Protein AF-0000000068238339 (afdb_homodimer)

Organism: Aspergillus fumigatus (strain ATCC MYA-4609 / CBS 101355 / FGSC A1100 / Af293) (NCBI:txid330879)

Nearest PDB structures (foldseek):
  7uby-assembly2_A  TM=4.026E-01  e=2.145E-04  Clostridioides difficile
  2bvm-assembly1_A  TM=4.901E-01  e=7.741E-03  Clostridioides difficile
  7s0y-assembly1_A  TM=4.843E-01  e=1.510E-02  Clostridioides difficile
  7ml7-assembly1_A  TM=4.675E-01  e=7.741E-03  Clostridioides difficile
  8qen-assembly1_A  TM=4.805E-01  e=1.185E-02  Clostridioides difficile

Structure (mmCIF, N/CA/C/O backbone):
data_AF-0000000068238339-model_v1
#
loop_
_entity.id
_entity.type
_entity.pdbx_description
1 polymer 'Alpha-1,6-mannosyltransferase subunit (Hoc1), putative'
#
loop_
_atom_site.group_PDB
_atom_site.id
_atom_site.type_symbol
_atom_site.label_atom_id
_atom_site.label_alt_id
_atom_site.label_comp_id
_atom_site.label_asym_id
_atom_site.label_entity_id
_atom_site.label_seq_id
_atom_site.pdbx_PDB_ins_code
_atom_site.Cartn_x
_atom_site.Cartn_y
_atom_site.Cartn_z
_atom_site.occupancy
_atom_site.B_iso_or_equiv
_atom_site.auth_seq_id
_atom_site.auth_comp_id
_atom_site.auth_asym_id
_atom_site.auth_atom_id
_atom_site.pdbx_PDB_model_num
ATOM 1 N N . MET A 1 1 ? -39.906 17.672 -56.875 1 30.55 1 MET A N 1
ATOM 2 C CA . MET A 1 1 ? -39.812 17.438 -55.438 1 30.55 1 MET A CA 1
ATOM 3 C C . MET A 1 1 ? -38.75 16.391 -55.125 1 30.55 1 MET A C 1
ATOM 5 O O . MET A 1 1 ? -38.781 15.289 -55.688 1 30.55 1 MET A O 1
ATOM 9 N N . ARG A 1 2 ? -37.438 16.812 -54.781 1 40.06 2 ARG A N 1
ATOM 10 C CA . ARG A 1 2 ? -36.062 16.359 -54.906 1 40.06 2 ARG A CA 1
ATOM 11 C C . ARG A 1 2 ? -35.781 15.172 -54 1 40.06 2 ARG A C 1
ATOM 13 O O . ARG A 1 2 ? -36.156 15.172 -52.812 1 40.06 2 ARG A O 1
ATOM 20 N N . PRO A 1 3 ? -35.469 14.023 -54.656 1 50.94 3 PRO A N 1
ATOM 21 C CA . PRO A 1 3 ? -35.094 12.719 -54.094 1 50.94 3 PRO A CA 1
ATOM 22 C C . PRO A 1 3 ? -34 12.797 -53.031 1 50.94 3 PRO A C 1
ATOM 24 O O . PRO A 1 3 ? -33.719 11.797 -52.375 1 50.94 3 PRO A O 1
ATOM 27 N N . PHE A 1 4 ? -33.438 14.039 -52.875 1 53.56 4 PHE A N 1
ATOM 28 C CA . PHE A 1 4 ? -32.312 14.141 -51.969 1 53.56 4 PHE A CA 1
ATOM 29 C C . PHE A 1 4 ? -32.781 14.18 -50.531 1 53.56 4 PHE A C 1
ATOM 31 O O . PHE A 1 4 ? -32.031 13.828 -49.625 1 53.56 4 PHE A O 1
ATOM 38 N N . VAL A 1 5 ? -34.031 14.648 -50.312 1 50.34 5 VAL A N 1
ATOM 39 C CA . VAL A 1 5 ? -34.5 14.789 -48.906 1 50.34 5 VAL A CA 1
ATOM 40 C C . VAL A 1 5 ? -34.875 13.422 -48.375 1 50.34 5 VAL A C 1
ATOM 42 O O . VAL A 1 5 ? -34.719 13.164 -47.156 1 50.34 5 VAL A O 1
ATOM 45 N N . ALA A 1 6 ? -35.281 12.43 -49.25 1 51.09 6 ALA A N 1
ATOM 46 C CA . ALA A 1 6 ? -35.688 11.109 -48.75 1 51.09 6 ALA A CA 1
ATOM 47 C C . ALA A 1 6 ? -34.469 10.289 -48.375 1 51.09 6 ALA A C 1
ATOM 49 O O . ALA A 1 6 ? -34.5 9.555 -47.375 1 51.09 6 ALA A O 1
ATOM 50 N N . ILE A 1 7 ? -33.344 10.57 -49.062 1 53.22 7 ILE A N 1
ATOM 51 C CA . ILE A 1 7 ? -32.156 9.789 -48.719 1 53.22 7 ILE A CA 1
ATOM 52 C C . ILE A 1 7 ? -31.562 10.273 -47.406 1 53.22 7 ILE A C 1
ATOM 54 O O . ILE A 1 7 ? -31.125 9.461 -46.594 1 53.22 7 ILE A O 1
ATOM 58 N N . GLN A 1 8 ? -31.828 11.578 -47.062 1 49 8 GLN A N 1
ATOM 59 C CA . GLN A 1 8 ? -31.297 12.078 -45.812 1 49 8 GLN A CA 1
ATOM 60 C C . GLN A 1 8 ? -32.094 11.555 -44.625 1 49 8 GLN A C 1
ATOM 62 O O . GLN A 1 8 ? -31.516 11.234 -43.562 1 49 8 GLN A O 1
ATOM 67 N N . ALA A 1 9 ? -33.375 11.289 -44.844 1 51.81 9 ALA A N 1
ATOM 68 C CA . ALA A 1 9 ? -34.188 10.781 -43.75 1 51.81 9 ALA A CA 1
ATOM 69 C C . ALA A 1 9 ? -33.906 9.312 -43.469 1 51.81 9 ALA A C 1
ATOM 71 O O . ALA A 1 9 ? -33.844 8.891 -42.312 1 51.81 9 ALA A O 1
ATOM 72 N N . ILE A 1 10 ? -33.531 8.578 -44.5 1 53 10 ILE A N 1
ATOM 73 C CA . ILE A 1 10 ? -33.219 7.172 -44.312 1 53 10 ILE A CA 1
ATOM 74 C C . ILE A 1 10 ? -31.875 7.047 -43.594 1 53 10 ILE A C 1
ATOM 76 O O . ILE A 1 10 ? -31.719 6.234 -42.688 1 53 10 ILE A O 1
ATOM 80 N N . VAL A 1 11 ? -30.969 8.016 -43.875 1 52.78 11 VAL A N 1
ATOM 81 C CA . VAL A 1 11 ? -29.672 7.934 -43.219 1 52.78 11 VAL A CA 1
ATOM 82 C C . VAL A 1 11 ? -29.797 8.328 -41.75 1 52.78 11 VAL A C 1
ATOM 84 O O . VAL A 1 11 ? -29.234 7.668 -40.875 1 52.78 11 VAL A O 1
ATOM 87 N N . VAL A 1 12 ? -30.688 9.258 -41.5 1 54.38 12 VAL A N 1
ATOM 88 C CA . VAL A 1 12 ? -30.828 9.672 -40.125 1 54.38 12 VAL A CA 1
ATOM 89 C C . VAL A 1 12 ? -31.594 8.594 -39.344 1 54.38 12 VAL A C 1
ATOM 91 O O . VAL A 1 12 ? -31.203 8.242 -38.219 1 54.38 12 VAL A O 1
ATOM 94 N N . PHE A 1 13 ? -32.562 7.906 -40 1 54.44 13 PHE A N 1
ATOM 95 C CA . PHE A 1 13 ? -33.25 6.852 -39.281 1 54.44 13 PHE A CA 1
ATOM 96 C C . PHE A 1 13 ? -32.375 5.605 -39.156 1 54.44 13 PHE A C 1
ATOM 98 O O . PHE A 1 13 ? -32.438 4.895 -38.156 1 54.44 13 PHE A O 1
ATOM 105 N N . SER A 1 14 ? -31.5 5.398 -40.156 1 51.91 14 SER A N 1
ATOM 106 C CA . SER A 1 14 ? -30.562 4.285 -40 1 51.91 14 SER A CA 1
ATOM 107 C C . SER A 1 14 ? -29.5 4.598 -38.938 1 51.91 14 SER A C 1
ATOM 109 O O . SER A 1 14 ? -29.094 3.715 -38.188 1 51.91 14 SER A O 1
ATOM 111 N N . ILE A 1 15 ? -29.062 5.871 -38.875 1 53.06 15 ILE A N 1
ATOM 112 C CA . ILE A 1 15 ? -28.109 6.23 -37.812 1 53.06 15 ILE A CA 1
ATOM 113 C C . ILE A 1 15 ? -28.797 6.227 -36.469 1 53.06 15 ILE A C 1
ATOM 115 O O . ILE A 1 15 ? -28.25 5.723 -35.469 1 53.06 15 ILE A O 1
ATOM 119 N N . LEU A 1 16 ? -30.078 6.672 -36.406 1 52.53 16 LEU A N 1
ATOM 120 C CA . LEU A 1 16 ? -30.781 6.609 -35.125 1 52.53 16 LEU A CA 1
ATOM 121 C C . LEU A 1 16 ? -31.094 5.168 -34.75 1 52.53 16 LEU A C 1
ATOM 123 O O . LEU A 1 16 ? -31.016 4.793 -33.594 1 52.53 16 LEU A O 1
ATOM 127 N N . GLY A 1 17 ? -31.453 4.293 -35.719 1 47.44 17 GLY A N 1
ATOM 128 C CA . GLY A 1 17 ? -31.594 2.875 -35.438 1 47.44 17 GLY A CA 1
ATOM 129 C C . GLY A 1 17 ? -30.281 2.211 -35.031 1 47.44 17 GLY A C 1
ATOM 130 O O . GLY A 1 17 ? -30.25 1.352 -34.156 1 47.44 17 GLY A O 1
ATOM 131 N N . LEU A 1 18 ? -29.125 2.576 -35.688 1 49.53 18 LEU A N 1
ATOM 132 C CA . LEU A 1 18 ? -27.812 2.068 -35.281 1 49.53 18 LEU A CA 1
ATOM 133 C C . LEU A 1 18 ? -27.422 2.645 -33.906 1 49.53 18 LEU A C 1
ATOM 135 O O . LEU A 1 18 ? -26.875 1.933 -33.062 1 49.53 18 LEU A O 1
ATOM 139 N N . LEU A 1 19 ? -27.672 3.955 -33.656 1 46.84 19 LEU A N 1
ATOM 140 C CA . LEU A 1 19 ? -27.422 4.488 -32.312 1 46.84 19 LEU A CA 1
ATOM 141 C C . LEU A 1 19 ? -28.375 3.879 -31.297 1 46.84 19 LEU A C 1
ATOM 143 O O . LEU A 1 19 ? -27.984 3.562 -30.172 1 46.84 19 LEU A O 1
ATOM 147 N N . TYR A 1 20 ? -29.688 3.678 -31.594 1 44 20 TYR A N 1
ATOM 148 C CA . TYR A 1 20 ? -30.578 2.996 -30.672 1 44 20 TYR A CA 1
ATOM 149 C C . TYR A 1 20 ? -30.156 1.549 -30.469 1 44 20 TYR A C 1
ATOM 151 O O . TYR A 1 20 ? -30.188 1.046 -29.344 1 44 20 TYR A O 1
ATOM 159 N N . ARG A 1 21 ? -29.797 0.699 -31.469 1 41.41 21 ARG A N 1
ATOM 160 C CA . ARG A 1 21 ? -29.25 -0.635 -31.266 1 41.41 21 ARG A CA 1
ATOM 161 C C . ARG A 1 21 ? -27.906 -0.564 -30.547 1 41.41 21 ARG A C 1
ATOM 163 O O . ARG A 1 21 ? -27.578 -1.438 -29.734 1 41.41 21 ARG A O 1
ATOM 170 N N . TYR A 1 22 ? -26.969 0.4 -30.906 1 39.28 22 TYR A N 1
ATOM 171 C CA . TYR A 1 22 ? -25.719 0.552 -30.156 1 39.28 22 TYR A CA 1
ATOM 172 C C . TYR A 1 22 ? -26 1.013 -28.734 1 39.28 22 TYR A C 1
ATOM 174 O O . TYR A 1 22 ? -25.391 0.508 -27.781 1 39.28 22 TYR A O 1
ATOM 182 N N . TYR A 1 23 ? -26.812 2.053 -28.469 1 39.31 23 TYR A N 1
ATOM 183 C CA . TYR A 1 23 ? -27.062 2.471 -27.094 1 39.31 23 TYR A CA 1
ATOM 184 C C . TYR A 1 23 ? -28 1.487 -26.406 1 39.31 23 TYR A C 1
ATOM 186 O O . TYR A 1 23 ? -28.062 1.453 -25.172 1 39.31 23 TYR A O 1
ATOM 194 N N . GLY A 1 24 ? -29.031 0.918 -27.094 1 35.28 24 GLY A N 1
ATOM 195 C CA . GLY A 1 24 ? -29.922 0.035 -26.359 1 35.28 24 GLY A CA 1
ATOM 196 C C . GLY A 1 24 ? -29.234 -1.206 -25.828 1 35.28 24 GLY A C 1
ATOM 197 O O . GLY A 1 24 ? -29.641 -1.752 -24.797 1 35.28 24 GLY A O 1
ATOM 198 N N . HIS A 1 25 ? -28.484 -1.865 -26.688 1 31.98 25 HIS A N 1
ATOM 199 C CA . HIS A 1 25 ? -28.062 -3.16 -26.156 1 31.98 25 HIS A CA 1
ATOM 200 C C . HIS A 1 25 ? -26.922 -3.006 -25.156 1 31.98 25 HIS A C 1
ATOM 202 O O . HIS A 1 25 ? -26.281 -3.99 -24.797 1 31.98 25 HIS A O 1
ATOM 208 N N . HIS A 1 26 ? -26.359 -1.85 -24.969 1 31.06 26 HIS A N 1
ATOM 209 C CA . HIS A 1 26 ? -25.5 -1.952 -23.797 1 31.06 26 HIS A CA 1
ATOM 210 C C . HIS A 1 26 ? -26.312 -2.229 -22.531 1 31.06 26 HIS A C 1
ATOM 212 O O . HIS A 1 26 ? -26.734 -1.297 -21.859 1 31.06 26 HIS A O 1
ATOM 218 N N . SER A 1 27 ? -27.281 -3.104 -22.641 1 28.64 27 SER A N 1
ATOM 219 C CA . SER A 1 27 ? -27.688 -3.627 -21.344 1 28.64 27 SER A CA 1
ATOM 220 C C . SER A 1 27 ? -26.469 -3.951 -20.484 1 28.64 27 SER A C 1
ATOM 222 O O . SER A 1 27 ? -25.609 -4.742 -20.875 1 28.64 27 SER A O 1
ATOM 224 N N . HIS A 1 28 ? -25.953 -2.949 -19.797 1 30.91 28 HIS A N 1
ATOM 225 C CA . HIS A 1 28 ? -25.203 -3.33 -18.609 1 30.91 28 HIS A CA 1
ATOM 226 C C . HIS A 1 28 ? -25.875 -4.5 -17.891 1 30.91 28 HIS A C 1
ATOM 228 O O . HIS A 1 28 ? -26.969 -4.363 -17.344 1 30.91 28 HIS A O 1
ATOM 234 N N . LEU A 1 29 ? -25.938 -5.668 -18.438 1 27.44 29 LEU A N 1
ATOM 235 C CA . LEU A 1 29 ? -26.125 -6.785 -17.531 1 27.44 29 LEU A CA 1
ATOM 236 C C . LEU A 1 29 ? -25.422 -6.523 -16.203 1 27.44 29 LEU A C 1
ATOM 238 O O . LEU A 1 29 ? -24.188 -6.453 -16.156 1 27.44 29 LEU A O 1
ATOM 242 N N . SER A 1 30 ? -26 -5.664 -15.453 1 30.38 30 SER A N 1
ATOM 243 C CA . SER A 1 30 ? -25.672 -5.75 -14.039 1 30.38 30 SER A CA 1
ATOM 244 C C . SER A 1 30 ? -25.766 -7.184 -13.531 1 30.38 30 SER A C 1
ATOM 246 O O . SER A 1 30 ? -26.859 -7.707 -13.328 1 30.38 30 SER A O 1
ATOM 248 N N . ALA A 1 31 ? -25.172 -8.195 -14.109 1 31.56 31 ALA A N 1
ATOM 249 C CA . ALA A 1 31 ? -25.062 -9.445 -13.367 1 31.56 31 ALA A CA 1
ATOM 250 C C . ALA A 1 31 ? -24.891 -9.195 -11.875 1 31.56 31 ALA A C 1
ATOM 252 O O . ALA A 1 31 ? -23.797 -8.836 -11.422 1 31.56 31 ALA A O 1
ATOM 253 N N . VAL A 1 32 ? -25.781 -8.555 -11.266 1 31.16 32 VAL A N 1
ATOM 254 C CA . VAL A 1 32 ? -25.891 -8.641 -9.812 1 31.16 32 VAL A CA 1
ATOM 255 C C . VAL A 1 32 ? -25.984 -10.102 -9.383 1 31.16 32 VAL A C 1
ATOM 257 O O . VAL A 1 32 ? -27.047 -10.719 -9.469 1 31.16 32 VAL A O 1
ATOM 260 N N . THR A 1 33 ? -25.328 -11.055 -9.961 1 33.84 33 THR A N 1
ATOM 261 C CA . THR A 1 33 ? -25.344 -12.305 -9.211 1 33.84 33 THR A CA 1
ATOM 262 C C . THR A 1 33 ? -25.266 -12.031 -7.707 1 33.84 33 THR A C 1
ATOM 264 O O . THR A 1 33 ? -24.469 -11.195 -7.27 1 33.84 33 THR A O 1
ATOM 267 N N . GLU A 1 34 ? -26.359 -12.211 -7.047 1 36.38 34 GLU A N 1
ATOM 268 C CA . GLU A 1 34 ? -26.391 -12.18 -5.586 1 36.38 34 GLU A CA 1
ATOM 269 C C . GLU A 1 34 ? -25.094 -12.719 -4.996 1 36.38 34 GLU A C 1
ATOM 271 O O . GLU A 1 34 ? -24.828 -13.922 -5.066 1 36.38 34 GLU A O 1
ATOM 276 N N . ALA A 1 35 ? -24.109 -12.125 -5.246 1 44.19 35 ALA A N 1
ATOM 277 C CA . ALA A 1 35 ? -22.891 -12.562 -4.586 1 44.19 35 ALA A CA 1
ATOM 278 C C . ALA A 1 35 ? -23.141 -12.867 -3.113 1 44.19 35 ALA A C 1
ATOM 280 O O . ALA A 1 35 ? -23.562 -11.992 -2.357 1 44.19 35 ALA A O 1
ATOM 281 N N . HIS A 1 36 ? -23.609 -14.055 -2.852 1 52.5 36 HIS A N 1
ATOM 282 C CA . HIS A 1 36 ? -23.594 -14.422 -1.439 1 52.5 36 HIS A CA 1
ATOM 283 C C . HIS A 1 36 ? -22.297 -13.969 -0.78 1 52.5 36 HIS A C 1
ATOM 285 O O . HIS A 1 36 ? -21.203 -14.117 -1.356 1 52.5 36 HIS A O 1
ATOM 291 N N . PRO A 1 37 ? -22.328 -13.188 0.208 1 66.94 37 PRO A N 1
ATOM 292 C CA . PRO A 1 37 ? -21.141 -12.68 0.886 1 66.94 37 PRO A CA 1
ATOM 293 C C . PRO A 1 37 ? -20.172 -13.789 1.29 1 66.94 37 PRO A C 1
ATOM 295 O O . PRO A 1 37 ? -20.609 -14.844 1.773 1 66.94 37 P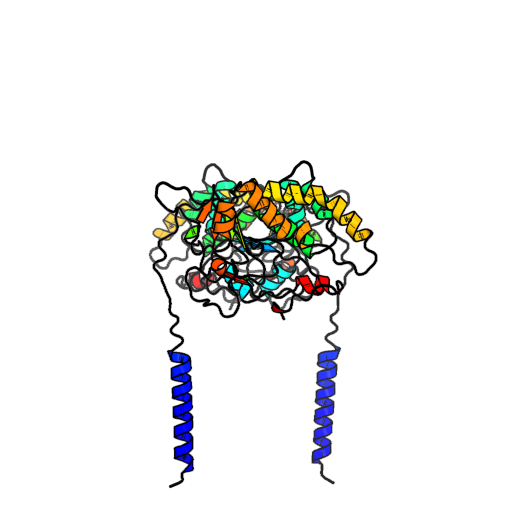RO A O 1
ATOM 298 N N . VAL A 1 38 ? -19.016 -13.82 0.591 1 76.38 38 VAL A N 1
ATOM 299 C CA . VAL A 1 38 ? -17.938 -14.711 1.005 1 76.38 38 VAL A CA 1
ATOM 300 C C . VAL A 1 38 ? -17.5 -14.367 2.428 1 76.38 38 VAL A C 1
ATOM 302 O O . VAL A 1 38 ? -17.156 -13.219 2.721 1 76.38 38 VAL A O 1
ATOM 305 N N . THR A 1 39 ? -17.781 -15.203 3.412 1 74.94 39 THR A N 1
ATOM 306 C CA . THR A 1 39 ? -17.422 -14.945 4.805 1 74.94 39 THR A CA 1
ATOM 307 C C . THR A 1 39 ? -16.219 -15.781 5.215 1 74.94 39 THR A C 1
ATOM 309 O O . THR A 1 39 ? -15.898 -16.781 4.57 1 74.94 39 THR A O 1
ATOM 312 N N . GLY A 1 40 ? -15.5 -15.328 6.191 1 84.75 40 GLY A N 1
ATOM 313 C CA . GLY A 1 40 ? -14.438 -16.094 6.824 1 84.75 40 GLY A CA 1
ATOM 314 C C . GLY A 1 40 ? -13.172 -16.156 5.984 1 84.75 40 GLY A C 1
ATOM 315 O O . GLY A 1 40 ? -12.617 -17.234 5.777 1 84.75 40 GLY A O 1
ATOM 316 N N . LEU A 1 41 ? -12.688 -15.062 5.504 1 93 41 LEU A N 1
ATOM 317 C CA . LEU A 1 41 ? -11.469 -15.031 4.695 1 93 41 LEU A CA 1
ATOM 318 C C . LEU A 1 41 ? -10.234 -15.219 5.566 1 93 41 LEU A C 1
ATOM 320 O O . LEU A 1 41 ? -10.094 -14.562 6.602 1 93 41 LEU A O 1
ATOM 324 N N . ALA A 1 42 ? -9.422 -16.172 5.156 1 96.31 42 ALA A N 1
ATOM 325 C CA . ALA A 1 42 ? -8.125 -16.328 5.816 1 96.31 42 ALA A CA 1
ATOM 326 C C . ALA A 1 42 ? -7.098 -15.375 5.215 1 96.31 42 ALA A C 1
ATOM 328 O O . ALA A 1 42 ? -6.223 -14.867 5.922 1 96.31 42 ALA A O 1
ATOM 329 N N . ILE A 1 43 ? -7.223 -15.109 3.938 1 98.25 43 ILE A N 1
ATOM 330 C CA . ILE A 1 43 ? -6.281 -14.297 3.176 1 98.25 43 ILE A CA 1
ATOM 331 C C . ILE A 1 43 ? -6.574 -12.82 3.41 1 98.25 43 ILE A C 1
ATOM 333 O O . ILE A 1 43 ? -7.719 -12.375 3.291 1 98.25 43 ILE A O 1
ATOM 337 N N . PRO A 1 44 ? -5.543 -12.047 3.779 1 98.25 44 PRO A N 1
ATOM 338 C CA . PRO A 1 44 ? -5.73 -10.609 3.996 1 98.25 44 PRO A CA 1
ATOM 339 C C . PRO A 1 44 ? -6.32 -9.898 2.779 1 98.25 44 PRO A C 1
ATOM 341 O O . PRO A 1 44 ? -5.996 -10.242 1.641 1 98.25 44 PRO A O 1
ATOM 344 N N . GLN A 1 45 ? -7.113 -8.914 3.045 1 98.12 45 GLN A N 1
ATOM 345 C CA . GLN A 1 45 ? -7.789 -8.18 1.981 1 98.12 45 GLN A CA 1
ATOM 346 C C . GLN A 1 45 ? -6.906 -7.062 1.435 1 98.12 45 GLN A C 1
ATOM 348 O O . GLN A 1 45 ? -7.25 -5.883 1.539 1 98.12 45 GLN A O 1
ATOM 353 N N . THR A 1 46 ? -5.797 -7.375 0.882 1 98.81 46 THR A N 1
ATOM 354 C CA . THR A 1 46 ? -4.824 -6.453 0.298 1 98.81 46 THR A CA 1
ATOM 355 C C . THR A 1 46 ? -4.367 -6.949 -1.07 1 98.81 46 THR A C 1
ATOM 357 O O . THR A 1 46 ? -4.082 -8.133 -1.243 1 98.81 46 THR A O 1
ATOM 360 N N . VAL A 1 47 ? -4.344 -6.086 -2.014 1 98.94 47 VAL A N 1
ATOM 361 C CA . VAL A 1 47 ? -3.799 -6.348 -3.344 1 98.94 47 VAL A CA 1
ATOM 362 C C . VAL A 1 47 ? -2.381 -5.789 -3.439 1 98.94 47 VAL A C 1
ATOM 364 O O . VAL A 1 47 ? -2.127 -4.652 -3.035 1 98.94 47 VAL A O 1
ATOM 367 N N . HIS A 1 48 ? -1.501 -6.578 -3.957 1 98.94 48 HIS A N 1
ATOM 368 C CA . HIS A 1 48 ? -0.11 -6.176 -4.133 1 98.94 48 HIS A CA 1
ATOM 369 C C . HIS A 1 48 ? 0.278 -6.164 -5.609 1 98.94 48 HIS A C 1
ATOM 371 O O . HIS A 1 48 ? -0.031 -7.105 -6.344 1 98.94 48 HIS A O 1
ATOM 377 N N . GLN A 1 49 ? 0.976 -5.121 -6.004 1 98.62 49 GLN A N 1
ATOM 378 C CA . GLN A 1 49 ? 1.638 -5.043 -7.301 1 98.62 49 GLN A CA 1
ATOM 379 C C . GLN A 1 49 ? 3.031 -4.43 -7.172 1 98.62 49 GLN A C 1
ATOM 381 O O . GLN A 1 49 ? 3.361 -3.838 -6.145 1 98.62 49 GLN A O 1
ATOM 386 N N . LEU A 1 50 ? 3.814 -4.684 -8.188 1 97.69 50 LEU A N 1
ATOM 387 C CA . LEU A 1 50 ? 5.188 -4.184 -8.156 1 97.69 50 LEU A CA 1
ATOM 388 C C . LEU A 1 50 ? 5.363 -3.023 -9.125 1 97.69 50 LEU A C 1
ATOM 390 O O . LEU A 1 50 ? 5.008 -3.129 -10.297 1 97.69 50 LEU A O 1
ATOM 394 N N . LEU A 1 51 ? 5.809 -1.959 -8.594 1 95 51 LEU A N 1
ATOM 395 C CA . LEU A 1 51 ? 6.242 -0.831 -9.414 1 95 51 LEU A CA 1
ATOM 396 C C . LEU A 1 51 ? 7.758 -0.698 -9.398 1 95 51 LEU A C 1
ATOM 398 O O . LEU A 1 51 ? 8.305 0.164 -8.711 1 95 51 LEU A O 1
ATOM 402 N N . LEU A 1 52 ? 8.367 -1.505 -10.133 1 92.31 52 LEU A N 1
ATOM 403 C CA . LEU A 1 52 ? 9.82 -1.518 -10.258 1 92.31 52 LEU A CA 1
ATOM 404 C C . LEU A 1 52 ? 10.258 -0.931 -11.594 1 92.31 52 LEU A C 1
ATOM 406 O O . LEU A 1 52 ? 9.602 -1.146 -12.617 1 92.31 52 LEU A O 1
ATOM 410 N N . SER A 1 53 ? 11.297 -0.19 -11.508 1 87.12 53 SER A N 1
ATOM 411 C CA . SER A 1 53 ? 11.836 0.329 -12.758 1 87.12 53 SER A CA 1
ATOM 412 C C . SER A 1 53 ? 12.344 -0.8 -13.648 1 87.12 53 SER A C 1
ATOM 414 O O . SER A 1 53 ? 13.008 -1.724 -13.18 1 87.12 53 SER A O 1
ATOM 416 N N . MET A 1 54 ? 11.93 -0.837 -14.828 1 82.06 54 MET A N 1
ATOM 417 C CA . MET A 1 54 ? 12.391 -1.761 -15.859 1 82.06 54 MET A CA 1
ATOM 418 C C . MET A 1 54 ? 13.133 -1.015 -16.969 1 82.06 54 MET A C 1
ATOM 420 O O . MET A 1 54 ? 12.977 0.197 -17.125 1 82.06 54 MET A O 1
ATOM 424 N N . PRO A 1 55 ? 13.977 -1.813 -17.641 1 78 55 PRO A N 1
ATOM 425 C CA . PRO A 1 55 ? 14.602 -1.144 -18.781 1 78 55 PRO A CA 1
ATOM 426 C C . PRO A 1 55 ? 13.578 -0.508 -19.719 1 78 55 PRO A C 1
ATOM 428 O O . PRO A 1 55 ? 12.562 -1.127 -20.047 1 78 55 PRO A O 1
ATOM 431 N N . ASP A 1 56 ? 13.68 0.667 -20.016 1 79.75 56 ASP A N 1
ATOM 432 C CA . ASP A 1 56 ? 12.867 1.44 -20.953 1 79.75 56 ASP A CA 1
ATOM 433 C C . ASP A 1 56 ? 11.531 1.824 -20.328 1 79.75 56 ASP A C 1
ATOM 435 O O . ASP A 1 56 ? 10.656 2.369 -21.016 1 79.75 56 ASP A O 1
ATOM 439 N N . HIS A 1 57 ? 11.344 1.421 -19.125 1 84.25 57 HIS A N 1
ATOM 440 C CA . HIS A 1 57 ? 10.117 1.771 -18.422 1 84.25 57 HIS A CA 1
ATOM 441 C C . HIS A 1 57 ? 10.414 2.312 -17.031 1 84.25 57 HIS A C 1
ATOM 443 O O . HIS A 1 57 ? 10.164 1.635 -16.031 1 84.25 57 HIS A O 1
ATOM 449 N N . PRO A 1 58 ? 10.875 3.506 -17.094 1 90.25 58 PRO A N 1
ATOM 450 C CA . PRO A 1 58 ? 11.156 4.098 -15.789 1 90.25 58 PRO A CA 1
ATOM 451 C C . PRO A 1 58 ? 9.883 4.426 -15.008 1 90.25 58 PRO A C 1
ATOM 453 O O . PRO A 1 58 ? 8.836 4.676 -15.609 1 90.25 58 PRO A O 1
ATOM 456 N N . ILE A 1 59 ? 9.945 4.434 -13.734 1 92.69 59 ILE A N 1
ATOM 457 C CA . ILE A 1 59 ? 8.805 4.68 -12.859 1 92.69 59 ILE A CA 1
ATOM 458 C C . ILE A 1 59 ? 8.289 6.098 -13.07 1 92.69 59 ILE A C 1
ATOM 460 O O . ILE A 1 59 ? 7.086 6.352 -12.953 1 92.69 59 ILE A O 1
ATOM 464 N N . SER A 1 60 ? 9.164 6.992 -13.461 1 92.56 60 SER A N 1
ATOM 465 C CA . SER A 1 60 ? 8.797 8.391 -13.672 1 92.56 60 SER A CA 1
ATOM 466 C C . SER A 1 60 ? 7.801 8.523 -14.82 1 92.56 60 SER A C 1
ATOM 468 O O . SER A 1 60 ? 7.152 9.562 -14.961 1 92.56 60 SER A O 1
ATOM 470 N N . GLN A 1 61 ? 7.664 7.457 -15.602 1 92.06 61 GLN A N 1
ATOM 471 C CA . GLN A 1 61 ? 6.754 7.492 -16.734 1 92.06 61 GLN A CA 1
ATOM 472 C C . GLN A 1 61 ? 5.562 6.562 -16.516 1 92.06 61 GLN A C 1
ATOM 474 O O . GLN A 1 61 ? 4.77 6.336 -17.438 1 92.06 61 GLN A O 1
ATOM 479 N N . PHE A 1 62 ? 5.504 6.125 -15.352 1 94.56 62 PHE A N 1
ATOM 480 C CA . PHE A 1 62 ? 4.41 5.207 -15.062 1 94.56 62 PHE A CA 1
ATOM 481 C C . PHE A 1 62 ? 3.062 5.906 -15.211 1 94.56 62 PHE A C 1
ATOM 483 O O . PHE A 1 62 ? 2.877 7.02 -14.711 1 94.56 62 PHE A O 1
ATOM 490 N N . GLU A 1 63 ? 2.145 5.215 -15.867 1 93.88 63 GLU A N 1
ATOM 491 C CA . GLU A 1 63 ? 0.729 5.555 -15.977 1 93.88 63 GLU A CA 1
ATOM 492 C C . GLU A 1 63 ? -0.149 4.316 -15.828 1 93.88 63 GLU A C 1
ATOM 494 O O . GLU A 1 63 ? 0.002 3.348 -16.578 1 93.88 63 GLU A O 1
ATOM 499 N N . PRO A 1 64 ? -0.989 4.387 -14.875 1 95.81 64 PRO A N 1
ATOM 500 C CA . PRO A 1 64 ? -1.827 3.199 -14.703 1 95.81 64 PRO A CA 1
ATOM 501 C C . PRO A 1 64 ? -2.709 2.92 -15.914 1 95.81 64 PRO A C 1
ATOM 503 O O . PRO A 1 64 ? -3.381 3.824 -16.422 1 95.81 64 PRO A O 1
ATOM 506 N N . SER A 1 65 ? -2.646 1.656 -16.375 1 95.12 65 SER A N 1
ATOM 507 C CA . SER A 1 65 ? -3.545 1.188 -17.422 1 95.12 65 SER A CA 1
ATOM 508 C C . SER A 1 65 ? -4.91 0.813 -16.859 1 95.12 65 SER A C 1
ATOM 510 O O . SER A 1 65 ? -5.105 0.819 -15.641 1 95.12 65 SER A O 1
ATOM 512 N N . ASP A 1 66 ? -5.805 0.453 -17.766 1 95.81 66 ASP A N 1
ATOM 513 C CA . ASP A 1 66 ? -7.113 -0.04 -17.344 1 95.81 66 ASP A CA 1
ATOM 514 C C . ASP A 1 66 ? -6.98 -1.306 -16.5 1 95.81 66 ASP A C 1
ATOM 516 O O . ASP A 1 66 ? -7.809 -1.562 -15.633 1 95.81 66 ASP A O 1
ATOM 520 N N . HIS A 1 67 ? -5.973 -2.055 -16.734 1 96 67 HIS A N 1
ATOM 521 C CA . HIS A 1 67 ? -5.738 -3.264 -15.961 1 96 67 HIS A CA 1
ATOM 522 C C . HIS A 1 67 ? -5.402 -2.93 -14.516 1 96 67 HIS A C 1
ATOM 524 O O . HIS A 1 67 ? -5.984 -3.496 -13.586 1 96 67 HIS A O 1
ATOM 530 N N . VAL A 1 68 ? -4.5 -1.959 -14.375 1 97.19 68 VAL A N 1
ATOM 531 C CA . VAL A 1 68 ? -4.109 -1.492 -13.047 1 97.19 68 VAL A CA 1
ATOM 532 C C . VAL A 1 68 ? -5.316 -0.891 -12.336 1 97.19 68 VAL A C 1
ATOM 534 O O . VAL A 1 68 ? -5.566 -1.187 -11.164 1 97.19 68 VAL A O 1
ATOM 537 N N . ILE A 1 69 ? -6.098 -0.141 -13.016 1 97.88 69 ILE A N 1
ATOM 538 C CA . ILE A 1 69 ? -7.25 0.567 -12.461 1 97.88 69 ILE A CA 1
ATOM 539 C C . ILE A 1 69 ? -8.289 -0.439 -11.984 1 97.88 69 ILE A C 1
ATOM 541 O O . ILE A 1 69 ? -8.953 -0.22 -10.961 1 97.88 69 ILE A O 1
ATOM 545 N N . SER A 1 70 ? -8.438 -1.56 -12.68 1 97.75 70 SER A N 1
ATOM 546 C CA . SER A 1 70 ? -9.414 -2.574 -12.281 1 97.75 70 SER A CA 1
ATOM 547 C C . SER A 1 70 ? -9.141 -3.084 -10.875 1 97.75 70 SER A C 1
ATOM 549 O O . SER A 1 70 ? -10.07 -3.41 -10.133 1 97.75 70 SER A O 1
ATOM 551 N N . TRP A 1 71 ? -7.902 -3.119 -10.492 1 98.44 71 TRP A N 1
ATOM 552 C CA . TRP A 1 71 ? -7.527 -3.562 -9.148 1 98.44 71 TRP A CA 1
ATOM 553 C C . TRP A 1 71 ? -7.707 -2.439 -8.133 1 98.44 71 TRP A C 1
ATOM 555 O O . TRP A 1 71 ? -8.086 -2.686 -6.988 1 98.44 71 TRP A O 1
ATOM 565 N N . GLN A 1 72 ? -7.395 -1.218 -8.539 1 97.88 72 GLN A N 1
ATOM 566 C CA . GLN A 1 72 ? -7.609 -0.068 -7.672 1 97.88 72 GLN A CA 1
ATOM 567 C C . GLN A 1 72 ? -9.078 0.07 -7.297 1 97.88 72 GLN A C 1
ATOM 569 O O . GLN A 1 72 ? -9.406 0.514 -6.191 1 97.88 72 GLN A O 1
ATOM 574 N N . GLN A 1 73 ? -9.93 -0.373 -8.148 1 97.81 73 GLN A N 1
ATOM 575 C CA . GLN A 1 73 ? -11.375 -0.235 -7.977 1 97.81 73 GLN A CA 1
ATOM 576 C C . GLN A 1 73 ? -11.945 -1.399 -7.176 1 97.81 73 GLN A C 1
ATOM 578 O O . GLN A 1 73 ? -13.156 -1.48 -6.965 1 97.81 73 GLN A O 1
ATOM 583 N N . SER A 1 74 ? -11.164 -2.289 -6.656 1 97.56 74 SER A N 1
ATOM 584 C CA . SER A 1 74 ? -11.609 -3.529 -6.027 1 97.56 74 SER A CA 1
ATOM 585 C C . SER A 1 74 ? -12.25 -3.262 -4.672 1 97.56 74 SER A C 1
ATOM 587 O O . SER A 1 74 ? -12.961 -4.117 -4.137 1 97.56 74 SER A O 1
ATOM 589 N N . GLY A 1 75 ? -11.898 -2.133 -4.078 1 96.81 75 GLY A N 1
ATOM 590 C CA . GLY A 1 75 ? -12.336 -1.853 -2.723 1 96.81 75 GLY A CA 1
ATOM 591 C C . GLY A 1 75 ? -11.391 -2.385 -1.664 1 96.81 75 GLY A C 1
ATOM 592 O O . GLY A 1 75 ? -11.555 -2.098 -0.477 1 96.81 75 GLY A O 1
ATOM 593 N N . TRP A 1 76 ? -10.43 -3.188 -2.059 1 98.06 76 TRP A N 1
ATOM 594 C CA . TRP A 1 76 ? -9.398 -3.668 -1.141 1 98.06 76 TRP A CA 1
ATOM 595 C C . TRP A 1 76 ? -8.273 -2.652 -1.007 1 98.06 76 TRP A C 1
ATOM 597 O O . TRP A 1 76 ? -8.148 -1.738 -1.825 1 98.06 76 TRP A O 1
ATOM 607 N N . LYS A 1 77 ? -7.5 -2.789 0.104 1 98.62 77 LYS A N 1
ATOM 608 C CA . LYS A 1 77 ? -6.234 -2.059 0.159 1 98.62 77 LYS A CA 1
ATOM 609 C C . LYS A 1 77 ? -5.328 -2.445 -1.005 1 98.62 77 LYS A C 1
ATOM 611 O O . LYS A 1 77 ? -5.223 -3.623 -1.354 1 98.62 77 LYS A O 1
ATOM 616 N N . VAL A 1 78 ? -4.648 -1.457 -1.629 1 98.75 78 VAL A N 1
ATOM 617 C CA . VAL A 1 78 ? -3.738 -1.712 -2.74 1 98.75 78 VAL A CA 1
ATOM 618 C C . VAL A 1 78 ? -2.346 -1.188 -2.396 1 98.75 78 VAL A C 1
ATOM 620 O O . VAL A 1 78 ? -2.197 -0.052 -1.938 1 98.75 78 VAL A O 1
ATOM 623 N N . GLU A 1 79 ? -1.378 -2.01 -2.588 1 98.81 79 GLU A N 1
ATOM 624 C CA . GLU A 1 79 ? 0.008 -1.631 -2.33 1 98.81 79 GLU A CA 1
ATOM 625 C C . GLU A 1 79 ? 0.868 -1.794 -3.58 1 98.81 79 GLU A C 1
ATOM 627 O O . GLU A 1 79 ? 0.872 -2.857 -4.203 1 98.81 79 GLU A O 1
ATOM 632 N N . TYR A 1 80 ? 1.56 -0.736 -3.908 1 98.69 80 TYR A N 1
ATOM 633 C CA . TYR A 1 80 ? 2.584 -0.768 -4.945 1 98.69 80 TYR A CA 1
ATOM 634 C C . TYR A 1 80 ? 3.98 -0.781 -4.332 1 98.69 80 TYR A C 1
ATOM 636 O O . TYR A 1 80 ? 4.391 0.188 -3.689 1 98.69 80 TYR A O 1
ATOM 644 N N . TRP A 1 81 ? 4.66 -1.803 -4.582 1 98.62 81 TRP A N 1
ATOM 645 C CA . TRP A 1 81 ? 5.941 -2.029 -3.922 1 98.62 81 TRP A CA 1
ATOM 646 C C . TRP A 1 81 ? 7.094 -1.522 -4.785 1 98.62 81 TRP A C 1
ATOM 648 O O . TRP A 1 81 ? 7.105 -1.725 -6 1 98.62 81 TRP A O 1
ATOM 658 N N . SER A 1 82 ? 8.031 -0.864 -4.152 1 97.62 82 SER A N 1
ATOM 659 C CA . SER A 1 82 ? 9.305 -0.501 -4.762 1 97.62 82 SER A CA 1
ATOM 660 C C . SER A 1 82 ? 10.375 -1.543 -4.461 1 97.62 82 SER A C 1
ATOM 662 O O . SER A 1 82 ? 10.188 -2.41 -3.605 1 97.62 82 SER A O 1
ATOM 664 N N . GLU A 1 83 ? 11.461 -1.413 -5.207 1 96.81 83 GLU A N 1
ATOM 665 C CA . GLU A 1 83 ? 12.586 -2.307 -4.949 1 96.81 83 GLU A CA 1
ATOM 666 C C . GLU A 1 83 ? 13.094 -2.152 -3.521 1 96.81 83 GLU A C 1
ATOM 668 O O . GLU A 1 83 ? 13.383 -3.143 -2.848 1 96.81 83 GLU A O 1
ATOM 673 N N . GLU A 1 84 ? 13.188 -0.936 -3.055 1 96.69 84 GLU A N 1
ATOM 674 C CA . GLU A 1 84 ? 13.664 -0.653 -1.705 1 96.69 84 GLU A CA 1
ATOM 675 C C . GLU A 1 84 ? 12.742 -1.257 -0.653 1 96.69 84 GLU A C 1
ATOM 677 O O . GLU A 1 84 ? 13.203 -1.811 0.345 1 96.69 84 GLU A O 1
ATOM 682 N N . ALA A 1 85 ? 11.484 -1.116 -0.875 1 98.31 85 ALA A N 1
ATOM 683 C CA . ALA A 1 85 ? 10.508 -1.68 0.06 1 98.31 85 ALA A CA 1
ATOM 684 C C . ALA A 1 85 ? 10.617 -3.201 0.114 1 98.31 85 ALA A C 1
ATOM 686 O O . ALA A 1 85 ? 10.461 -3.803 1.178 1 98.31 85 ALA A O 1
ATOM 687 N N . CYS A 1 86 ? 10.844 -3.818 -0.984 1 98.62 86 CYS A N 1
ATOM 688 C CA . CYS A 1 86 ? 11.023 -5.266 -1.02 1 98.62 86 CYS A CA 1
ATOM 689 C C . CYS A 1 86 ? 12.273 -5.676 -0.247 1 98.62 86 CYS A C 1
ATOM 691 O O . CYS A 1 86 ? 12.258 -6.668 0.487 1 98.62 86 CYS A O 1
ATOM 693 N N . LEU A 1 87 ? 13.336 -4.926 -0.448 1 98.44 87 LEU A N 1
ATOM 694 C CA . LEU A 1 87 ? 14.562 -5.219 0.286 1 98.44 87 LEU A CA 1
ATOM 695 C C . LEU A 1 87 ? 14.336 -5.094 1.789 1 98.44 87 LEU A C 1
ATOM 697 O O . LEU A 1 87 ? 14.789 -5.941 2.561 1 98.44 87 LEU A O 1
ATOM 701 N N . GLU A 1 88 ? 13.664 -4.062 2.168 1 97.94 88 GLU A N 1
ATOM 702 C CA . GLU A 1 88 ? 13.336 -3.889 3.58 1 97.94 88 GLU A CA 1
ATOM 703 C C . GLU A 1 88 ? 12.508 -5.059 4.102 1 97.94 88 GLU A C 1
ATOM 705 O O . GLU A 1 88 ? 12.742 -5.547 5.211 1 97.94 88 GLU A O 1
ATOM 710 N N . LEU A 1 89 ? 11.57 -5.473 3.316 1 98.62 89 LEU A N 1
ATOM 711 C CA . LEU A 1 89 ? 10.742 -6.609 3.711 1 98.62 89 LEU A CA 1
ATOM 712 C C . LEU A 1 89 ? 11.586 -7.871 3.855 1 98.62 89 LEU A C 1
ATOM 714 O O . LEU A 1 89 ? 11.367 -8.664 4.773 1 98.62 89 LEU A O 1
ATOM 718 N N . ALA A 1 90 ? 12.523 -8.062 2.936 1 98.81 90 ALA A N 1
ATOM 719 C CA . ALA A 1 90 ? 13.406 -9.219 3.006 1 98.81 90 ALA A CA 1
ATOM 720 C C . ALA A 1 90 ? 14.148 -9.266 4.34 1 98.81 90 ALA A C 1
ATOM 722 O O . ALA A 1 90 ? 14.281 -10.328 4.949 1 98.81 90 ALA A O 1
ATOM 723 N N . HIS A 1 91 ? 14.594 -8.125 4.801 1 98.31 91 HIS A N 1
ATOM 724 C CA . HIS A 1 91 ? 15.273 -8.039 6.09 1 98.31 91 HIS A CA 1
ATOM 725 C C . HIS A 1 91 ? 14.312 -8.336 7.238 1 98.31 91 HIS A C 1
ATOM 727 O O . HIS A 1 91 ? 14.688 -8.984 8.219 1 98.31 91 HIS A O 1
ATOM 733 N N . GLU A 1 92 ? 13.148 -7.863 7.078 1 97.75 92 GLU A N 1
ATOM 734 C CA . GLU A 1 92 ? 12.148 -8 8.133 1 97.75 92 GLU A CA 1
ATOM 735 C C . GLU A 1 92 ? 11.758 -9.461 8.344 1 97.75 92 GLU A C 1
ATOM 737 O O . GLU A 1 92 ? 11.664 -9.922 9.484 1 97.75 92 GLU A O 1
ATOM 742 N N . VAL A 1 93 ? 11.586 -10.195 7.301 1 98.31 93 VAL A N 1
ATOM 743 C CA . VAL A 1 93 ? 10.953 -11.508 7.418 1 98.31 93 VAL A CA 1
ATOM 744 C C . VAL A 1 93 ? 12.031 -12.578 7.617 1 98.31 93 VAL A C 1
ATOM 746 O O . VAL A 1 93 ? 11.719 -13.734 7.91 1 98.31 93 VAL A O 1
ATOM 749 N N . ASP A 1 94 ? 13.227 -12.234 7.391 1 98 94 ASP A N 1
ATOM 750 C CA . ASP A 1 94 ? 14.352 -13.164 7.547 1 98 94 ASP A CA 1
ATOM 751 C C . ASP A 1 94 ? 15.523 -12.492 8.266 1 98 94 ASP A C 1
ATOM 753 O O . ASP A 1 94 ? 16.391 -11.914 7.617 1 98 94 ASP A O 1
ATOM 757 N N . ALA A 1 95 ? 15.648 -12.656 9.523 1 96 95 ALA A N 1
ATOM 758 C CA . ALA A 1 95 ? 16.641 -12 10.383 1 96 95 ALA A CA 1
ATOM 759 C C . ALA A 1 95 ? 18.047 -12.469 10.047 1 96 95 ALA A C 1
ATOM 761 O O . ALA A 1 95 ? 19.031 -11.766 10.328 1 96 95 ALA A O 1
ATOM 762 N N . SER A 1 96 ? 18.156 -13.633 9.484 1 96.94 96 SER A N 1
ATOM 763 C CA . SER A 1 96 ? 19.484 -14.148 9.125 1 96.94 96 SER A CA 1
ATOM 764 C C . SER A 1 96 ? 20.094 -13.344 7.984 1 96.94 96 SER A C 1
ATOM 766 O O . SER A 1 96 ? 21.297 -13.43 7.734 1 96.94 96 SER A O 1
ATOM 768 N N . GLY A 1 97 ? 19.219 -12.703 7.215 1 97.81 97 GLY A N 1
ATOM 769 C CA . GLY A 1 97 ? 19.703 -11.875 6.125 1 97.81 97 GLY A CA 1
ATOM 770 C C . GLY A 1 97 ? 19.844 -12.633 4.82 1 97.81 97 GLY A C 1
ATOM 771 O O . GLY A 1 97 ? 20.312 -12.078 3.822 1 97.81 97 GLY A O 1
ATOM 772 N N . THR A 1 98 ? 19.484 -13.891 4.762 1 98.31 98 THR A N 1
ATOM 773 C CA . THR A 1 98 ? 19.641 -14.742 3.588 1 98.31 98 THR A CA 1
ATOM 774 C C . THR A 1 98 ? 18.812 -14.219 2.424 1 98.31 98 THR A C 1
ATOM 776 O O . THR A 1 98 ? 19.297 -14.117 1.298 1 98.31 98 THR A O 1
ATOM 779 N N . PHE A 1 99 ? 17.562 -13.875 2.656 1 98.75 99 PHE A N 1
ATOM 780 C CA . PHE A 1 99 ? 16.672 -13.391 1.599 1 98.75 99 PHE A CA 1
ATOM 781 C C . PHE A 1 99 ? 17.156 -12.055 1.052 1 98.75 99 PHE A C 1
ATOM 783 O O . PHE A 1 99 ? 17.172 -11.844 -0.162 1 98.75 99 PHE A O 1
ATOM 790 N N . ALA A 1 100 ? 17.562 -11.164 1.994 1 98.75 100 ALA A N 1
ATOM 791 C CA . ALA A 1 100 ? 18.047 -9.859 1.566 1 98.75 100 ALA A CA 1
ATOM 792 C C . ALA A 1 100 ? 19.312 -10 0.711 1 98.75 100 ALA A C 1
ATOM 794 O O . ALA A 1 100 ? 19.438 -9.344 -0.324 1 98.75 100 ALA A O 1
ATOM 795 N N . ALA A 1 101 ? 20.234 -10.844 1.108 1 98.56 101 ALA A N 1
ATOM 796 C CA . ALA A 1 101 ? 21.469 -11.07 0.364 1 98.56 101 ALA A CA 1
ATOM 797 C C . ALA A 1 101 ? 21.172 -11.633 -1.024 1 98.56 101 ALA A C 1
ATOM 799 O O . ALA A 1 101 ? 21.781 -11.203 -2.014 1 98.56 101 ALA A O 1
ATOM 800 N N . ALA A 1 102 ? 20.297 -12.594 -1.117 1 98.62 102 ALA A N 1
ATOM 801 C CA . ALA A 1 102 ? 19.906 -13.172 -2.402 1 98.62 102 ALA A CA 1
ATOM 802 C C . ALA A 1 102 ? 19.297 -12.109 -3.318 1 98.62 102 ALA A C 1
ATOM 804 O O . ALA A 1 102 ? 19.656 -12.023 -4.496 1 98.62 102 ALA A O 1
ATOM 805 N N . PHE A 1 103 ? 18.438 -11.32 -2.752 1 98.44 103 PHE A N 1
ATOM 806 C CA . PHE A 1 103 ? 17.75 -10.281 -3.506 1 98.44 103 PHE A CA 1
ATOM 807 C C . PHE A 1 103 ? 18.75 -9.312 -4.121 1 98.44 103 PHE A C 1
ATOM 809 O O . PHE A 1 103 ? 18.641 -8.961 -5.297 1 98.44 103 PHE A O 1
ATOM 816 N N . GLU A 1 104 ? 19.656 -8.914 -3.352 1 97.75 104 GLU A N 1
ATOM 817 C CA . GLU A 1 104 ? 20.641 -7.93 -3.783 1 97.75 104 GLU A CA 1
ATOM 818 C C . GLU A 1 104 ? 21.531 -8.492 -4.891 1 97.75 104 GLU A C 1
ATOM 820 O O . GLU A 1 104 ? 22.062 -7.738 -5.711 1 97.75 104 GLU A O 1
ATOM 825 N N . LYS A 1 105 ? 21.672 -9.789 -4.969 1 96.94 105 LYS A N 1
ATOM 826 C CA . LYS A 1 105 ? 22.562 -10.43 -5.926 1 96.94 105 LYS A CA 1
ATOM 827 C C . LYS A 1 105 ? 21.875 -10.633 -7.27 1 96.94 105 LYS A C 1
ATOM 829 O O . LYS A 1 105 ? 22.531 -10.945 -8.266 1 96.94 105 LYS A O 1
ATOM 834 N N . LEU A 1 106 ? 20.578 -10.516 -7.32 1 96.12 106 LEU A N 1
ATOM 835 C CA . LEU A 1 106 ? 19.859 -10.711 -8.57 1 96.12 106 LEU A CA 1
ATOM 836 C C . LEU A 1 106 ? 20.203 -9.602 -9.57 1 96.12 106 LEU A C 1
ATOM 838 O O . LEU A 1 106 ? 19.922 -8.43 -9.312 1 96.12 106 LEU A O 1
ATOM 842 N N . PRO A 1 107 ? 20.672 -9.922 -10.68 1 91.56 107 PRO A N 1
ATOM 843 C CA . PRO A 1 107 ? 21.266 -8.906 -11.547 1 91.56 107 PRO A CA 1
ATOM 844 C C . PRO A 1 107 ? 20.25 -8.242 -12.469 1 91.56 107 PRO A C 1
ATOM 846 O O . PRO A 1 107 ? 20.531 -7.195 -13.055 1 91.56 107 PRO A O 1
ATOM 849 N N . TYR A 1 108 ? 19.094 -8.898 -12.664 1 88.88 108 TYR A N 1
ATOM 850 C CA . TYR A 1 108 ? 18.141 -8.383 -13.641 1 88.88 108 TYR A CA 1
ATOM 851 C C . TYR A 1 108 ? 16.797 -8.039 -12.977 1 88.88 108 TYR A C 1
ATOM 853 O O . TYR A 1 108 ? 16.406 -8.695 -12.008 1 88.88 108 TYR A O 1
ATOM 861 N N . ALA A 1 109 ? 16.094 -7.113 -13.562 1 89.94 109 ALA A N 1
ATOM 862 C CA . ALA A 1 109 ? 14.836 -6.613 -13.016 1 89.94 109 ALA A CA 1
ATOM 863 C C . ALA A 1 109 ? 13.781 -7.719 -12.961 1 89.94 109 ALA A C 1
ATOM 865 O O . ALA A 1 109 ? 12.984 -7.777 -12.031 1 89.94 109 ALA A O 1
ATOM 866 N N . VAL A 1 110 ? 13.828 -8.57 -13.984 1 91.56 110 VAL A N 1
ATOM 867 C CA . VAL A 1 110 ? 12.828 -9.633 -14.055 1 91.56 110 VAL A CA 1
ATOM 868 C C . VAL A 1 110 ? 13.023 -10.602 -12.891 1 91.56 110 VAL A C 1
ATOM 870 O O . VAL A 1 110 ? 12.055 -11.086 -12.305 1 91.56 110 VAL A O 1
ATOM 873 N N . LEU A 1 111 ? 14.305 -10.922 -12.516 1 95.75 111 LEU A N 1
ATOM 874 C CA . LEU A 1 111 ? 14.602 -11.805 -11.398 1 95.75 111 LEU A CA 1
ATOM 875 C C . LEU A 1 111 ? 14.188 -11.172 -10.07 1 95.75 111 LEU A C 1
ATOM 877 O O . LEU A 1 111 ? 13.617 -11.844 -9.211 1 95.75 111 LEU A O 1
ATOM 881 N N . LYS A 1 112 ? 14.391 -9.883 -9.977 1 96.5 112 LYS A N 1
ATOM 882 C CA . LYS A 1 112 ? 13.992 -9.148 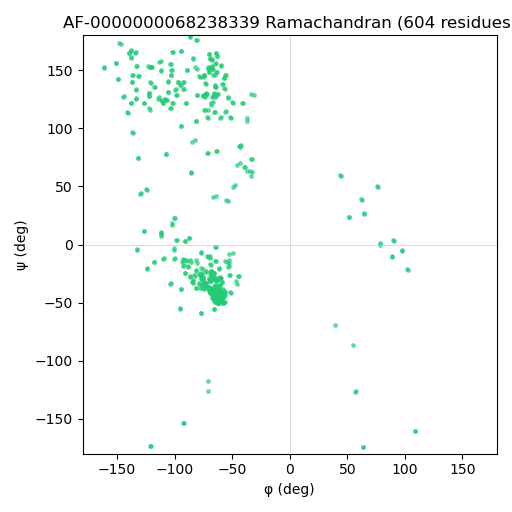-8.781 1 96.5 112 LYS A CA 1
ATOM 883 C C . LYS A 1 112 ? 12.469 -9.109 -8.648 1 96.5 112 LYS A C 1
ATOM 885 O O . LYS A 1 112 ? 11.938 -9.273 -7.547 1 96.5 112 LYS A O 1
ATOM 890 N N . SER A 1 113 ? 11.82 -8.898 -9.688 1 96.5 113 SER A N 1
ATOM 891 C CA . SER A 1 113 ? 10.359 -8.875 -9.688 1 96.5 113 SER A CA 1
ATOM 892 C C . SER A 1 113 ? 9.789 -10.211 -9.227 1 96.5 113 SER A C 1
ATOM 894 O O . SER A 1 113 ? 8.891 -10.25 -8.391 1 96.5 113 SER A O 1
ATOM 896 N N . ASP A 1 114 ? 10.328 -11.297 -9.773 1 97.62 114 ASP A N 1
ATOM 897 C CA . ASP A 1 114 ? 9.891 -12.633 -9.375 1 97.62 114 ASP A CA 1
ATOM 898 C C . ASP A 1 114 ? 10.086 -12.852 -7.875 1 97.62 114 ASP A C 1
ATOM 900 O O . ASP A 1 114 ? 9.148 -13.242 -7.172 1 97.62 114 ASP A O 1
ATOM 904 N N . PHE A 1 115 ? 11.258 -12.555 -7.441 1 98.69 115 PHE A N 1
ATOM 905 C CA . PHE A 1 115 ? 11.586 -12.773 -6.039 1 98.69 115 PHE A CA 1
ATOM 906 C C . PHE A 1 115 ? 10.695 -11.93 -5.137 1 98.69 115 PHE A C 1
ATOM 908 O O . PHE A 1 115 ? 10.203 -12.414 -4.113 1 98.69 115 PHE A O 1
ATOM 915 N N . CYS A 1 116 ? 10.398 -10.703 -5.527 1 98.62 116 CYS A N 1
ATOM 916 C CA . CYS A 1 116 ? 9.594 -9.766 -4.75 1 98.62 116 CYS A CA 1
ATOM 917 C C . CYS A 1 116 ? 8.148 -10.25 -4.637 1 98.62 116 CYS A C 1
ATOM 919 O O . CYS A 1 116 ? 7.535 -10.141 -3.574 1 98.62 116 CYS A O 1
ATOM 921 N N . ARG A 1 117 ? 7.609 -10.727 -5.68 1 98.62 117 ARG A N 1
ATOM 922 C CA . ARG A 1 117 ? 6.215 -11.148 -5.609 1 98.62 117 ARG A CA 1
ATOM 923 C C . ARG A 1 117 ? 6.031 -12.258 -4.582 1 98.62 117 ARG A C 1
ATOM 925 O O . ARG A 1 117 ? 5.047 -12.273 -3.842 1 98.62 117 ARG A O 1
ATOM 932 N N . TYR A 1 118 ? 7.031 -13.188 -4.52 1 98.88 118 TYR A N 1
ATOM 933 C CA . TYR A 1 118 ? 6.988 -14.25 -3.521 1 98.88 118 TYR A CA 1
ATOM 934 C C . TYR A 1 118 ? 7.207 -13.688 -2.121 1 98.88 118 TYR A C 1
ATOM 936 O O . TYR A 1 118 ? 6.531 -14.094 -1.172 1 98.88 118 TYR A O 1
ATOM 944 N N . LEU A 1 119 ? 8.133 -12.773 -2.066 1 98.94 119 LEU A N 1
ATOM 945 C CA . LEU A 1 119 ? 8.5 -12.156 -0.795 1 98.94 119 LEU A CA 1
ATOM 946 C C . LEU A 1 119 ? 7.309 -11.414 -0.194 1 98.94 119 LEU A C 1
ATOM 948 O O . LEU A 1 119 ? 7.035 -11.539 1.002 1 98.94 119 LEU A O 1
ATOM 952 N N . VAL A 1 120 ? 6.629 -10.664 -0.975 1 98.94 120 VAL A N 1
ATOM 953 C CA . VAL A 1 120 ? 5.488 -9.867 -0.532 1 98.94 120 VAL A CA 1
ATOM 954 C C . VAL A 1 120 ? 4.387 -10.781 -0.009 1 98.94 120 VAL A C 1
ATOM 956 O O . VAL A 1 120 ? 3.818 -10.531 1.058 1 98.94 120 VAL A O 1
ATOM 959 N N . LEU A 1 121 ? 4.113 -11.844 -0.717 1 98.94 121 LEU A N 1
ATOM 960 C CA . LEU A 1 121 ? 3.082 -12.766 -0.262 1 98.94 121 LEU A CA 1
ATOM 961 C C . LEU A 1 121 ? 3.514 -13.477 1.019 1 98.94 121 LEU A C 1
ATOM 963 O O . LEU A 1 121 ? 2.697 -13.695 1.916 1 98.94 121 LEU A O 1
ATOM 967 N N . PHE A 1 122 ? 4.758 -13.836 1.093 1 98.94 122 PHE A N 1
ATOM 968 C CA . PHE A 1 122 ? 5.25 -14.461 2.311 1 98.94 122 PHE A CA 1
ATOM 969 C C . PHE A 1 122 ? 5.113 -13.523 3.502 1 98.94 122 PHE A C 1
ATOM 971 O O . PHE A 1 122 ? 4.613 -13.914 4.559 1 98.94 122 PHE A O 1
ATOM 978 N N . GLY A 1 123 ? 5.516 -12.297 3.301 1 98.81 123 GLY A N 1
ATOM 979 C CA . GLY A 1 123 ? 5.598 -11.359 4.41 1 98.81 123 GLY A CA 1
ATOM 980 C C . GLY A 1 123 ? 4.25 -10.773 4.797 1 98.81 123 GLY A C 1
ATOM 981 O O . GLY A 1 123 ? 4.008 -10.492 5.973 1 98.81 123 GLY A O 1
ATOM 982 N N . ARG A 1 124 ? 3.338 -10.562 3.832 1 98.75 124 ARG A N 1
ATOM 983 C CA . ARG A 1 124 ? 2.143 -9.773 4.105 1 98.75 124 ARG A CA 1
ATOM 984 C C . ARG A 1 124 ? 0.877 -10.562 3.795 1 98.75 124 ARG A C 1
ATOM 986 O O . ARG A 1 124 ? -0.201 -10.25 4.305 1 98.75 124 ARG A O 1
ATOM 993 N N . GLY A 1 125 ? 1.015 -11.625 2.959 1 98.81 125 GLY A N 1
ATOM 994 C CA . GLY A 1 125 ? -0.188 -12.242 2.416 1 98.81 125 GLY A CA 1
ATOM 995 C C . GLY A 1 125 ? -0.977 -11.305 1.517 1 98.81 125 GLY A C 1
ATOM 996 O O . GLY A 1 125 ? -0.513 -10.211 1.187 1 98.81 125 GLY A O 1
ATOM 997 N N . GLY A 1 126 ? -2.15 -11.812 1.098 1 98.81 126 GLY A N 1
ATOM 998 C CA . GLY A 1 126 ? -2.977 -11.047 0.177 1 98.81 126 GLY A CA 1
ATOM 999 C C . GLY A 1 126 ? -3.012 -11.633 -1.222 1 98.81 126 GLY A C 1
ATOM 1000 O O . GLY A 1 126 ? -2.812 -12.836 -1.401 1 98.81 126 GLY A O 1
ATOM 1001 N N . VAL A 1 127 ? -3.391 -10.781 -2.158 1 98.94 127 VAL A N 1
ATOM 1002 C CA . VAL A 1 127 ? -3.434 -11.141 -3.57 1 98.94 127 VAL A CA 1
ATOM 1003 C C . VAL A 1 127 ? -2.334 -10.398 -4.328 1 98.94 127 VAL A C 1
ATOM 1005 O O . VAL A 1 127 ? -2.258 -9.164 -4.273 1 98.94 127 VAL A O 1
ATOM 1008 N N . TYR A 1 128 ? -1.484 -11.148 -4.949 1 98.94 128 TYR A N 1
ATOM 1009 C CA . TYR A 1 128 ? -0.546 -10.539 -5.887 1 98.94 128 TYR A CA 1
ATOM 1010 C C . TYR A 1 128 ? -1.054 -10.656 -7.32 1 98.94 128 TYR A C 1
ATOM 1012 O O . TYR A 1 128 ? -1.553 -11.711 -7.723 1 98.94 128 TYR A O 1
ATOM 1020 N N . SER A 1 129 ? -0.862 -9.586 -8.109 1 98.62 129 SER A N 1
ATOM 1021 C CA . SER A 1 129 ? -1.131 -9.641 -9.539 1 98.62 129 SER A CA 1
ATOM 1022 C C . SER A 1 129 ? -0.207 -8.703 -10.312 1 98.62 129 SER A C 1
ATOM 1024 O O . SER A 1 129 ? 0.06 -7.586 -9.867 1 98.62 129 SER A O 1
ATOM 1026 N N . ASP A 1 130 ? 0.241 -9.141 -11.5 1 96.81 130 ASP A N 1
ATOM 1027 C CA . ASP A 1 130 ? 1.063 -8.289 -12.359 1 96.81 130 ASP A CA 1
ATOM 1028 C C . ASP A 1 130 ? 0.297 -7.043 -12.805 1 96.81 130 ASP A C 1
ATOM 1030 O O . ASP A 1 130 ? -0.936 -7.031 -12.789 1 96.81 130 ASP A O 1
ATOM 1034 N N . LEU A 1 131 ? 1.015 -6.047 -13.266 1 95.56 131 LEU A N 1
ATOM 1035 C CA . LEU A 1 131 ? 0.424 -4.777 -13.68 1 95.56 131 LEU A CA 1
ATOM 1036 C C . LEU A 1 131 ? -0.406 -4.945 -14.945 1 95.56 131 LEU A C 1
ATOM 1038 O O . LEU A 1 131 ? -1.312 -4.152 -15.211 1 95.56 131 LEU A O 1
ATOM 1042 N N . ASP A 1 132 ? -0.056 -5.984 -15.75 1 94.44 132 ASP A N 1
ATOM 1043 C CA . ASP A 1 132 ? -0.768 -6.176 -17.016 1 94.44 132 ASP A CA 1
ATOM 1044 C C . ASP A 1 132 ? -1.826 -7.27 -16.891 1 94.44 132 ASP A C 1
ATOM 1046 O O . ASP A 1 132 ? -2.17 -7.926 -17.875 1 94.44 132 ASP A O 1
ATOM 1050 N N . VAL A 1 133 ? -2.254 -7.512 -15.695 1 96.31 133 VAL A N 1
ATOM 1051 C CA . VAL A 1 133 ? -3.35 -8.438 -15.422 1 96.31 133 VAL A CA 1
ATOM 1052 C C . VAL A 1 133 ? -4.609 -7.656 -15.055 1 96.31 133 VAL A C 1
ATOM 1054 O O . VAL A 1 133 ? -4.562 -6.75 -14.219 1 96.31 133 VAL A O 1
ATOM 1057 N N . HIS A 1 134 ? -5.688 -7.988 -15.672 1 96.44 134 HIS A N 1
ATOM 1058 C CA . HIS A 1 134 ? -6.969 -7.336 -15.43 1 96.44 134 HIS A CA 1
ATOM 1059 C C . HIS A 1 134 ? -7.828 -8.141 -14.461 1 96.44 134 HIS A C 1
ATOM 1061 O O . HIS A 1 134 ? -7.996 -9.352 -14.633 1 96.44 134 HIS A O 1
ATOM 1067 N N . LEU A 1 135 ? -8.312 -7.473 -13.445 1 97.62 135 LEU A N 1
ATOM 1068 C CA . LEU A 1 135 ? -9.273 -8.094 -12.539 1 97.62 135 LEU A CA 1
ATOM 1069 C C . LEU A 1 135 ? -10.648 -8.203 -13.188 1 97.62 135 LEU A C 1
ATOM 1071 O O . LEU A 1 135 ? -11.297 -7.184 -13.461 1 97.62 135 LEU A O 1
ATOM 1075 N N . VAL A 1 136 ? -11.094 -9.391 -13.391 1 96.19 136 VAL A N 1
ATOM 1076 C CA . VAL A 1 136 ? -12.344 -9.602 -14.117 1 96.19 136 VAL A CA 1
ATOM 1077 C C . VAL A 1 136 ? -13.5 -9.75 -13.133 1 96.19 136 VAL A C 1
ATOM 1079 O O . VAL A 1 136 ? -14.508 -9.055 -13.25 1 96.19 136 VAL A O 1
ATOM 1082 N N . GLN A 1 137 ? -13.383 -10.711 -12.195 1 96.12 137 GLN A N 1
ATOM 1083 C CA . GLN A 1 137 ? -14.391 -10.891 -11.156 1 96.12 137 GLN A CA 1
ATOM 1084 C C . GLN A 1 137 ? -14.047 -10.094 -9.906 1 96.12 137 GLN A C 1
ATOM 1086 O O . GLN A 1 137 ? -12.883 -10.023 -9.5 1 96.12 137 GLN A O 1
ATOM 1091 N N . PRO A 1 138 ? -15.039 -9.5 -9.305 1 95.56 138 PRO A N 1
ATOM 1092 C CA . PRO A 1 138 ? -14.766 -8.703 -8.109 1 95.56 138 PRO A CA 1
ATOM 1093 C C . PRO A 1 138 ? -14.242 -9.547 -6.949 1 95.56 138 PRO A C 1
ATOM 1095 O O . PRO A 1 138 ? -14.508 -10.75 -6.883 1 95.56 138 PRO A O 1
ATOM 1098 N N . LEU A 1 139 ? -13.523 -8.891 -6.047 1 96.62 139 LEU A N 1
ATOM 1099 C CA . LEU A 1 139 ? -13.062 -9.492 -4.797 1 96.62 139 LEU A CA 1
ATOM 1100 C C . LEU A 1 139 ? -14.094 -9.297 -3.691 1 96.62 139 LEU A C 1
ATOM 1102 O O . LEU A 1 139 ? -14.812 -8.289 -3.676 1 96.62 139 LEU A O 1
ATOM 1106 N N . PRO A 1 140 ? -14.156 -10.211 -2.754 1 97.25 140 PRO A N 1
ATOM 1107 C CA . PRO A 1 140 ? -13.445 -11.492 -2.736 1 97.25 140 PRO A CA 1
ATOM 1108 C C . PRO A 1 140 ? -14.039 -12.508 -3.707 1 97.25 140 PRO A C 1
ATOM 1110 O O . PRO A 1 140 ? -15.25 -12.531 -3.916 1 97.25 140 PRO A O 1
ATOM 1113 N N . TRP A 1 141 ? -13.133 -13.336 -4.273 1 96.56 141 TRP A N 1
ATOM 1114 C CA . TRP A 1 141 ? -13.609 -14.461 -5.078 1 96.56 141 TRP A CA 1
ATOM 1115 C C . TRP A 1 141 ? -14.305 -15.492 -4.203 1 96.56 141 TRP A C 1
ATOM 1117 O O . TRP A 1 141 ? -13.938 -15.695 -3.047 1 96.56 141 TRP A O 1
ATOM 1127 N N . THR A 1 142 ? -15.203 -16.219 -4.762 1 93.31 142 THR A N 1
ATOM 1128 C CA . THR A 1 142 ? -15.945 -17.234 -4.031 1 93.31 142 THR A CA 1
ATOM 1129 C C . THR A 1 142 ? -15.008 -18.297 -3.465 1 93.31 142 THR A C 1
ATOM 1131 O O . THR A 1 142 ? -15.211 -18.781 -2.35 1 93.31 142 THR A O 1
ATOM 1134 N N . VAL A 1 143 ? -13.977 -18.609 -4.152 1 94.88 143 VAL A N 1
ATOM 1135 C CA . VAL A 1 143 ? -13.062 -19.688 -3.783 1 94.88 143 VAL A CA 1
ATOM 1136 C C . VAL A 1 143 ? -12.258 -19.281 -2.547 1 94.88 143 VAL A C 1
ATOM 1138 O O . VAL A 1 143 ? -11.602 -20.109 -1.93 1 94.88 143 VAL A O 1
ATOM 1141 N N . MET A 1 144 ? -12.336 -18.047 -2.16 1 96.06 144 MET A N 1
ATOM 1142 C CA . MET A 1 144 ? -11.562 -17.562 -1.019 1 96.06 144 MET A CA 1
ATOM 1143 C C . MET A 1 144 ? -12.258 -17.922 0.294 1 96.06 144 MET A C 1
ATOM 1145 O O . MET A 1 144 ? -11.641 -17.859 1.36 1 96.06 144 MET A O 1
ATOM 1149 N N . GLY A 1 145 ? -13.516 -18.141 0.196 1 92.31 145 GLY A N 1
ATOM 1150 C CA . GLY A 1 145 ? -14.297 -18.422 1.389 1 92.31 145 GLY A CA 1
ATOM 1151 C C . GLY A 1 145 ? -14.297 -19.891 1.776 1 92.31 145 GLY A C 1
ATOM 1152 O O . GLY A 1 145 ? -13.617 -20.703 1.145 1 92.31 145 GLY A O 1
ATOM 1153 N N . SER A 1 146 ? -15.016 -20.094 2.906 1 84.81 146 SER A N 1
ATOM 1154 C CA . SER A 1 146 ? -15.18 -21.469 3.363 1 84.81 146 SER A CA 1
ATOM 1155 C C . SER A 1 146 ? -16.156 -22.234 2.473 1 84.81 146 SER A C 1
ATOM 1157 O O . SER A 1 146 ? -17.141 -21.672 1.999 1 84.81 146 SER A O 1
ATOM 1159 N N . GLU A 1 147 ? -15.758 -23.391 2.016 1 71.25 147 GLU A N 1
ATOM 1160 C CA . GLU A 1 147 ? -16.641 -24.219 1.197 1 71.25 147 GLU A CA 1
ATOM 1161 C C . GLU A 1 147 ? -17.906 -24.609 1.959 1 71.25 147 GLU A C 1
ATOM 1163 O O . GLU A 1 147 ? -19 -24.578 1.401 1 71.25 147 GLU A O 1
ATOM 1168 N N . ASP A 1 148 ? -17.703 -25.031 3.092 1 67.5 148 ASP A N 1
ATOM 1169 C CA . ASP A 1 148 ? -18.812 -25.375 3.971 1 67.5 148 ASP A CA 1
ATOM 1170 C C . ASP A 1 148 ? -18.453 -25.125 5.434 1 67.5 148 ASP A C 1
ATOM 1172 O O . ASP A 1 148 ? -17.422 -24.531 5.73 1 67.5 148 ASP A O 1
ATOM 1176 N N . ARG A 1 149 ? -19.438 -25.281 6.281 1 63.94 149 ARG A N 1
ATOM 1177 C CA . ARG A 1 149 ? -19.328 -25.016 7.715 1 63.94 149 ARG A CA 1
ATOM 1178 C C . ARG A 1 149 ? -18.188 -25.828 8.32 1 63.94 149 ARG A C 1
ATOM 1180 O O . ARG A 1 149 ? -17.703 -25.5 9.406 1 63.94 149 ARG A O 1
ATOM 1187 N N . HIS A 1 150 ? -17.734 -26.781 7.559 1 65.62 150 HIS A N 1
ATOM 1188 C CA . HIS A 1 150 ? -16.781 -27.703 8.18 1 65.62 150 HIS A CA 1
ATOM 1189 C C . HIS A 1 150 ? -15.383 -27.5 7.613 1 65.62 150 HIS A C 1
ATOM 1191 O O . HIS A 1 150 ? -14.406 -28.016 8.164 1 65.62 150 HIS A O 1
ATOM 1197 N N . HIS A 1 151 ? -15.336 -26.75 6.535 1 78.69 151 HIS A N 1
ATOM 1198 C CA . HIS A 1 151 ? -14.008 -26.609 5.949 1 78.69 151 HIS A CA 1
ATOM 1199 C C . HIS A 1 151 ? -13.516 -25.172 6.039 1 78.69 151 HIS A C 1
ATOM 1201 O O . HIS A 1 151 ? -14.227 -24.25 5.648 1 78.69 151 HIS A O 1
ATOM 1207 N N . ARG A 1 152 ? -12.359 -25.016 6.613 1 89.19 152 ARG A N 1
ATOM 1208 C CA . ARG A 1 152 ? -11.688 -23.734 6.75 1 89.19 152 ARG A CA 1
ATOM 1209 C C . ARG A 1 152 ? -11.336 -23.141 5.387 1 89.19 152 ARG A C 1
ATOM 1211 O O . ARG A 1 152 ? -11.172 -23.891 4.414 1 89.19 152 ARG A O 1
ATOM 1218 N N . PRO A 1 153 ? -11.32 -21.906 5.234 1 95.75 153 PRO A N 1
ATOM 1219 C CA . PRO A 1 153 ? -10.906 -21.281 3.977 1 95.75 153 PRO A CA 1
ATOM 1220 C C . PRO A 1 153 ? -9.477 -21.641 3.582 1 95.75 153 PRO A C 1
ATOM 1222 O O . PRO A 1 153 ? -8.672 -22.031 4.438 1 95.75 153 PRO A O 1
ATOM 1225 N N . PRO A 1 154 ? -9.18 -21.594 2.277 1 97.06 154 PRO A N 1
ATOM 1226 C CA . PRO A 1 154 ? -7.812 -21.891 1.854 1 97.06 154 PRO A CA 1
ATOM 1227 C C . PRO A 1 154 ? -6.812 -20.828 2.312 1 97.06 154 PRO A C 1
ATOM 1229 O O . PRO A 1 154 ? -7.18 -19.656 2.465 1 97.06 154 PRO A O 1
ATOM 1232 N N . ASN A 1 155 ? -5.594 -21.312 2.504 1 98.19 155 ASN A N 1
ATOM 1233 C CA . ASN A 1 155 ? -4.512 -20.391 2.846 1 98.19 155 ASN A CA 1
ATOM 1234 C C . ASN A 1 155 ? -3.793 -19.875 1.6 1 98.19 155 ASN A C 1
ATOM 1236 O O . ASN A 1 155 ? -3.111 -18.859 1.645 1 98.19 155 ASN A O 1
ATOM 1240 N N . VAL A 1 156 ? -3.881 -20.672 0.542 1 98.75 156 VAL A N 1
ATOM 1241 C CA . VAL A 1 156 ? -3.232 -20.312 -0.715 1 98.75 156 VAL A CA 1
ATOM 1242 C C . VAL A 1 156 ? -4.176 -20.594 -1.882 1 98.75 156 VAL A C 1
ATOM 1244 O O . VAL A 1 156 ? -4.887 -21.594 -1.884 1 98.75 156 VAL A O 1
ATOM 1247 N N . ILE A 1 157 ? -4.199 -19.719 -2.84 1 98.69 157 ILE A N 1
ATOM 1248 C CA . ILE A 1 157 ? -4.938 -19.906 -4.086 1 98.69 157 ILE A CA 1
ATOM 1249 C C . ILE A 1 157 ? -4 -19.703 -5.273 1 98.69 157 ILE A C 1
ATOM 1251 O O . ILE A 1 157 ? -3.383 -18.641 -5.414 1 98.69 157 ILE A O 1
ATOM 1255 N N . ILE A 1 158 ? -3.883 -20.719 -6.113 1 98.5 158 ILE A N 1
ATOM 1256 C CA . ILE A 1 158 ? -3.045 -20.688 -7.309 1 98.5 158 ILE A CA 1
ATOM 1257 C C . ILE A 1 158 ? -3.822 -21.25 -8.5 1 98.5 158 ILE A C 1
ATOM 1259 O O . ILE A 1 158 ? -4.895 -21.828 -8.328 1 98.5 158 ILE A O 1
ATOM 1263 N N . GLY A 1 159 ? -3.281 -20.984 -9.688 1 97.56 159 GLY A N 1
ATOM 1264 C CA . GLY A 1 159 ? -3.93 -21.469 -10.891 1 97.56 159 GLY A CA 1
ATOM 1265 C C . GLY A 1 159 ? -2.969 -22.141 -11.859 1 97.56 159 GLY A C 1
ATOM 1266 O O . GLY A 1 159 ? -1.783 -21.797 -11.898 1 97.56 159 GLY A O 1
ATOM 1267 N N . LEU A 1 160 ? -3.518 -23.031 -12.648 1 96.44 160 LEU A N 1
ATOM 1268 C CA . LEU A 1 160 ? -2.734 -23.672 -13.695 1 96.44 160 LEU A CA 1
ATOM 1269 C C . LEU A 1 160 ? -2.459 -22.719 -14.844 1 96.44 160 LEU A C 1
ATOM 1271 O O . LEU A 1 160 ? -3.336 -21.938 -15.234 1 96.44 160 LEU A O 1
ATOM 1275 N N . GLU A 1 161 ? -1.242 -22.781 -15.336 1 94.25 161 GLU A N 1
ATOM 1276 C CA . GLU A 1 161 ? -0.875 -21.969 -16.5 1 94.25 161 GLU A CA 1
ATOM 1277 C C . GLU A 1 161 ? -1.267 -22.656 -17.797 1 94.25 161 GLU A C 1
ATOM 1279 O O . GLU A 1 161 ? -1.497 -21.984 -18.812 1 94.25 161 GLU A O 1
ATOM 1284 N N . GLY A 1 162 ? -1.232 -23.969 -17.75 1 87.25 162 GLY A N 1
ATOM 1285 C CA . GLY A 1 162 ? -1.589 -24.781 -18.891 1 87.25 162 GLY A CA 1
ATOM 1286 C C . GLY A 1 162 ? -2.447 -25.984 -18.516 1 87.25 162 GLY A C 1
ATOM 1287 O O . GLY A 1 162 ? -2.648 -26.266 -17.328 1 87.25 162 GLY A O 1
ATOM 1288 N N . ASP A 1 163 ? -3.004 -26.594 -19.562 1 82 163 ASP A N 1
ATOM 1289 C CA . ASP A 1 163 ? -3.732 -27.844 -19.391 1 82 163 ASP A CA 1
ATOM 1290 C C . ASP A 1 163 ? -3.125 -28.953 -20.234 1 82 163 ASP A C 1
ATOM 1292 O O . ASP A 1 163 ? -1.993 -28.844 -20.703 1 82 163 ASP A O 1
ATOM 1296 N N . ALA A 1 164 ? -3.779 -30.094 -20.266 1 79.06 164 ALA A N 1
ATOM 1297 C CA . ALA A 1 164 ? -3.277 -31.281 -20.953 1 79.06 164 ALA A CA 1
ATOM 1298 C C . ALA A 1 164 ? -2.93 -30.969 -22.406 1 79.06 164 ALA A C 1
ATOM 1300 O O . ALA A 1 164 ? -2.074 -31.641 -23 1 79.06 164 ALA A O 1
ATOM 1301 N N . THR A 1 165 ? -3.479 -29.891 -22.891 1 80.31 165 THR A N 1
ATOM 1302 C CA . THR A 1 165 ? -3.283 -29.594 -24.297 1 80.31 165 THR A CA 1
ATOM 1303 C C . THR A 1 165 ? -2.18 -28.547 -24.484 1 80.31 165 THR A C 1
ATOM 1305 O O . THR A 1 165 ? -1.72 -28.328 -25.609 1 80.31 165 THR A O 1
ATOM 1308 N N . THR A 1 166 ? -1.812 -27.969 -23.438 1 84.38 166 THR A N 1
ATOM 1309 C CA . THR A 1 166 ? -0.818 -26.906 -23.531 1 84.38 166 THR A CA 1
ATOM 1310 C C . THR A 1 166 ? 0.57 -27.484 -23.781 1 84.38 166 THR A C 1
ATOM 1312 O O . THR A 1 166 ? 1.016 -28.391 -23.078 1 84.38 166 THR A O 1
ATOM 1315 N N . LYS A 1 167 ? 1.19 -26.938 -24.828 1 83.56 167 LYS A N 1
ATOM 1316 C CA . LYS A 1 167 ? 2.529 -27.406 -25.188 1 83.56 167 LYS A CA 1
ATOM 1317 C C . LYS A 1 167 ? 3.572 -26.328 -24.938 1 83.56 167 LYS A C 1
ATOM 1319 O O . LYS A 1 167 ? 3.24 -25.141 -24.891 1 83.56 167 LYS A O 1
ATOM 1324 N N . GLY A 1 168 ? 4.805 -26.797 -24.609 1 86.19 168 GLY A N 1
ATOM 1325 C CA . GLY A 1 168 ? 5.918 -25.875 -24.609 1 86.19 168 GLY A CA 1
ATOM 1326 C C . GLY A 1 168 ? 6.254 -25.328 -23.234 1 86.19 168 GLY A C 1
ATOM 1327 O O . GLY A 1 168 ? 7.203 -24.562 -23.078 1 86.19 168 GLY A O 1
ATOM 1328 N N . LEU A 1 169 ? 5.488 -25.656 -22.266 1 89.31 169 LEU A N 1
ATOM 1329 C CA . LEU A 1 169 ? 5.828 -25.219 -20.922 1 89.31 169 LEU A CA 1
ATOM 1330 C C . LEU A 1 169 ? 6.93 -26.094 -20.328 1 89.31 169 LEU A C 1
ATOM 1332 O O . LEU A 1 169 ? 6.934 -27.312 -20.531 1 89.31 169 LEU A O 1
ATOM 1336 N N . PRO A 1 170 ? 7.793 -25.531 -19.562 1 90.75 170 PRO A N 1
ATOM 1337 C CA . PRO A 1 170 ? 8.906 -26.312 -19 1 90.75 170 PRO A CA 1
ATOM 1338 C C . PRO A 1 170 ? 8.438 -27.359 -18 1 90.75 170 PRO A C 1
ATOM 1340 O O . PRO A 1 170 ? 9.125 -28.375 -17.797 1 90.75 170 PRO A O 1
ATOM 1343 N N . ARG A 1 171 ? 7.363 -27.125 -17.344 1 91.94 171 ARG A N 1
ATOM 1344 C CA . ARG A 1 171 ? 6.777 -28.078 -16.422 1 91.94 171 ARG A CA 1
ATOM 1345 C C . ARG A 1 171 ? 5.359 -28.438 -16.828 1 91.94 171 ARG A C 1
ATOM 1347 O O . ARG A 1 171 ? 4.691 -27.688 -17.531 1 91.94 171 ARG A O 1
ATOM 1354 N N . SER A 1 172 ? 5.066 -29.641 -16.391 1 89.69 172 SER A N 1
ATOM 1355 C CA . SER A 1 172 ? 3.705 -30.125 -16.578 1 89.69 172 SER A CA 1
ATOM 1356 C C . SER A 1 172 ? 3.217 -30.906 -15.359 1 89.69 172 SER A C 1
ATOM 1358 O O . SER A 1 172 ? 3.686 -32 -15.094 1 89.69 172 SER A O 1
ATOM 1360 N N . PRO A 1 173 ? 2.25 -30.406 -14.656 1 93.31 173 PRO A N 1
ATOM 1361 C CA . PRO A 1 173 ? 1.604 -29.109 -14.797 1 93.31 173 PRO A CA 1
ATOM 1362 C C . PRO A 1 173 ? 2.533 -27.938 -14.453 1 93.31 173 PRO A C 1
ATOM 1364 O O . PRO A 1 173 ? 3.574 -28.141 -13.82 1 93.31 173 PRO A O 1
ATOM 1367 N N . GLN A 1 174 ? 2.184 -26.766 -14.961 1 95.56 174 GLN A N 1
ATOM 1368 C CA . GLN A 1 174 ? 2.826 -25.516 -14.562 1 95.56 174 GLN A CA 1
ATOM 1369 C C . GLN A 1 174 ? 1.812 -24.531 -13.977 1 95.56 174 GLN A C 1
ATOM 1371 O O . GLN A 1 174 ? 0.713 -24.375 -14.516 1 95.56 174 GLN A O 1
ATOM 1376 N N . PHE A 1 175 ? 2.227 -23.844 -12.906 1 96.88 175 PHE A N 1
ATOM 1377 C CA . PHE A 1 175 ? 1.347 -22.891 -12.25 1 96.88 175 PHE A CA 1
ATOM 1378 C C . PHE A 1 175 ? 1.724 -21.453 -12.625 1 96.88 175 PHE A C 1
ATOM 1380 O O . PHE A 1 175 ? 2.904 -21.141 -12.773 1 96.88 175 PHE A O 1
ATOM 1387 N N . VAL A 1 176 ? 0.694 -20.609 -12.711 1 96.81 176 VAL A N 1
ATOM 1388 C CA . VAL A 1 176 ? 0.935 -19.203 -13 1 96.81 176 VAL A CA 1
ATOM 1389 C C . VAL A 1 176 ? 1.605 -18.531 -11.805 1 96.81 176 VAL A C 1
ATOM 1391 O O . VAL A 1 176 ? 1.363 -18.906 -10.656 1 96.81 176 VAL A O 1
ATOM 1394 N N . GLN A 1 177 ? 2.383 -17.5 -12.141 1 96.38 177 GLN A N 1
ATOM 1395 C CA . GLN A 1 177 ? 2.934 -16.734 -11.039 1 96.38 177 GLN A CA 1
ATOM 1396 C C . GLN A 1 177 ? 2.627 -15.242 -11.195 1 96.38 177 GLN A C 1
ATOM 1398 O O . GLN A 1 177 ? 3.227 -14.406 -10.523 1 96.38 177 GLN A O 1
ATOM 1403 N N . TRP A 1 178 ? 1.708 -14.891 -12.164 1 97.06 178 TRP A N 1
ATOM 1404 C CA . TRP A 1 178 ? 1.328 -13.492 -12.32 1 97.06 178 TRP A CA 1
ATOM 1405 C C . TRP A 1 178 ? 0.137 -13.148 -11.43 1 97.06 178 TRP A C 1
ATOM 1407 O O . TRP A 1 178 ? -0.212 -11.977 -11.273 1 97.06 178 TRP A O 1
ATOM 1417 N N . THR A 1 179 ? -0.554 -14.094 -10.891 1 98.62 179 THR A N 1
ATOM 1418 C CA . THR A 1 179 ? -1.598 -13.898 -9.883 1 98.62 179 THR A CA 1
ATOM 1419 C C . THR A 1 179 ? -1.596 -15.039 -8.875 1 98.62 179 THR A C 1
ATOM 1421 O O . THR A 1 179 ? -1.611 -16.203 -9.25 1 98.62 179 THR A O 1
ATOM 1424 N N . MET A 1 180 ? -1.542 -14.766 -7.629 1 98.75 180 MET A N 1
ATOM 1425 C CA . MET A 1 180 ? -1.544 -15.68 -6.492 1 98.75 180 MET A CA 1
ATOM 1426 C C . MET A 1 180 ? -2.168 -15.031 -5.266 1 98.75 180 MET A C 1
ATOM 1428 O O . MET A 1 180 ? -2.211 -13.805 -5.164 1 98.75 180 MET A O 1
ATOM 1432 N N . ALA A 1 181 ? -2.646 -15.82 -4.391 1 98.88 181 ALA A N 1
ATOM 1433 C CA . ALA A 1 181 ? -3.141 -15.328 -3.105 1 98.88 181 ALA A CA 1
ATOM 1434 C C . ALA A 1 181 ? -2.678 -16.234 -1.962 1 98.88 181 ALA A C 1
ATOM 1436 O O . ALA A 1 181 ? -2.6 -17.453 -2.117 1 98.88 181 ALA A O 1
ATOM 1437 N N . SER A 1 182 ? -2.43 -15.656 -0.85 1 98.81 182 SER A N 1
ATOM 1438 C CA . SER A 1 182 ? -1.904 -16.453 0.258 1 98.81 182 SER A CA 1
ATOM 1439 C C . SER A 1 182 ? -2.098 -15.734 1.59 1 98.81 182 SER A C 1
ATOM 1441 O O . SER A 1 182 ? -2.225 -14.508 1.629 1 98.81 182 SER A O 1
ATOM 1443 N N . THR A 1 183 ? -2.199 -16.516 2.623 1 98.62 183 THR A N 1
ATOM 1444 C CA . THR A 1 183 ? -1.956 -15.977 3.955 1 98.62 183 THR A CA 1
ATOM 1445 C C . THR A 1 183 ? -0.48 -15.633 4.141 1 98.62 183 THR A C 1
ATOM 1447 O O . THR A 1 183 ? 0.369 -16.094 3.371 1 98.62 183 THR A O 1
ATOM 1450 N N . ALA A 1 184 ? -0.168 -14.781 5.109 1 98.62 184 ALA A N 1
ATOM 1451 C CA . ALA A 1 184 ? 1.219 -14.43 5.402 1 98.62 184 ALA A CA 1
ATOM 1452 C C . ALA A 1 184 ? 1.966 -15.602 6.023 1 98.62 184 ALA A C 1
ATOM 1454 O O . ALA A 1 184 ? 1.358 -16.469 6.672 1 98.62 184 ALA A O 1
ATOM 1455 N N . LEU A 1 185 ? 3.238 -15.656 5.746 1 98.56 185 LEU A N 1
ATOM 1456 C CA . LEU A 1 185 ? 4.195 -16.562 6.359 1 98.56 185 LEU A CA 1
ATOM 1457 C C . LEU A 1 185 ? 3.861 -18.016 6.016 1 98.56 185 LEU A C 1
ATOM 1459 O O . LEU A 1 185 ? 4.094 -18.922 6.824 1 98.56 185 LEU A O 1
ATOM 1463 N N . HIS A 1 186 ? 3.236 -18.266 4.949 1 98.75 186 HIS A N 1
ATOM 1464 C CA . HIS A 1 186 ? 2.963 -19.625 4.508 1 98.75 186 HIS A CA 1
ATOM 1465 C C . HIS A 1 186 ? 4.254 -20.375 4.18 1 98.75 186 HIS A C 1
ATOM 1467 O O . HIS A 1 186 ? 5.121 -19.844 3.484 1 98.75 186 HIS A O 1
ATOM 1473 N N . PRO A 1 187 ? 4.391 -21.578 4.574 1 98.56 187 PRO A N 1
ATOM 1474 C CA . PRO A 1 187 ? 5.648 -22.312 4.395 1 98.56 187 PRO A CA 1
ATOM 1475 C C . PRO A 1 187 ? 6.004 -22.516 2.926 1 98.56 187 PRO A C 1
ATOM 1477 O O . PRO A 1 187 ? 7.188 -22.578 2.576 1 98.56 187 PRO A O 1
ATOM 1480 N N . MET A 1 188 ? 5.023 -22.625 2.107 1 98.19 188 MET A N 1
ATOM 1481 C CA . MET A 1 188 ? 5.27 -22.828 0.681 1 98.19 188 MET A CA 1
ATOM 1482 C C . MET A 1 188 ? 6.109 -21.688 0.113 1 98.19 188 MET A C 1
ATOM 1484 O O . MET A 1 188 ? 7.043 -21.922 -0.656 1 98.19 188 MET A O 1
ATOM 1488 N N . PHE A 1 189 ? 5.801 -20.531 0.514 1 98.81 189 PHE A N 1
ATOM 1489 C CA . PHE A 1 189 ? 6.543 -19.375 0.027 1 98.81 189 PHE A CA 1
ATOM 1490 C C . PHE A 1 189 ? 7.91 -19.281 0.698 1 98.81 189 PHE A C 1
ATOM 1492 O O . PHE A 1 189 ? 8.883 -18.859 0.076 1 98.81 189 PHE A O 1
ATOM 1499 N N . ARG A 1 190 ? 8.016 -19.641 1.916 1 98.62 190 ARG A N 1
ATOM 1500 C CA . ARG A 1 190 ? 9.312 -19.703 2.568 1 98.62 190 ARG A CA 1
ATOM 1501 C C . ARG A 1 190 ? 10.242 -20.672 1.843 1 98.62 190 ARG A C 1
ATOM 1503 O O . ARG A 1 190 ? 11.406 -20.344 1.589 1 98.62 190 ARG A O 1
ATOM 1510 N N . ASP A 1 191 ? 9.672 -21.812 1.559 1 98.56 191 ASP A N 1
ATOM 1511 C CA . ASP A 1 191 ? 10.461 -22.828 0.855 1 98.56 191 ASP A CA 1
ATOM 1512 C C . ASP A 1 191 ? 10.938 -22.312 -0.5 1 98.56 191 ASP A C 1
ATOM 1514 O O . ASP A 1 191 ? 12.078 -22.547 -0.897 1 98.56 191 ASP A O 1
ATOM 1518 N N . LEU A 1 192 ? 10.07 -21.641 -1.204 1 98.81 192 LEU A N 1
ATOM 1519 C CA . LEU A 1 192 ? 10.398 -21.094 -2.514 1 98.81 192 LEU A CA 1
ATOM 1520 C C . LEU A 1 192 ? 11.523 -20.062 -2.404 1 98.81 192 LEU A C 1
ATOM 1522 O O . LEU A 1 192 ? 12.516 -20.141 -3.133 1 98.81 192 LEU A O 1
ATOM 1526 N N . LEU A 1 193 ? 11.367 -19.125 -1.495 1 98.88 193 LEU A N 1
ATOM 1527 C CA . LEU A 1 193 ? 12.375 -18.078 -1.292 1 98.88 193 LEU A CA 1
ATOM 1528 C C . LEU A 1 193 ? 13.711 -18.703 -0.896 1 98.88 193 LEU A C 1
ATOM 1530 O O . LEU A 1 193 ? 14.758 -18.266 -1.381 1 98.88 193 LEU A O 1
ATOM 1534 N N . THR A 1 194 ? 13.664 -19.688 -0.069 1 98.75 194 THR A N 1
ATOM 1535 C CA . THR A 1 194 ? 14.875 -20.391 0.363 1 98.75 194 THR A CA 1
ATOM 1536 C C . THR A 1 194 ? 15.547 -21.078 -0.817 1 98.75 194 THR A C 1
ATOM 1538 O O . THR A 1 194 ? 16.766 -20.969 -0.995 1 98.75 194 THR A O 1
ATOM 1541 N N . ARG A 1 195 ? 14.758 -21.781 -1.597 1 98.56 195 ARG A N 1
ATOM 1542 C CA . ARG A 1 195 ? 15.273 -22.469 -2.77 1 98.56 195 ARG A CA 1
ATOM 1543 C C . ARG A 1 195 ? 15.961 -21.516 -3.727 1 98.56 195 ARG A C 1
ATOM 1545 O O . ARG A 1 195 ? 17.062 -21.781 -4.207 1 98.56 195 ARG A O 1
ATOM 1552 N N . ILE A 1 196 ? 15.344 -20.406 -3.973 1 98.75 196 ILE A N 1
ATOM 1553 C CA . ILE A 1 196 ? 15.922 -19.422 -4.867 1 98.75 196 ILE A CA 1
ATOM 1554 C C . ILE A 1 196 ? 17.203 -18.844 -4.254 1 98.75 196 ILE A C 1
ATOM 1556 O O . ILE A 1 196 ? 18.219 -18.719 -4.938 1 98.75 196 ILE A O 1
ATOM 1560 N N . ALA A 1 197 ? 17.156 -18.5 -2.99 1 98.75 197 ALA A N 1
ATOM 1561 C CA . ALA A 1 197 ? 18.312 -17.922 -2.311 1 98.75 197 ALA A CA 1
ATOM 1562 C C . ALA A 1 197 ? 19.516 -18.859 -2.369 1 98.75 197 ALA A C 1
ATOM 1564 O O . ALA A 1 197 ? 20.641 -18.438 -2.648 1 98.75 197 ALA A O 1
ATOM 1565 N N . GLU A 1 198 ? 19.266 -20.125 -2.156 1 97.94 198 GLU A N 1
ATOM 1566 C CA . GLU A 1 198 ? 20.328 -21.125 -2.109 1 97.94 198 GLU A CA 1
ATOM 1567 C C . GLU A 1 198 ? 20.953 -21.344 -3.49 1 97.94 198 GLU A C 1
ATOM 1569 O O . GLU A 1 198 ? 22.141 -21.609 -3.609 1 97.94 198 GLU A O 1
ATOM 1574 N N . ARG A 1 199 ? 20.203 -21.172 -4.484 1 97.06 199 ARG A N 1
ATOM 1575 C CA . ARG A 1 199 ? 20.656 -21.484 -5.84 1 97.06 199 ARG A CA 1
ATOM 1576 C C . ARG A 1 199 ? 21.25 -20.25 -6.508 1 97.06 199 ARG A C 1
ATOM 1578 O O . ARG A 1 199 ? 21.938 -20.359 -7.523 1 97.06 199 ARG A O 1
ATOM 1585 N N . THR A 1 200 ? 20.984 -19.062 -6.047 1 97.5 200 THR A N 1
ATOM 1586 C CA . THR A 1 200 ? 21.297 -17.781 -6.688 1 97.5 200 THR A CA 1
ATOM 1587 C C . THR A 1 200 ? 22.797 -17.656 -6.918 1 97.5 200 THR A C 1
ATOM 1589 O O . THR A 1 200 ? 23.234 -17.266 -8 1 97.5 200 THR A O 1
ATOM 1592 N N . PRO A 1 201 ? 23.734 -18.078 -5.969 1 96.06 201 PRO A N 1
ATOM 1593 C CA . PRO A 1 201 ? 25.172 -17.953 -6.23 1 96.06 201 PRO A CA 1
ATOM 1594 C C . PRO A 1 201 ? 25.625 -18.734 -7.457 1 96.06 201 PRO A C 1
ATOM 1596 O O . PRO A 1 201 ? 26.422 -18.25 -8.25 1 96.06 201 PRO A O 1
ATOM 1599 N N . ASN A 1 202 ? 25.094 -19.891 -7.609 1 94.88 202 ASN A N 1
ATOM 1600 C CA . ASN A 1 202 ? 25.453 -20.703 -8.758 1 94.88 202 ASN A CA 1
ATOM 1601 C C . ASN A 1 202 ? 24.938 -20.109 -10.062 1 94.88 202 ASN A C 1
ATOM 1603 O O . ASN A 1 202 ? 25.641 -20.109 -11.078 1 94.88 202 ASN A O 1
ATOM 1607 N N . PHE A 1 203 ? 23.719 -19.609 -10.031 1 93.62 203 PHE A N 1
ATOM 1608 C CA . PHE A 1 203 ? 23.156 -18.984 -11.219 1 93.62 203 PHE A CA 1
ATOM 1609 C C . PHE A 1 203 ? 23.922 -17.719 -11.594 1 93.62 203 PHE A C 1
ATOM 1611 O O . PHE A 1 203 ? 24.125 -17.438 -12.773 1 93.62 203 PHE A O 1
ATOM 1618 N N . VAL A 1 204 ? 24.328 -16.969 -10.609 1 92.69 204 VAL A N 1
ATOM 1619 C CA . VAL A 1 204 ? 25.094 -15.75 -10.852 1 92.69 204 VAL A CA 1
ATOM 1620 C C . VAL A 1 204 ? 26.422 -16.109 -11.523 1 92.69 204 VAL A C 1
ATOM 1622 O O . VAL A 1 204 ? 26.828 -15.453 -12.484 1 92.69 204 VAL A O 1
ATOM 1625 N N . LYS A 1 205 ? 27.109 -17.141 -11.031 1 91.25 205 LYS A N 1
ATOM 1626 C CA . LYS A 1 205 ? 28.359 -17.609 -11.625 1 91.25 205 LYS A CA 1
ATOM 1627 C C . LYS A 1 205 ? 28.156 -18.031 -13.078 1 91.25 205 LYS A C 1
ATOM 1629 O O . LYS A 1 205 ? 28.969 -17.688 -13.938 1 91.25 205 LYS A O 1
ATOM 1634 N N . GLN A 1 206 ? 27.094 -18.719 -13.297 1 88.31 206 GLN A N 1
ATOM 1635 C CA . GLN A 1 206 ? 26.781 -19.172 -14.648 1 88.31 206 GLN A CA 1
ATOM 1636 C C . GLN A 1 206 ? 26.516 -18 -15.57 1 88.31 206 GLN A C 1
ATOM 1638 O O . GLN A 1 206 ? 26.953 -17.984 -16.719 1 88.31 206 GLN A O 1
ATOM 1643 N N . ALA A 1 207 ? 25.797 -17.047 -15.07 1 84.62 207 ALA A N 1
ATOM 1644 C CA . ALA A 1 207 ? 25.484 -15.859 -15.859 1 84.62 207 ALA A CA 1
ATOM 1645 C C . ALA A 1 207 ? 26.734 -15.07 -16.203 1 84.62 207 ALA A C 1
ATOM 1647 O O . ALA A 1 207 ? 26.844 -14.523 -17.312 1 84.62 207 ALA A O 1
ATOM 1648 N N . GLN A 1 208 ? 27.641 -14.961 -15.32 1 83.44 208 GLN A N 1
ATOM 1649 C CA . GLN A 1 208 ? 28.891 -14.234 -15.531 1 83.44 208 GLN A CA 1
ATOM 1650 C C . GLN A 1 208 ? 29.797 -14.969 -16.516 1 83.44 208 GLN A C 1
ATOM 1652 O O . GLN A 1 208 ? 30.547 -14.344 -17.266 1 83.44 208 GLN A O 1
ATOM 1657 N N . ALA A 1 209 ? 29.734 -16.234 -16.406 1 81 209 ALA A N 1
ATOM 1658 C CA . ALA A 1 209 ? 30.547 -17.047 -17.297 1 81 209 ALA A CA 1
ATOM 1659 C C . ALA A 1 209 ? 30.016 -16.969 -18.734 1 81 209 ALA A C 1
ATOM 1661 O O . ALA A 1 209 ? 30.781 -17.156 -19.688 1 81 209 ALA A O 1
ATOM 1662 N N . LEU A 1 210 ? 28.734 -16.969 -18.703 1 70.31 210 LEU A N 1
ATOM 1663 C CA . LEU A 1 210 ? 28.094 -16.922 -20.016 1 70.31 210 LEU A CA 1
ATOM 1664 C C . LEU A 1 210 ? 28.422 -15.617 -20.719 1 70.31 210 LEU A C 1
ATOM 1666 O O . LEU A 1 210 ? 28.438 -14.555 -20.109 1 70.31 210 LEU A O 1
ATOM 1670 N N . GLU A 1 211 ? 29.625 -15.523 -21.344 1 54.53 211 GLU A N 1
ATOM 1671 C CA . GLU A 1 211 ? 29.984 -14.414 -22.219 1 54.53 211 GLU A CA 1
ATOM 1672 C C . GLU A 1 211 ? 28.75 -13.852 -22.938 1 54.53 211 GLU A C 1
ATOM 1674 O O . GLU A 1 211 ? 27.906 -14.609 -23.406 1 54.53 211 GLU A O 1
ATOM 1679 N N . GLY A 1 212 ? 28.422 -12.617 -22.969 1 50.41 212 GLY A N 1
ATOM 1680 C CA . GLY A 1 212 ? 27.484 -11.695 -23.594 1 50.41 212 GLY A CA 1
ATOM 1681 C C . GLY A 1 212 ? 26.094 -12.266 -23.75 1 50.41 212 GLY A C 1
ATOM 1682 O O . GLY A 1 212 ? 25.125 -11.656 -23.312 1 50.41 212 GLY A O 1
ATOM 1683 N N . ASP A 1 213 ? 25.953 -13.352 -24.734 1 47.88 213 ASP A N 1
ATOM 1684 C CA . ASP A 1 213 ? 24.688 -13.617 -25.391 1 47.88 213 ASP A CA 1
ATOM 1685 C C . ASP A 1 213 ? 23.891 -14.688 -24.656 1 47.88 213 ASP A C 1
ATOM 1687 O O . ASP A 1 213 ? 22.797 -15.062 -25.094 1 47.88 213 ASP A O 1
ATOM 1691 N N . ALA A 1 214 ? 24.5 -15.445 -23.766 1 52.34 214 ALA A N 1
ATOM 1692 C CA . ALA A 1 214 ? 23.75 -16.594 -23.297 1 52.34 214 ALA A CA 1
ATOM 1693 C C . ALA A 1 214 ? 22.609 -16.172 -22.359 1 52.34 214 ALA A C 1
ATOM 1695 O O . ALA A 1 214 ? 22.781 -15.242 -21.562 1 52.34 214 ALA A O 1
ATOM 1696 N N . GLU A 1 215 ? 21.359 -16.703 -22.641 1 63.12 215 GLU A N 1
ATOM 1697 C CA . GLU A 1 215 ? 20.094 -16.359 -22.016 1 63.12 215 GLU A CA 1
ATOM 1698 C C . GLU A 1 215 ? 20.031 -16.875 -20.578 1 63.12 215 GLU A C 1
ATOM 1700 O O . GLU A 1 215 ? 20.312 -18.047 -20.328 1 63.12 215 GLU A O 1
ATOM 1705 N N . VAL A 1 216 ? 20.094 -16 -19.609 1 73.25 216 VAL A N 1
ATOM 1706 C CA . VAL A 1 216 ? 19.859 -16.344 -18.203 1 73.25 216 VAL A CA 1
ATOM 1707 C C . VAL A 1 216 ? 18.562 -17.125 -18.078 1 73.25 216 VAL A C 1
ATOM 1709 O O . VAL A 1 216 ? 17.547 -16.766 -18.656 1 73.25 216 VAL A O 1
ATOM 1712 N N . ASN A 1 217 ? 18.672 -18.281 -17.531 1 86.88 217 ASN A N 1
ATOM 1713 C CA . ASN A 1 217 ? 17.531 -19.156 -17.328 1 86.88 217 ASN A CA 1
ATOM 1714 C C . ASN A 1 217 ? 16.609 -18.625 -16.219 1 86.88 217 ASN A C 1
ATOM 1716 O O . ASN A 1 217 ? 16.594 -19.156 -15.109 1 86.88 217 ASN A O 1
ATOM 1720 N N . VAL A 1 218 ? 15.797 -17.656 -16.547 1 89.06 218 VAL A N 1
ATOM 1721 C CA . VAL A 1 218 ? 14.898 -17 -15.609 1 89.06 218 VAL A CA 1
ATOM 1722 C C . VAL A 1 218 ? 13.875 -18 -15.078 1 89.06 218 VAL A C 1
ATOM 1724 O O . VAL A 1 218 ? 13.555 -18 -13.891 1 89.06 218 VAL A O 1
ATOM 1727 N N . MET A 1 219 ? 13.422 -18.922 -15.914 1 91.19 219 MET A N 1
ATOM 1728 C CA . MET A 1 219 ? 12.367 -19.875 -15.578 1 91.19 219 MET A CA 1
ATOM 1729 C C . MET A 1 219 ? 12.789 -20.766 -14.422 1 91.19 219 MET A C 1
ATOM 1731 O O . MET A 1 219 ? 12.016 -21.016 -13.5 1 91.19 219 MET A O 1
ATOM 1735 N N . ASP A 1 220 ? 14.008 -21.156 -14.508 1 94.38 220 ASP A N 1
ATOM 1736 C CA . ASP A 1 220 ? 14.516 -22.094 -13.508 1 94.38 220 ASP A CA 1
ATOM 1737 C C . ASP A 1 220 ? 15.047 -21.359 -12.281 1 94.38 220 ASP A C 1
ATOM 1739 O O . ASP A 1 220 ? 15.055 -21.891 -11.172 1 94.38 220 ASP A O 1
ATOM 1743 N N . TRP A 1 221 ? 15.484 -20.156 -12.492 1 96.25 221 TRP A N 1
ATOM 1744 C CA . TRP A 1 221 ? 16.109 -19.391 -11.422 1 96.25 221 TRP A CA 1
ATOM 1745 C C . TRP A 1 221 ? 15.055 -18.828 -10.469 1 96.25 221 TRP A C 1
ATOM 1747 O O . TRP A 1 221 ? 14.984 -19.234 -9.305 1 96.25 221 TRP A O 1
ATOM 1757 N N . THR A 1 222 ? 14.141 -18.031 -10.953 1 97.81 222 THR A N 1
ATOM 1758 C CA . THR A 1 222 ? 13.156 -17.391 -10.086 1 97.81 222 THR A CA 1
ATOM 1759 C C . THR A 1 222 ? 11.75 -17.531 -10.664 1 97.81 222 THR A C 1
ATOM 1761 O O . THR A 1 222 ? 10.758 -17.25 -9.992 1 97.81 222 THR A O 1
ATOM 1764 N N . GLY A 1 223 ? 11.617 -18.094 -11.82 1 96.62 223 GLY A N 1
ATOM 1765 C CA . GLY A 1 223 ? 10.367 -18.031 -12.57 1 96.62 223 GLY A CA 1
ATOM 1766 C C . GLY A 1 223 ? 9.453 -19.219 -12.289 1 96.62 223 GLY A C 1
ATOM 1767 O O . GLY A 1 223 ? 9.445 -19.75 -11.18 1 96.62 223 GLY A O 1
ATOM 1768 N N . PRO A 1 224 ? 8.609 -19.531 -13.266 1 96.19 224 PRO A N 1
ATOM 1769 C CA . PRO A 1 224 ? 7.523 -20.484 -13.047 1 96.19 224 PRO A CA 1
ATOM 1770 C C . PRO A 1 224 ? 8.031 -21.906 -12.789 1 96.19 224 PRO A C 1
ATOM 1772 O O . PRO A 1 224 ? 7.344 -22.703 -12.148 1 96.19 224 PRO A O 1
ATOM 1775 N N . SER A 1 225 ? 9.227 -22.266 -13.305 1 96 225 SER A N 1
ATOM 1776 C CA . SER A 1 225 ? 9.719 -23.625 -13.102 1 96 225 SER A CA 1
ATOM 1777 C C . SER A 1 225 ? 10.016 -23.891 -11.633 1 96 225 SER A C 1
ATOM 1779 O O . SER A 1 225 ? 9.492 -24.844 -11.055 1 96 225 SER A O 1
ATOM 1781 N N . VAL A 1 226 ? 10.859 -23.047 -11.039 1 97.75 226 VAL A N 1
ATOM 1782 C CA . VAL A 1 226 ? 11.188 -23.25 -9.633 1 97.75 226 VAL A CA 1
ATOM 1783 C C . VAL A 1 226 ? 9.938 -23.062 -8.773 1 97.75 226 VAL A C 1
ATOM 1785 O O . VAL A 1 226 ? 9.766 -23.75 -7.762 1 97.75 226 VAL A O 1
ATOM 1788 N N . TRP A 1 227 ? 9.07 -22.156 -9.148 1 98.25 227 TRP A N 1
ATOM 1789 C CA . TRP A 1 227 ? 7.777 -21.953 -8.508 1 98.25 227 TRP A CA 1
ATOM 1790 C C . TRP A 1 227 ? 6.953 -23.234 -8.531 1 98.25 227 TRP A C 1
ATOM 1792 O O . TRP A 1 227 ? 6.516 -23.719 -7.484 1 98.25 227 TRP A O 1
ATOM 1802 N N . THR A 1 228 ? 6.824 -23.859 -9.617 1 97 228 THR A N 1
ATOM 1803 C CA . THR A 1 228 ? 6.035 -25.062 -9.805 1 97 228 THR A CA 1
ATOM 1804 C C . THR A 1 228 ? 6.648 -26.234 -9.039 1 97 228 THR A C 1
ATOM 1806 O O . THR A 1 228 ? 5.941 -26.984 -8.352 1 97 228 THR A O 1
ATOM 1809 N N . ASP A 1 229 ? 7.965 -26.391 -9.141 1 96.38 229 ASP A N 1
ATOM 1810 C CA . ASP A 1 229 ? 8.648 -27.469 -8.422 1 96.38 229 ASP A CA 1
ATOM 1811 C C . ASP A 1 229 ? 8.383 -27.375 -6.922 1 96.38 229 ASP A C 1
ATOM 1813 O O . ASP A 1 229 ? 8.109 -28.375 -6.27 1 96.38 229 ASP A O 1
ATOM 1817 N N . THR A 1 230 ? 8.453 -26.141 -6.434 1 97.94 230 THR A N 1
ATOM 1818 C CA . THR A 1 230 ? 8.273 -25.938 -5.004 1 97.94 230 THR A CA 1
ATOM 1819 C C . THR A 1 230 ? 6.844 -26.266 -4.582 1 97.94 230 THR A C 1
ATOM 1821 O O . THR A 1 230 ? 6.625 -26.891 -3.541 1 97.94 230 THR A O 1
ATOM 1824 N N . ILE A 1 231 ? 5.887 -25.859 -5.402 1 97.31 231 ILE A N 1
ATOM 1825 C CA . ILE A 1 231 ? 4.48 -26.125 -5.109 1 97.31 231 ILE A CA 1
ATOM 1826 C C . ILE A 1 231 ? 4.242 -27.641 -5.082 1 97.31 231 ILE A C 1
ATOM 1828 O O . ILE A 1 231 ? 3.629 -28.156 -4.148 1 97.31 231 ILE A O 1
ATOM 1832 N N . LEU A 1 232 ? 4.676 -28.328 -6.09 1 95.62 232 LEU A N 1
ATOM 1833 C CA . LEU A 1 232 ? 4.457 -29.766 -6.184 1 95.62 232 LEU A CA 1
ATOM 1834 C C . LEU A 1 232 ? 5.117 -30.484 -5.012 1 95.62 232 LEU A C 1
ATOM 1836 O O . LEU A 1 232 ? 4.551 -31.438 -4.469 1 95.62 232 LEU A O 1
ATOM 1840 N N . ASP A 1 233 ? 6.324 -30.062 -4.617 1 96.56 233 ASP A N 1
ATOM 1841 C CA . ASP A 1 233 ? 6.988 -30.625 -3.449 1 96.56 233 ASP A CA 1
ATOM 1842 C C . ASP A 1 233 ? 6.152 -30.422 -2.188 1 96.56 233 ASP A C 1
ATOM 1844 O O . ASP A 1 233 ? 6.012 -31.328 -1.372 1 96.56 233 ASP A O 1
ATOM 1848 N N . TYR A 1 234 ? 5.656 -29.234 -2.035 1 97.69 234 TYR A N 1
ATOM 1849 C CA . TYR A 1 234 ? 4.855 -28.906 -0.859 1 97.69 234 TYR A CA 1
ATOM 1850 C C . TYR A 1 234 ? 3.588 -29.75 -0.816 1 97.69 234 TYR A C 1
ATOM 1852 O O . TYR A 1 234 ? 3.191 -30.234 0.247 1 97.69 234 TYR A O 1
ATOM 1860 N N . LEU A 1 235 ? 2.971 -29.906 -1.972 1 96 235 LEU A N 1
ATOM 1861 C CA . LEU A 1 235 ? 1.706 -30.625 -2.041 1 96 235 LEU A CA 1
ATOM 1862 C C . LEU A 1 235 ? 1.92 -32.125 -1.78 1 96 235 LEU A C 1
ATOM 1864 O O . LEU A 1 235 ? 1.024 -32.781 -1.274 1 96 235 LEU A O 1
ATOM 1868 N N . GLY A 1 236 ? 3.049 -32.625 -2.111 1 93.81 236 GLY A N 1
ATOM 1869 C CA . GLY A 1 236 ? 3.332 -34.031 -1.897 1 93.81 236 GLY A CA 1
ATOM 1870 C C . GLY A 1 236 ? 2.412 -34.938 -2.678 1 93.81 236 GLY A C 1
ATOM 1871 O O . GLY A 1 236 ? 1.988 -35.969 -2.17 1 93.81 236 GLY A O 1
ATOM 1872 N N . CYS A 1 237 ? 2.113 -34.562 -3.854 1 85.88 237 CYS A N 1
ATOM 1873 C CA . CYS A 1 237 ? 1.152 -35.281 -4.672 1 85.88 237 CYS A CA 1
ATOM 1874 C C . CYS A 1 237 ? 1.762 -36.562 -5.215 1 85.88 237 CYS A C 1
ATOM 1876 O O . CYS A 1 237 ? 2.951 -36.625 -5.535 1 85.88 237 CYS A O 1
ATOM 1878 N N . SER A 1 238 ? 0.851 -37.562 -5.281 1 88.25 238 SER A N 1
ATOM 1879 C CA . SER A 1 238 ? 1.209 -38.781 -6.027 1 88.25 238 SER A CA 1
ATOM 1880 C C . SER A 1 238 ? 1.276 -38.5 -7.527 1 88.25 238 SER A C 1
ATOM 1882 O O . SER A 1 238 ? 0.817 -37.438 -7.992 1 88.25 238 SER A O 1
ATOM 1884 N N . GLU A 1 239 ? 1.884 -39.406 -8.188 1 87.88 239 GLU A N 1
ATOM 1885 C CA . GLU A 1 239 ? 1.944 -39.281 -9.641 1 87.88 239 GLU A CA 1
ATOM 1886 C C . GLU A 1 239 ? 0.546 -39.188 -10.25 1 87.88 239 GLU A C 1
ATOM 1888 O O . GLU A 1 239 ? 0.319 -38.438 -11.188 1 87.88 239 GLU A O 1
ATOM 1893 N N . GLU A 1 240 ? -0.304 -39.969 -9.688 1 87.5 240 GLU A N 1
ATOM 1894 C CA . GLU A 1 240 ? -1.684 -39.969 -10.164 1 87.5 240 GLU A CA 1
ATOM 1895 C C . GLU A 1 240 ? -2.338 -38.594 -9.938 1 87.5 240 GLU A C 1
ATOM 1897 O O . GLU A 1 240 ? -3.043 -38.094 -10.812 1 87.5 240 GLU A O 1
ATOM 1902 N N . GLN A 1 241 ? -2.084 -38.031 -8.836 1 86.25 241 GLN A N 1
ATOM 1903 C CA . GLN A 1 241 ? -2.637 -36.719 -8.516 1 86.25 241 GLN A CA 1
ATOM 1904 C C . GLN A 1 241 ? -2.088 -35.656 -9.453 1 86.25 241 GLN A C 1
ATOM 1906 O O . GLN A 1 241 ? -2.824 -34.75 -9.883 1 86.25 241 GLN A O 1
ATOM 1911 N N . ILE A 1 242 ? -0.861 -35.75 -9.742 1 89 242 ILE A N 1
ATOM 1912 C CA . ILE A 1 242 ? -0.223 -34.812 -10.648 1 89 242 ILE A CA 1
ATOM 1913 C C . ILE A 1 242 ? -0.857 -34.906 -12.031 1 89 242 ILE A C 1
ATOM 1915 O O . ILE A 1 242 ? -1.124 -33.906 -12.68 1 89 242 ILE A O 1
ATOM 1919 N N . GLN A 1 243 ? -1.094 -36.125 -12.477 1 87.12 243 GLN A N 1
ATOM 1920 C CA . GLN A 1 243 ? -1.726 -36.344 -13.773 1 87.12 243 GLN A CA 1
ATOM 1921 C C . GLN A 1 243 ? -3.131 -35.75 -13.812 1 87.12 243 GLN A C 1
ATOM 1923 O O . GLN A 1 243 ? -3.545 -35.156 -14.82 1 87.12 243 GLN A O 1
ATOM 1928 N N . ASN A 1 244 ? -3.801 -35.844 -12.727 1 88.38 244 ASN A N 1
ATOM 1929 C CA . ASN A 1 244 ? -5.156 -35.312 -12.641 1 88.38 244 ASN A CA 1
ATOM 1930 C C . ASN A 1 244 ? -5.16 -33.781 -12.664 1 88.38 244 ASN A C 1
ATOM 1932 O O . ASN A 1 244 ? -6.105 -33.156 -13.156 1 88.38 244 ASN A O 1
ATOM 1936 N N . LEU A 1 245 ? -4.137 -33.219 -12.133 1 90.94 245 LEU A N 1
ATOM 1937 C CA . LEU A 1 245 ? -4.043 -31.766 -12.086 1 90.94 245 LEU A CA 1
ATOM 1938 C C . LEU A 1 245 ? -3.885 -31.188 -13.484 1 90.94 245 LEU A C 1
ATOM 1940 O O . LEU A 1 245 ? -4.344 -30.078 -13.758 1 90.94 245 LEU A O 1
ATOM 1944 N N . ARG A 1 246 ? -3.35 -31.875 -14.398 1 87.62 246 ARG A N 1
ATOM 1945 C CA . ARG A 1 246 ? -3.008 -31.391 -15.734 1 87.62 246 ARG A CA 1
ATOM 1946 C C . ARG A 1 246 ? -4.258 -30.984 -16.5 1 87.62 246 ARG A C 1
ATOM 1948 O O . ARG A 1 246 ? -4.203 -30.109 -17.359 1 87.62 246 ARG A O 1
ATOM 1955 N N . ASP A 1 247 ? -5.348 -31.641 -16.219 1 86 247 ASP A N 1
ATOM 1956 C CA . ASP A 1 247 ? -6.582 -31.312 -16.938 1 86 247 ASP A CA 1
ATOM 1957 C C . ASP A 1 247 ? -7.699 -30.953 -15.969 1 86 247 ASP A C 1
ATOM 1959 O O . ASP A 1 247 ? -8.828 -31.438 -16.109 1 86 247 ASP A O 1
ATOM 1963 N N . LEU A 1 248 ? -7.371 -30.156 -15.078 1 91.75 248 LEU A N 1
ATOM 1964 C CA . LEU A 1 248 ? -8.312 -29.75 -14.039 1 91.75 248 LEU A CA 1
ATOM 1965 C C . LEU A 1 248 ? -9.445 -28.922 -14.633 1 91.75 248 LEU A C 1
ATOM 1967 O O . LEU A 1 248 ? -9.203 -27.953 -15.359 1 91.75 248 LEU A O 1
ATOM 1971 N N . LYS A 1 249 ? -10.711 -29.312 -14.352 1 89.06 249 LYS A N 1
ATOM 1972 C CA . LYS A 1 249 ? -11.883 -28.609 -14.867 1 89.06 249 LYS A CA 1
ATOM 1973 C C . LYS A 1 249 ? -12.531 -27.766 -13.773 1 89.06 249 LYS A C 1
ATOM 1975 O O . LYS A 1 249 ? -13.133 -26.734 -14.07 1 89.06 249 LYS A O 1
ATOM 1980 N N . ASP A 1 250 ? -12.445 -28.297 -12.547 1 93.25 250 ASP A N 1
ATOM 1981 C CA . ASP A 1 250 ? -12.984 -27.609 -11.375 1 93.25 250 ASP A CA 1
ATOM 1982 C C . ASP A 1 250 ? -11.906 -27.359 -10.328 1 93.25 250 ASP A C 1
ATOM 1984 O O . ASP A 1 250 ? -10.922 -28.109 -10.266 1 93.25 250 ASP A O 1
ATOM 1988 N N . PRO A 1 251 ? -12.109 -26.312 -9.531 1 94.94 251 PRO A N 1
ATOM 1989 C CA . PRO A 1 251 ? -11.133 -26.094 -8.461 1 94.94 251 PRO A CA 1
ATOM 1990 C C . PRO A 1 251 ? -10.984 -27.297 -7.539 1 94.94 251 PRO A C 1
ATOM 1992 O O . PRO A 1 251 ? -11.969 -27.984 -7.246 1 94.94 251 PRO A O 1
ATOM 1995 N N . VAL A 1 252 ? -9.797 -27.516 -7.113 1 94.12 252 VAL A N 1
ATOM 1996 C CA . VAL A 1 252 ? -9.562 -28.609 -6.184 1 94.12 252 VAL A CA 1
ATOM 1997 C C . VAL A 1 252 ? -8.719 -28.125 -5.008 1 94.12 252 VAL A C 1
ATOM 1999 O O . VAL A 1 252 ? -7.801 -27.312 -5.188 1 94.12 252 VAL A O 1
ATOM 2002 N N . ARG A 1 253 ? -9 -28.672 -3.842 1 93.75 253 ARG A N 1
ATOM 2003 C CA . ARG A 1 253 ? -8.242 -28.375 -2.629 1 93.75 253 ARG A CA 1
ATOM 2004 C C . ARG A 1 253 ? -7.266 -29.5 -2.307 1 93.75 253 ARG A C 1
ATOM 2006 O O . ARG A 1 253 ? -7.66 -30.656 -2.221 1 93.75 253 ARG A O 1
ATOM 2013 N N . ILE A 1 254 ? -6.062 -29.219 -2.238 1 94.12 254 ILE A N 1
ATOM 2014 C CA . ILE A 1 254 ? -5.039 -30.125 -1.729 1 94.12 254 ILE A CA 1
ATOM 2015 C C . ILE A 1 254 ? -4.316 -29.484 -0.548 1 94.12 254 ILE A C 1
ATOM 2017 O O . ILE A 1 254 ? -3.666 -28.438 -0.702 1 94.12 254 ILE A O 1
ATOM 2021 N N . ARG A 1 255 ? -4.453 -30.094 0.664 1 93.94 255 ARG A N 1
ATOM 2022 C CA . ARG A 1 255 ? -4.004 -29.453 1.895 1 93.94 255 ARG A CA 1
ATOM 2023 C C . ARG A 1 255 ? -4.68 -28.109 2.082 1 93.94 255 ARG A C 1
ATOM 2025 O O . ARG A 1 255 ? -5.91 -28.016 2.102 1 93.94 255 ARG A O 1
ATOM 2032 N N . ASP A 1 256 ? -4.004 -27.094 2.264 1 96.38 256 ASP A N 1
ATOM 2033 C CA . ASP A 1 256 ? -4.586 -25.766 2.48 1 96.38 256 ASP A CA 1
ATOM 2034 C C . ASP A 1 256 ? -4.496 -24.922 1.217 1 96.38 256 ASP A C 1
ATOM 2036 O O . ASP A 1 256 ? -4.641 -23.703 1.276 1 96.38 256 ASP A O 1
ATOM 2040 N N . VAL A 1 257 ? -4.258 -25.609 0.101 1 97.25 257 VAL A N 1
ATOM 2041 C CA . VAL A 1 257 ? -4.062 -24.922 -1.165 1 97.25 257 VAL A CA 1
ATOM 2042 C C . VAL A 1 257 ? -5.246 -25.188 -2.092 1 97.25 257 VAL A C 1
ATOM 2044 O O . VAL A 1 257 ? -5.586 -26.344 -2.359 1 97.25 257 VAL A O 1
ATOM 2047 N N . MET A 1 258 ? -5.867 -24.094 -2.541 1 97 258 MET A N 1
ATOM 2048 C CA . MET A 1 258 ? -6.883 -24.172 -3.592 1 97 258 MET A CA 1
ATOM 2049 C C . MET A 1 258 ? -6.246 -24.031 -4.969 1 97 258 MET A C 1
ATOM 2051 O O . MET A 1 258 ? -5.574 -23.031 -5.25 1 97 258 MET A O 1
ATOM 2055 N N . ILE A 1 259 ? -6.41 -24.984 -5.836 1 97.38 259 ILE A N 1
ATOM 2056 C CA . ILE A 1 259 ? -5.852 -24.984 -7.184 1 97.38 259 ILE A CA 1
ATOM 2057 C C . ILE A 1 259 ? -6.969 -24.781 -8.203 1 97.38 259 ILE A C 1
ATOM 2059 O O . ILE A 1 259 ? -7.938 -25.547 -8.242 1 97.38 259 ILE A O 1
ATOM 2063 N N . LEU A 1 260 ? -6.793 -23.766 -9.031 1 97.31 260 LEU A N 1
ATOM 2064 C CA . LEU A 1 260 ? -7.812 -23.391 -10 1 97.31 260 LEU A CA 1
ATOM 2065 C C . LEU A 1 260 ? -7.445 -23.891 -11.391 1 97.31 260 LEU A C 1
ATOM 2067 O O . LEU A 1 260 ? -6.262 -24 -11.727 1 97.31 260 LEU A O 1
ATOM 2071 N N . PRO A 1 261 ? -8.461 -24.172 -12.195 1 94.88 261 PRO A N 1
ATOM 2072 C CA . PRO A 1 261 ? -8.203 -24.547 -13.586 1 94.88 261 PRO A CA 1
ATOM 2073 C C . PRO A 1 261 ? -7.559 -23.422 -14.391 1 94.88 261 PRO A C 1
ATOM 2075 O O . PRO A 1 261 ? -7.609 -22.25 -13.984 1 94.88 261 PRO A O 1
ATOM 2078 N N . LYS A 1 262 ? -7.027 -23.781 -15.531 1 93.56 262 LYS A N 1
ATOM 2079 C CA . LYS A 1 262 ? -6.293 -22.859 -16.391 1 93.56 262 LYS A CA 1
ATOM 2080 C C . LYS A 1 262 ? -7.105 -21.594 -16.672 1 93.56 262 LYS A C 1
ATOM 2082 O O . LYS A 1 262 ? -6.57 -20.484 -16.625 1 93.56 262 LYS A O 1
ATOM 2087 N N . ARG A 1 263 ? -8.336 -21.672 -16.906 1 92.19 263 ARG A N 1
ATOM 2088 C CA . ARG A 1 263 ? -9.156 -20.562 -17.391 1 92.19 263 ARG A CA 1
ATOM 2089 C C . ARG A 1 263 ? -9.305 -19.484 -16.312 1 92.19 263 ARG A C 1
ATOM 2091 O O . ARG A 1 263 ? -9.594 -18.328 -16.625 1 92.19 263 ARG A O 1
ATOM 2098 N N . SER A 1 264 ? -9.133 -19.844 -15.047 1 95.56 264 SER A N 1
ATOM 2099 C CA . SER A 1 264 ? -9.383 -18.906 -13.961 1 95.56 264 SER A CA 1
ATOM 2100 C C . SER A 1 264 ? -8.359 -17.766 -13.969 1 95.56 264 SER A C 1
ATOM 2102 O O . SER A 1 264 ? -8.719 -16.609 -13.805 1 95.56 264 SER A O 1
ATOM 2104 N N . PHE A 1 265 ? -7.094 -18.141 -14.18 1 95.81 265 PHE A N 1
ATOM 2105 C CA . PHE A 1 265 ? -6.05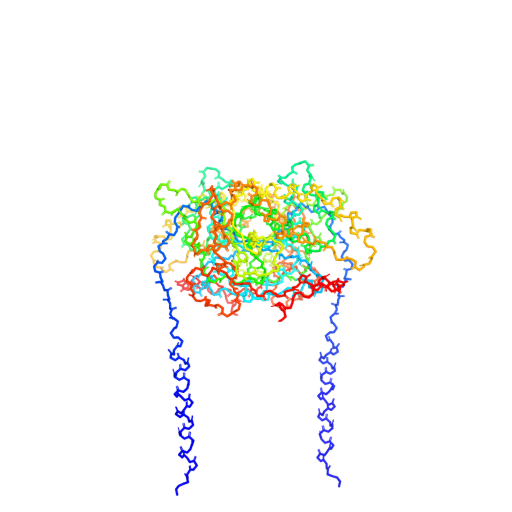5 -17.125 -14.117 1 95.81 265 PHE A CA 1
ATOM 2106 C C . PHE A 1 265 ? -5.348 -16.984 -15.461 1 95.81 265 PHE A C 1
ATOM 2108 O O . PHE A 1 265 ? -4.609 -16.031 -15.688 1 95.81 265 PHE A O 1
ATOM 2115 N N . ALA A 1 266 ? -5.52 -17.953 -16.359 1 90.5 266 ALA A N 1
ATOM 2116 C CA . ALA A 1 266 ? -4.719 -17.969 -17.578 1 90.5 266 ALA A CA 1
ATOM 2117 C C . ALA A 1 266 ? -5.602 -18.125 -18.812 1 90.5 266 ALA A C 1
ATOM 2119 O O . ALA A 1 266 ? -5.277 -18.875 -19.734 1 90.5 266 ALA A O 1
ATOM 2120 N N . VAL A 1 267 ? -6.578 -17.406 -18.734 1 80.25 267 VAL A N 1
ATOM 2121 C CA . VAL A 1 267 ? -7.469 -17.438 -19.891 1 80.25 267 VAL A CA 1
ATOM 2122 C C . VAL A 1 267 ? -6.762 -16.859 -21.109 1 80.25 267 VAL A C 1
ATOM 2124 O O . VAL A 1 267 ? -6.02 -15.883 -21 1 80.25 267 VAL A O 1
ATOM 2127 N N . THR A 1 268 ? -6.82 -17.578 -22.141 1 71.06 268 THR A N 1
ATOM 2128 C CA . THR A 1 268 ? -6.121 -17.156 -23.344 1 71.06 268 THR A CA 1
ATOM 2129 C C . THR A 1 268 ? -7.094 -16.547 -24.344 1 71.06 268 THR A C 1
ATOM 2131 O O . THR A 1 268 ? -8.312 -16.625 -24.156 1 71.06 268 THR A O 1
ATOM 2134 N N . GLN A 1 269 ? -6.434 -15.906 -25.266 1 64.56 269 GLN A N 1
ATOM 2135 C CA . GLN A 1 269 ? -7.227 -15.305 -26.328 1 64.56 269 GLN A CA 1
ATOM 2136 C C . GLN A 1 269 ? -8.078 -16.359 -27.031 1 64.56 269 GLN A C 1
ATOM 2138 O O . GLN A 1 269 ? -7.613 -17.484 -27.281 1 64.56 269 GLN A O 1
ATOM 2143 N N . GLY A 1 270 ? -9.297 -16.078 -27.266 1 67.06 270 GLY A N 1
ATOM 2144 C CA . GLY A 1 270 ? -10.211 -16.969 -27.953 1 67.06 270 GLY A CA 1
ATOM 2145 C C . GLY A 1 270 ? -11.164 -17.703 -27.016 1 67.06 270 GLY A C 1
ATOM 2146 O O . GLY A 1 270 ? -12.195 -18.219 -27.453 1 67.06 270 GLY A O 1
ATOM 2147 N N . GLU A 1 271 ? -10.688 -17.719 -25.797 1 74.25 271 GLU A N 1
ATOM 2148 C CA . GLU A 1 271 ? -11.562 -18.344 -24.812 1 74.25 271 GLU A CA 1
ATOM 2149 C C . GLU A 1 271 ? -12.633 -17.375 -24.328 1 74.25 271 GLU A C 1
ATOM 2151 O O . GLU A 1 271 ? -12.5 -16.156 -24.516 1 74.25 271 GLU A O 1
ATOM 2156 N N . ASP A 1 272 ? -13.766 -17.969 -23.906 1 73.06 272 ASP A N 1
ATOM 2157 C CA . ASP A 1 272 ? -14.867 -17.172 -23.391 1 73.06 272 ASP A CA 1
ATOM 2158 C C . ASP A 1 272 ? -14.477 -16.469 -22.094 1 73.06 272 ASP A C 1
ATOM 2160 O O . ASP A 1 272 ? -14.32 -17.125 -21.047 1 73.06 272 ASP A O 1
ATOM 2164 N N . HIS A 1 273 ? -14.414 -15.195 -22.156 1 78.38 273 HIS A N 1
ATOM 2165 C CA . HIS A 1 273 ? -13.93 -14.406 -21.031 1 78.38 273 HIS A CA 1
ATOM 2166 C C . HIS A 1 273 ? -15.078 -14 -20.109 1 78.38 273 HIS A C 1
ATOM 2168 O O . HIS A 1 273 ? -14.852 -13.383 -19.062 1 78.38 273 HIS A O 1
ATOM 2174 N N . THR A 1 274 ? -16.266 -14.43 -20.391 1 80.5 274 THR A N 1
ATOM 2175 C CA . THR A 1 274 ? -17.422 -13.977 -19.625 1 80.5 274 THR A CA 1
ATOM 2176 C C . THR A 1 274 ? -17.828 -15.023 -18.594 1 80.5 274 THR A C 1
ATOM 2178 O O . THR A 1 274 ? -18.734 -14.789 -17.797 1 80.5 274 THR A O 1
ATOM 2181 N N . LEU A 1 275 ? -17.141 -16.094 -18.641 1 86.5 275 LEU A N 1
ATOM 2182 C CA . LEU A 1 275 ? -17.453 -17.156 -17.688 1 86.5 275 LEU A CA 1
ATOM 2183 C C . LEU A 1 275 ? -17.141 -16.734 -16.266 1 86.5 275 LEU A C 1
ATOM 2185 O O . LEU A 1 275 ? -16.141 -16.047 -16.031 1 86.5 275 LEU A O 1
ATOM 2189 N N . PRO A 1 276 ? -17.953 -17.203 -15.289 1 88.12 276 PRO A N 1
ATOM 2190 C CA . PRO A 1 276 ? -17.812 -16.75 -13.898 1 88.12 276 PRO A CA 1
ATOM 2191 C C . PRO A 1 276 ? -16.516 -17.25 -13.25 1 88.12 276 PRO A C 1
ATOM 2193 O O . PRO A 1 276 ? -16.094 -16.688 -12.234 1 88.12 276 PRO A O 1
ATOM 2196 N N . ASP A 1 277 ? -15.953 -18.188 -13.812 1 90.81 277 ASP A N 1
ATOM 2197 C CA . ASP A 1 277 ? -14.766 -18.734 -13.164 1 90.81 277 ASP A CA 1
ATOM 2198 C C . ASP A 1 277 ? -13.492 -18.156 -13.789 1 90.81 277 ASP A C 1
ATOM 2200 O O . ASP A 1 277 ? -12.383 -18.594 -13.469 1 90.81 277 ASP A O 1
ATOM 2204 N N . VAL A 1 278 ? -13.656 -17.188 -14.766 1 95.12 278 VAL A N 1
ATOM 2205 C CA . VAL A 1 278 ? -12.539 -16.359 -15.195 1 95.12 278 VAL A CA 1
ATOM 2206 C C . VAL A 1 278 ? -12.328 -15.211 -14.211 1 95.12 278 VAL A C 1
ATOM 2208 O O . VAL A 1 278 ? -13.086 -14.242 -14.219 1 95.12 278 VAL A O 1
ATOM 2211 N N . LEU A 1 279 ? -11.328 -15.336 -13.461 1 97.06 279 LEU A N 1
ATOM 2212 C CA . LEU A 1 279 ? -11.164 -14.398 -12.359 1 97.06 279 LEU A CA 1
ATOM 2213 C C . LEU A 1 279 ? -10.273 -13.227 -12.766 1 97.06 279 LEU A C 1
ATOM 2215 O O . LEU A 1 279 ? -10.492 -12.094 -12.336 1 97.06 279 LEU A O 1
ATOM 2219 N N . VAL A 1 280 ? -9.25 -13.508 -13.547 1 97.12 280 VAL A N 1
ATOM 2220 C CA . VAL A 1 280 ? -8.375 -12.461 -14.062 1 97.12 280 VAL A CA 1
ATOM 2221 C C . VAL A 1 280 ? -8.016 -12.758 -15.516 1 97.12 280 VAL A C 1
ATOM 2223 O O . VAL A 1 280 ? -8.227 -13.875 -16 1 97.12 280 VAL A O 1
ATOM 2226 N N . LYS A 1 281 ? -7.48 -11.734 -16.219 1 93.69 281 LYS A N 1
ATOM 2227 C CA . LYS A 1 281 ? -6.973 -11.883 -17.578 1 93.69 281 LYS A CA 1
ATOM 2228 C C . LYS A 1 281 ? -5.609 -11.219 -17.734 1 93.69 281 LYS A C 1
ATOM 2230 O O . LYS A 1 281 ? -5.438 -10.047 -17.375 1 93.69 281 LYS A O 1
ATOM 2235 N N . HIS A 1 282 ? -4.684 -11.945 -18.188 1 92.5 282 HIS A N 1
ATOM 2236 C CA . HIS A 1 282 ? -3.33 -11.461 -18.422 1 92.5 282 HIS A CA 1
ATOM 2237 C C . HIS A 1 282 ? -3.158 -10.977 -19.859 1 92.5 282 HIS A C 1
ATOM 2239 O O . HIS A 1 282 ? -3.506 -11.688 -20.797 1 92.5 282 HIS A O 1
ATOM 2245 N N . TYR A 1 283 ? -2.545 -9.789 -20.094 1 86.06 283 TYR A N 1
ATOM 2246 C CA . TYR A 1 283 ? -2.443 -9.211 -21.422 1 86.06 283 TYR A CA 1
ATOM 2247 C C . TYR A 1 283 ? -1 -9.211 -21.906 1 86.06 283 TYR A C 1
ATOM 2249 O O . TYR A 1 283 ? -0.717 -8.789 -23.031 1 86.06 283 TYR A O 1
ATOM 2257 N N . PHE A 1 284 ? -0.103 -9.789 -21.266 1 75.81 284 PHE A N 1
ATOM 2258 C CA . PHE A 1 284 ? 1.277 -10.102 -21.609 1 75.81 284 PHE A CA 1
ATOM 2259 C C . PHE A 1 284 ? 1.954 -8.906 -22.266 1 75.81 284 PHE A C 1
ATOM 2261 O O . PHE A 1 284 ? 2.426 -9 -23.406 1 75.81 284 PHE A O 1
ATOM 2268 N N . SER A 1 285 ? 2.049 -7.773 -21.641 1 63.59 285 SER A N 1
ATOM 2269 C CA . SER A 1 285 ? 2.654 -6.57 -22.203 1 63.59 285 SER A CA 1
ATOM 2270 C C . SER A 1 285 ? 4.145 -6.773 -22.469 1 63.59 285 SER A C 1
ATOM 2272 O O . SER A 1 285 ? 4.75 -6.035 -23.25 1 63.59 285 SER A O 1
ATOM 2274 N N . GLY A 1 286 ? 4.602 -7.965 -22.094 1 59.88 286 GLY A N 1
ATOM 2275 C CA . GLY A 1 286 ? 5.977 -8.359 -22.375 1 59.88 286 GLY A CA 1
ATOM 2276 C C . GLY A 1 286 ? 6.992 -7.324 -21.922 1 59.88 286 GLY A C 1
ATOM 2277 O O . GLY A 1 286 ? 8.039 -7.164 -22.562 1 59.88 286 GLY A O 1
ATOM 2278 N N . THR A 1 287 ? 6.73 -6.461 -20.969 1 52.81 287 THR A N 1
ATOM 2279 C CA . THR A 1 287 ? 7.652 -5.406 -20.562 1 52.81 287 THR A CA 1
ATOM 2280 C C . THR A 1 287 ? 8.953 -6 -20.031 1 52.81 287 THR A C 1
ATOM 2282 O O . THR A 1 287 ? 10 -5.344 -20.062 1 52.81 287 THR A O 1
ATOM 2285 N N . TRP A 1 288 ? 8.852 -7.242 -19.656 1 51.06 288 TRP A N 1
ATOM 2286 C CA . TRP A 1 288 ? 10.039 -7.883 -19.094 1 51.06 288 TRP A CA 1
ATOM 2287 C C . TRP A 1 288 ? 10.945 -8.406 -20.219 1 51.06 288 TRP A C 1
ATOM 2289 O O . TRP A 1 288 ? 12.133 -8.664 -19.984 1 51.06 288 TRP A O 1
ATOM 2299 N N . LYS A 1 289 ? 10.336 -8.688 -21.344 1 51.31 289 LYS A N 1
ATOM 2300 C CA . LYS A 1 289 ? 11.109 -9.203 -22.469 1 51.31 289 LYS A CA 1
ATOM 2301 C C . LYS A 1 289 ? 12.078 -8.156 -23 1 51.31 289 LYS A C 1
ATOM 2303 O O . LYS A 1 289 ? 13.172 -8.492 -23.469 1 51.31 289 LYS A O 1
ATOM 2308 N N . GLY A 1 290 ? 11.547 -6.895 -23.125 1 44.78 290 GLY A N 1
ATOM 2309 C CA . GLY A 1 290 ? 12.508 -5.891 -23.547 1 44.78 290 GLY A CA 1
ATOM 2310 C C . GLY A 1 290 ? 13.766 -5.867 -22.703 1 44.78 290 GLY A C 1
ATOM 2311 O O . GLY A 1 290 ? 14.773 -5.266 -23.094 1 44.78 290 GLY A O 1
ATOM 2312 N N . CYS A 1 291 ? 13.461 -6.324 -21.531 1 42.34 291 CYS A N 1
ATOM 2313 C CA . CYS A 1 291 ? 14.672 -6.434 -20.734 1 42.34 291 CYS A CA 1
ATOM 2314 C C . CYS A 1 291 ? 15.602 -7.5 -21.312 1 42.34 291 CYS A C 1
ATOM 2316 O O . CYS A 1 291 ? 16.797 -7.504 -21.016 1 42.34 291 CYS A O 1
ATOM 2318 N N . LYS A 1 292 ? 14.805 -8.461 -22.031 1 39.31 292 LYS A N 1
ATOM 2319 C CA . LYS A 1 292 ? 15.57 -9.531 -22.672 1 39.31 292 LYS A CA 1
ATOM 2320 C C . LYS A 1 292 ? 16.25 -9.039 -23.938 1 39.31 292 LYS A C 1
ATOM 2322 O O . LYS A 1 292 ? 17.234 -9.625 -24.391 1 39.31 292 LYS A O 1
ATOM 2327 N N . ASN A 1 293 ? 15.523 -8.133 -24.688 1 36.09 293 ASN A N 1
ATOM 2328 C CA . ASN A 1 293 ? 16.109 -7.926 -26 1 36.09 293 ASN A CA 1
ATOM 2329 C C . ASN A 1 293 ? 17.578 -7.566 -25.906 1 36.09 293 ASN A C 1
ATOM 2331 O O . ASN A 1 293 ? 18.234 -7.34 -26.938 1 36.09 293 ASN A O 1
ATOM 2335 N N . HIS A 1 294 ? 18.141 -7.188 -24.859 1 33.88 294 HIS A N 1
ATOM 2336 C CA . HIS A 1 294 ? 19.531 -7.527 -25.188 1 33.88 294 HIS A CA 1
ATOM 2337 C C . HIS A 1 294 ? 19.734 -9.039 -25.234 1 33.88 294 HIS A C 1
ATOM 2339 O O . HIS A 1 294 ? 20.859 -9.516 -25.406 1 33.88 294 HIS A O 1
ATOM 2345 N N . TRP A 1 295 ? 18.594 -9.836 -24.688 1 29.25 295 TRP A N 1
ATOM 2346 C CA . TRP A 1 295 ? 18.797 -11.273 -24.859 1 29.25 295 TRP A CA 1
ATOM 2347 C C . TRP A 1 295 ? 18.125 -11.773 -26.125 1 29.25 295 TRP A C 1
ATOM 2349 O O . TRP A 1 295 ? 16.953 -11.469 -26.391 1 29.25 295 TRP A O 1
ATOM 2359 N N . HIS A 1 296 ? 18.75 -12.039 -27.281 1 30.39 296 HIS A N 1
ATOM 2360 C CA . HIS A 1 296 ? 18.406 -12.555 -28.594 1 30.39 296 HIS A CA 1
ATOM 2361 C C . HIS A 1 296 ? 17.484 -13.758 -28.5 1 30.39 296 HIS A C 1
ATOM 2363 O O . HIS A 1 296 ? 17.062 -14.305 -29.531 1 30.39 296 HIS A O 1
ATOM 2369 N N . GLY A 1 297 ? 17.469 -14.633 -27.359 1 28.19 297 GLY A N 1
ATOM 2370 C CA . GLY A 1 297 ? 17.078 -16 -27.688 1 28.19 297 GLY A CA 1
ATOM 2371 C C . GLY A 1 297 ? 15.609 -16.141 -28.031 1 28.19 297 GLY A C 1
ATOM 2372 O O . GLY A 1 297 ? 15.211 -15.914 -29.172 1 28.19 297 GLY A O 1
ATOM 2373 N N . TRP A 1 298 ? 14.742 -17 -27.156 1 29.23 298 TRP A N 1
ATOM 2374 C CA . TRP A 1 298 ? 13.672 -17.891 -27.609 1 29.23 298 TRP A CA 1
ATOM 2375 C C . TRP A 1 298 ? 12.367 -17.125 -27.781 1 29.23 298 TRP A C 1
ATOM 2377 O O . TRP A 1 298 ? 11.867 -16.5 -26.844 1 29.23 298 TRP A O 1
ATOM 2387 N N . SER A 1 299 ? 12.055 -16.516 -28.953 1 29.62 299 SER A N 1
ATOM 2388 C CA . SER A 1 299 ? 10.766 -16.078 -29.484 1 29.62 299 SER A CA 1
ATOM 2389 C C . SER A 1 299 ? 9.703 -17.156 -29.297 1 29.62 299 SER A C 1
ATOM 2391 O O . SER A 1 299 ? 9.766 -18.219 -29.922 1 29.62 299 SER A O 1
ATOM 2393 N N . LEU A 1 300 ? 9.219 -17.516 -28.141 1 30.23 300 LEU A N 1
ATOM 2394 C CA . LEU A 1 300 ? 8.055 -18.391 -28.297 1 30.23 300 LEU A CA 1
ATOM 2395 C C . LEU A 1 300 ? 6.988 -17.703 -29.141 1 30.23 300 LEU A C 1
ATOM 2397 O O . LEU A 1 300 ? 6.629 -16.547 -28.906 1 30.23 300 LEU A O 1
ATOM 2401 N N . PRO A 1 301 ? 6.676 -18.203 -30.359 1 31.75 301 PRO A N 1
ATOM 2402 C CA . PRO A 1 301 ? 5.773 -17.688 -31.391 1 31.75 301 PRO A CA 1
ATOM 2403 C C . PRO A 1 301 ? 4.43 -17.234 -30.828 1 31.75 301 PRO A C 1
ATOM 2405 O O . PRO A 1 301 ? 3.74 -16.422 -31.438 1 31.75 301 PRO A O 1
ATOM 2408 N N . TRP A 1 302 ? 3.91 -17.906 -29.766 1 31.31 302 TRP A N 1
ATOM 2409 C CA . TRP A 1 302 ? 2.49 -17.672 -29.531 1 31.31 302 TRP A CA 1
ATOM 2410 C C . TRP A 1 302 ? 2.27 -16.312 -28.859 1 31.31 302 TRP A C 1
ATOM 2412 O O . TRP A 1 302 ? 1.129 -15.906 -28.625 1 31.31 302 TRP A O 1
ATOM 2422 N N . LEU A 1 303 ? 3.27 -15.789 -28.266 1 27.81 303 LEU A N 1
ATOM 2423 C CA . LEU A 1 303 ? 2.918 -14.477 -27.734 1 27.81 303 LEU A CA 1
ATOM 2424 C C . LEU A 1 303 ? 2.967 -13.406 -28.812 1 27.81 303 LEU A C 1
ATOM 2426 O O . LEU A 1 303 ? 2.746 -12.227 -28.547 1 27.81 303 LEU A O 1
ATOM 2430 N N . CYS A 1 304 ? 3.643 -13.734 -30 1 23.92 304 CYS A N 1
ATOM 2431 C CA . CYS A 1 304 ? 3.471 -12.68 -31 1 23.92 304 CYS A CA 1
ATOM 2432 C C . CYS A 1 304 ? 2.117 -12.797 -31.688 1 23.92 304 CYS A C 1
ATOM 2434 O O . CYS A 1 304 ? 1.694 -13.898 -32.062 1 23.92 304 CYS A O 1
ATOM 2436 N N . MET B 1 1 ? 0.365 36.5 -61.75 1 30.03 1 MET B N 1
ATOM 2437 C CA . MET B 1 1 ? 1.061 35.656 -60.781 1 30.03 1 MET B CA 1
ATOM 2438 C C . MET B 1 1 ? 0.532 35.906 -59.375 1 30.03 1 MET B C 1
ATOM 2440 O O . MET B 1 1 ? 0.507 37.031 -58.906 1 30.03 1 MET B O 1
ATOM 2444 N N . ARG B 1 2 ? -0.517 35.094 -58.906 1 40.25 2 ARG B N 1
ATOM 2445 C CA . ARG B 1 2 ? -1.655 35.188 -57.969 1 40.25 2 ARG B CA 1
ATOM 2446 C C . ARG B 1 2 ? -1.193 35.281 -56.531 1 40.25 2 ARG B C 1
ATOM 2448 O O . ARG B 1 2 ? -0.307 34.531 -56.094 1 40.25 2 ARG B O 1
ATOM 2455 N N . PRO B 1 3 ? -1.566 36.375 -55.875 1 50.38 3 PRO B N 1
ATOM 2456 C CA . PRO B 1 3 ? -1.326 36.781 -54.469 1 50.38 3 PRO B CA 1
ATOM 2457 C C . PRO B 1 3 ? -1.747 35.719 -53.469 1 50.38 3 PRO B C 1
ATOM 2459 O O . PRO B 1 3 ? -1.44 35.812 -52.281 1 50.38 3 PRO B O 1
ATOM 2462 N N . PHE B 1 4 ? -2.438 34.656 -54 1 54.16 4 PHE B N 1
ATOM 2463 C CA . PHE B 1 4 ? -2.967 33.688 -53.062 1 54.16 4 PHE B CA 1
ATOM 2464 C C . PHE B 1 4 ? -1.868 32.75 -52.562 1 54.16 4 PHE B C 1
ATOM 2466 O O . PHE B 1 4 ? -1.957 32.188 -51.469 1 54.16 4 PHE B O 1
ATOM 2473 N N . VAL B 1 5 ? -0.782 32.562 -53.406 1 50.53 5 VAL B N 1
ATOM 2474 C CA . VAL B 1 5 ? 0.254 31.609 -53 1 50.53 5 VAL B CA 1
ATOM 2475 C C . VAL B 1 5 ? 1.147 32.219 -51.938 1 50.53 5 VAL B C 1
ATOM 2477 O O . VAL B 1 5 ? 1.664 31.531 -51.062 1 50.53 5 VAL B O 1
ATOM 2480 N N . ALA B 1 6 ? 1.248 33.625 -51.875 1 50.97 6 ALA B N 1
ATOM 2481 C CA . ALA B 1 6 ? 2.092 34.25 -50.875 1 50.97 6 ALA B CA 1
ATOM 2482 C C . ALA B 1 6 ? 1.43 34.219 -49.5 1 50.97 6 ALA B C 1
ATOM 2484 O O . ALA B 1 6 ? 2.104 34.031 -48.5 1 50.97 6 ALA B O 1
ATOM 2485 N N . ILE B 1 7 ? 0.073 34.219 -49.5 1 53.09 7 ILE B N 1
ATOM 2486 C CA . ILE B 1 7 ? -0.592 34.219 -48.219 1 53.09 7 ILE B CA 1
ATOM 2487 C C . ILE B 1 7 ? -0.503 32.812 -47.594 1 53.09 7 ILE B C 1
ATOM 2489 O O . ILE B 1 7 ? -0.279 32.688 -46.406 1 53.09 7 ILE B O 1
ATOM 2493 N N . GLN B 1 8 ? -0.407 31.781 -48.5 1 48.28 8 GLN B N 1
ATOM 2494 C CA . GLN B 1 8 ? -0.329 30.438 -47.938 1 48.28 8 GLN B CA 1
ATOM 2495 C C . GLN B 1 8 ? 1.053 30.156 -47.344 1 48.28 8 GLN B C 1
ATOM 2497 O O . GLN B 1 8 ? 1.175 29.5 -46.312 1 48.28 8 GLN B O 1
ATOM 2502 N N . ALA B 1 9 ? 2.094 30.828 -47.906 1 51.03 9 ALA B N 1
ATOM 2503 C CA . ALA B 1 9 ? 3.438 30.609 -47.375 1 51.03 9 ALA B CA 1
ATOM 2504 C C . ALA B 1 9 ? 3.631 31.344 -46.031 1 51.03 9 ALA B C 1
ATOM 2506 O O . ALA B 1 9 ? 4.273 30.812 -45.125 1 51.03 9 ALA B O 1
ATOM 2507 N N . ILE B 1 10 ? 2.941 32.469 -45.875 1 51.72 10 ILE B N 1
ATOM 2508 C CA . ILE B 1 10 ? 3.068 33.188 -44.625 1 51.72 10 ILE B CA 1
ATOM 2509 C C . ILE B 1 10 ? 2.33 32.438 -43.5 1 51.72 10 ILE B C 1
ATOM 2511 O O . ILE B 1 10 ? 2.834 32.312 -42.406 1 51.72 10 ILE B O 1
ATOM 2515 N N . VAL B 1 11 ? 1.215 31.766 -43.906 1 52.09 11 VAL B N 1
ATOM 2516 C CA . VAL B 1 11 ? 0.483 31.031 -42.875 1 52.09 11 VAL B CA 1
ATOM 2517 C C . VAL B 1 11 ? 1.268 29.781 -42.469 1 52.09 11 VAL B C 1
ATOM 2519 O O . VAL B 1 11 ? 1.371 29.453 -41.281 1 52.09 11 VAL B O 1
ATOM 2522 N N . VAL B 1 12 ? 1.934 29.203 -43.469 1 54.06 12 VAL B N 1
ATOM 2523 C CA . VAL B 1 12 ? 2.686 28 -43.094 1 54.06 12 VAL B CA 1
ATOM 2524 C C . VAL B 1 12 ? 3.938 28.391 -42.312 1 54.06 12 VAL B C 1
ATOM 2526 O O . VAL B 1 12 ? 4.266 27.75 -41.312 1 54.06 12 VAL B O 1
ATOM 2529 N N . PHE B 1 13 ? 4.539 29.562 -42.625 1 53.72 13 PHE B N 1
ATOM 2530 C CA . PHE B 1 13 ? 5.711 29.953 -41.844 1 53.72 13 PHE B CA 1
ATOM 2531 C C . PHE B 1 13 ? 5.297 30.484 -40.5 1 53.72 13 PHE B C 1
ATOM 2533 O O . PHE B 1 13 ? 6.004 30.266 -39.5 1 53.72 13 PHE B O 1
ATOM 2540 N N . SER B 1 14 ? 4.086 31.078 -40.406 1 51.34 14 SER B N 1
ATOM 2541 C CA . SER B 1 14 ? 3.613 31.453 -39.062 1 51.34 14 SER B CA 1
ATOM 2542 C C . SER B 1 14 ? 3.217 30.234 -38.25 1 51.34 14 SER B C 1
ATOM 2544 O O . SER B 1 14 ? 3.447 30.203 -37.031 1 51.34 14 SER B O 1
ATOM 2546 N N . ILE B 1 15 ? 2.633 29.219 -38.906 1 52.59 15 ILE B N 1
ATOM 2547 C CA . ILE B 1 15 ? 2.307 28 -38.188 1 52.59 15 ILE B CA 1
ATOM 2548 C C . ILE B 1 15 ? 3.59 27.25 -37.812 1 52.59 15 ILE B C 1
ATOM 2550 O O . ILE B 1 15 ? 3.746 26.781 -36.688 1 52.59 15 ILE B O 1
ATOM 2554 N N . LEU B 1 16 ? 4.59 27.25 -38.719 1 52.16 16 LEU B N 1
ATOM 2555 C CA . LEU B 1 16 ? 5.848 26.594 -38.375 1 52.16 16 LEU B CA 1
ATOM 2556 C C . LEU B 1 16 ? 6.598 27.406 -37.312 1 52.16 16 LEU B C 1
ATOM 2558 O O . LEU B 1 16 ? 7.219 26.828 -36.406 1 52.16 16 LEU B O 1
ATOM 2562 N N . GLY B 1 17 ? 6.582 28.734 -37.344 1 47.22 17 GLY B N 1
ATOM 2563 C CA . GLY B 1 17 ? 7.129 29.531 -36.25 1 47.22 17 GLY B CA 1
ATOM 2564 C C . GLY B 1 17 ? 6.375 29.375 -34.969 1 47.22 17 GLY B C 1
ATOM 2565 O O . GLY B 1 17 ? 6.98 29.344 -33.875 1 47.22 17 GLY B O 1
ATOM 2566 N N . LEU B 1 18 ? 4.992 29.25 -35 1 49.28 18 LEU B N 1
ATOM 2567 C CA . LEU B 1 18 ? 4.234 28.969 -33.781 1 49.28 18 LEU B CA 1
ATOM 2568 C C . LEU B 1 18 ? 4.504 27.531 -33.312 1 49.28 18 LEU B C 1
ATOM 2570 O O . LEU B 1 18 ? 4.633 27.297 -32.094 1 49.28 18 LEU B O 1
ATOM 2574 N N . LEU B 1 19 ? 4.59 26.531 -34.219 1 46.5 19 LEU B N 1
ATOM 2575 C CA . LEU B 1 19 ? 4.973 25.188 -33.781 1 46.5 19 LEU B CA 1
ATOM 2576 C C . LEU B 1 19 ? 6.414 25.172 -33.312 1 46.5 19 LEU B C 1
ATOM 2578 O O . LEU B 1 19 ? 6.727 24.516 -32.312 1 46.5 19 LEU B O 1
ATOM 2582 N N . TYR B 1 20 ? 7.402 25.844 -33.938 1 43.97 20 TYR B N 1
ATOM 2583 C CA . TYR B 1 20 ? 8.766 25.922 -33.438 1 43.97 20 TYR B CA 1
ATOM 2584 C C . TYR B 1 20 ? 8.805 26.641 -32.094 1 43.97 20 TYR B C 1
ATOM 2586 O O . TYR B 1 20 ? 9.516 26.219 -31.188 1 43.97 20 TYR B O 1
ATOM 2594 N N . ARG B 1 21 ? 8.156 27.812 -31.844 1 41.28 21 ARG B N 1
ATOM 2595 C CA . ARG B 1 21 ? 8.07 28.438 -30.516 1 41.28 21 ARG B CA 1
ATOM 2596 C C . ARG B 1 21 ? 7.32 27.531 -29.547 1 41.28 21 ARG B C 1
ATOM 2598 O O . ARG B 1 21 ? 7.648 27.484 -28.359 1 41.28 21 ARG B O 1
ATOM 2605 N N . TYR B 1 22 ? 6.172 26.875 -29.953 1 39.28 22 TYR B N 1
ATOM 2606 C CA . TYR B 1 22 ? 5.492 25.938 -29.062 1 39.28 22 TYR B CA 1
ATOM 2607 C C . TYR B 1 22 ? 6.367 24.719 -28.781 1 39.28 22 TYR B C 1
ATOM 2609 O O . TYR B 1 22 ? 6.449 24.25 -27.641 1 39.28 22 TYR B O 1
ATOM 2617 N N . TYR B 1 23 ? 6.977 24.047 -29.781 1 39.06 23 TYR B N 1
ATOM 2618 C CA . TYR B 1 23 ? 7.828 22.891 -29.5 1 39.06 23 TYR B CA 1
ATOM 2619 C C . TYR B 1 23 ? 9.164 23.344 -28.906 1 39.06 23 TYR B C 1
ATOM 2621 O O . TYR B 1 23 ? 9.859 22.547 -28.266 1 39.06 23 TYR B O 1
ATOM 2629 N N . GLY B 1 24 ? 9.766 24.453 -29.344 1 34.97 24 GLY B N 1
ATOM 2630 C CA . GLY B 1 24 ? 11.078 24.797 -28.812 1 34.97 24 GLY B CA 1
ATOM 2631 C C . GLY B 1 24 ? 11.055 25.094 -27.328 1 34.97 24 GLY B C 1
ATOM 2632 O O . GLY B 1 24 ? 12.039 24.859 -26.625 1 34.97 24 GLY B O 1
ATOM 2633 N N . HIS B 1 25 ? 10.133 25.938 -26.906 1 31.81 25 HIS B N 1
ATOM 2634 C CA . HIS B 1 25 ? 10.344 26.359 -25.531 1 31.81 25 HIS B CA 1
ATOM 2635 C C . HIS B 1 25 ? 9.914 25.281 -24.547 1 31.81 25 HIS B C 1
ATOM 2637 O O . HIS B 1 25 ? 9.812 25.531 -23.344 1 31.81 25 HIS B O 1
ATOM 2643 N N . HIS B 1 26 ? 9.305 24.219 -24.984 1 30.94 26 HIS B N 1
ATOM 2644 C CA . HIS B 1 26 ? 9.227 23.266 -23.875 1 30.94 26 HIS B CA 1
ATOM 2645 C C . HIS B 1 26 ? 10.609 22.766 -23.469 1 30.94 26 HIS B C 1
ATOM 2647 O O . HIS B 1 26 ? 11.086 21.766 -24 1 30.94 26 HIS B O 1
ATOM 2653 N N . SER B 1 27 ? 11.586 23.656 -23.438 1 28.55 27 SER B N 1
ATOM 2654 C CA . SER B 1 27 ? 12.727 23.219 -22.656 1 28.55 27 SER B CA 1
ATOM 2655 C C . SER B 1 27 ? 12.273 22.547 -21.344 1 28.55 27 SER B C 1
ATOM 2657 O O . SER B 1 27 ? 11.562 23.156 -20.562 1 28.55 27 SER B O 1
ATOM 2659 N N . HIS B 1 28 ? 12 21.297 -21.438 1 30.56 28 HIS B N 1
ATOM 2660 C CA . HIS B 1 28 ? 12.094 20.562 -20.188 1 30.56 28 HIS B CA 1
ATOM 2661 C C . HIS B 1 28 ? 13.289 21.016 -19.359 1 30.56 28 HIS B C 1
ATOM 2663 O O . HIS B 1 28 ? 14.438 20.828 -19.766 1 30.56 28 HIS B O 1
ATOM 2669 N N . LEU B 1 29 ? 13.336 22.219 -18.844 1 27.23 29 LEU B N 1
ATOM 2670 C CA . LEU B 1 29 ? 14.242 22.391 -17.719 1 27.23 29 LEU B CA 1
ATOM 2671 C C . LEU B 1 29 ? 14.336 21.125 -16.891 1 27.23 29 LEU B C 1
ATOM 2673 O O . LEU B 1 29 ? 13.352 20.719 -16.25 1 27.23 29 LEU B O 1
ATOM 2677 N N . SER B 1 30 ? 15 20.172 -17.422 1 29.95 30 SER B N 1
ATOM 2678 C CA . SER B 1 30 ? 15.531 19.172 -16.516 1 29.95 30 SER B CA 1
ATOM 2679 C C . SER B 1 30 ? 16.266 19.812 -15.344 1 29.95 30 SER B C 1
ATOM 2681 O O . SER B 1 30 ? 17.406 20.25 -15.492 1 29.95 30 SER B O 1
ATOM 2683 N N . ALA B 1 31 ? 15.805 20.766 -14.594 1 29.58 31 ALA B N 1
ATOM 2684 C CA . ALA B 1 31 ? 16.469 21.062 -13.328 1 29.58 31 ALA B CA 1
ATOM 2685 C C . ALA B 1 31 ? 16.953 19.781 -12.648 1 29.58 31 ALA B C 1
ATOM 2687 O O . ALA B 1 31 ? 16.172 19.062 -12.039 1 29.58 31 ALA B O 1
ATOM 2688 N N . VAL B 1 32 ? 17.844 19.078 -13.25 1 30.33 32 VAL B N 1
ATOM 2689 C CA . VAL B 1 32 ? 18.672 18.141 -12.508 1 30.33 32 VAL B CA 1
ATOM 2690 C C . VAL B 1 32 ? 19.375 18.875 -11.367 1 30.33 32 VAL B C 1
ATOM 2692 O O . VAL B 1 32 ? 20.391 19.547 -11.586 1 30.33 32 VAL B O 1
ATOM 2695 N N . THR B 1 33 ? 18.828 19.812 -10.648 1 32.97 33 THR B N 1
ATOM 2696 C CA . THR B 1 33 ? 19.562 20.172 -9.445 1 32.97 33 THR B CA 1
ATOM 2697 C C . THR B 1 33 ? 20.188 18.938 -8.805 1 32.97 33 THR B C 1
ATOM 2699 O O . THR B 1 33 ? 19.531 17.906 -8.672 1 32.97 33 THR B O 1
ATOM 2702 N N . GLU B 1 34 ? 21.469 18.844 -8.898 1 35.69 34 GLU B N 1
ATOM 2703 C CA . GLU B 1 34 ? 22.219 17.828 -8.18 1 35.69 34 GLU B CA 1
ATOM 2704 C C . GLU B 1 34 ? 21.594 17.531 -6.816 1 35.69 34 GLU B C 1
ATOM 2706 O O . GLU B 1 34 ? 21.641 18.375 -5.918 1 35.69 34 GLU B O 1
ATOM 2711 N N . ALA B 1 35 ? 20.531 17.094 -6.809 1 43.69 35 ALA B N 1
ATOM 2712 C CA . ALA B 1 35 ? 19.969 16.672 -5.527 1 43.69 35 ALA B CA 1
ATOM 2713 C C . ALA B 1 35 ? 21.016 15.914 -4.703 1 43.69 35 ALA B C 1
ATOM 2715 O O . ALA B 1 35 ? 21.547 14.898 -5.148 1 43.69 35 ALA B O 1
ATOM 2716 N N . HIS B 1 36 ? 21.812 16.672 -4.004 1 51.62 36 HIS B N 1
ATOM 2717 C CA . HIS B 1 36 ? 22.609 15.93 -3.033 1 51.62 36 HIS B CA 1
ATOM 2718 C C . HIS B 1 36 ? 21.781 14.844 -2.348 1 51.62 36 HIS B C 1
ATOM 2720 O O . HIS B 1 36 ? 20.641 15.078 -1.974 1 51.62 36 HIS B O 1
ATOM 2726 N N . PRO B 1 37 ? 22.156 13.641 -2.43 1 66.44 37 PRO B N 1
ATOM 2727 C CA . PRO B 1 37 ? 21.422 12.523 -1.826 1 66.44 37 PRO B CA 1
ATOM 2728 C C . PRO B 1 37 ? 21.094 12.766 -0.352 1 66.44 37 PRO B C 1
ATOM 2730 O O . PRO B 1 37 ? 21.953 13.242 0.4 1 66.44 37 PRO B O 1
ATOM 2733 N N . VAL B 1 38 ? 19.781 13.008 -0.089 1 75.38 38 VAL B N 1
ATOM 2734 C CA . VAL B 1 38 ? 19.328 13.055 1.293 1 75.38 38 VAL B CA 1
ATOM 2735 C C . VAL B 1 38 ? 19.594 11.719 1.981 1 75.38 38 VAL B C 1
ATOM 2737 O O . VAL B 1 38 ? 19.188 10.664 1.494 1 75.38 38 VAL B O 1
ATOM 2740 N N . THR B 1 39 ? 20.547 11.672 2.904 1 74.5 39 THR B N 1
ATOM 2741 C CA . THR B 1 39 ? 20.891 10.438 3.602 1 74.5 39 THR B CA 1
ATOM 2742 C C . THR B 1 39 ? 20.312 10.43 5.008 1 74.5 39 THR B C 1
ATOM 2744 O O . THR B 1 39 ? 19.969 11.484 5.551 1 74.5 39 THR B O 1
ATOM 2747 N N . GLY B 1 40 ? 20.109 9.273 5.547 1 84.5 40 GLY B N 1
ATOM 2748 C CA . GLY B 1 40 ? 19.734 9.086 6.938 1 84.5 40 GLY B CA 1
ATOM 2749 C C . GLY B 1 40 ? 18.281 9.422 7.215 1 84.5 40 GLY B C 1
ATOM 2750 O O . GLY B 1 40 ? 17.969 10.164 8.148 1 84.5 40 GLY B O 1
ATOM 2751 N N . LEU B 1 41 ? 17.359 8.906 6.461 1 92.94 41 LEU B N 1
ATOM 2752 C CA . LEU B 1 41 ? 15.938 9.172 6.664 1 92.94 41 LEU B CA 1
ATOM 2753 C C . LEU B 1 41 ? 15.406 8.391 7.859 1 92.94 41 LEU B C 1
ATOM 2755 O O . LEU B 1 41 ? 15.672 7.195 7.996 1 92.94 41 LEU B O 1
ATOM 2759 N N . ALA B 1 42 ? 14.75 9.141 8.734 1 96.25 42 ALA B N 1
ATOM 2760 C CA . ALA B 1 42 ? 14.055 8.469 9.828 1 96.25 42 ALA B CA 1
ATOM 2761 C C . ALA B 1 42 ? 12.664 8.008 9.391 1 96.25 42 ALA B C 1
ATOM 2763 O O . ALA B 1 42 ? 12.18 6.965 9.836 1 96.25 42 ALA B O 1
ATOM 2764 N N . ILE B 1 43 ? 12.055 8.75 8.508 1 98.25 43 ILE B N 1
ATOM 2765 C CA . ILE B 1 43 ? 10.695 8.508 8.039 1 98.25 43 ILE B CA 1
ATOM 2766 C C . ILE B 1 43 ? 10.703 7.414 6.973 1 98.25 43 ILE B C 1
ATOM 2768 O O . ILE B 1 43 ? 11.484 7.473 6.02 1 98.25 43 ILE B O 1
ATOM 2772 N N . PRO B 1 44 ? 9.852 6.391 7.145 1 98.25 44 PRO B N 1
ATOM 2773 C CA . PRO B 1 44 ? 9.773 5.312 6.156 1 98.25 44 PRO B CA 1
ATOM 2774 C C . PRO B 1 44 ? 9.477 5.828 4.75 1 98.25 44 PRO B C 1
ATOM 2776 O O . PRO B 1 44 ? 8.711 6.781 4.586 1 98.25 44 PRO B O 1
ATOM 2779 N N . GLN B 1 45 ? 10.039 5.156 3.787 1 98.12 45 GLN B N 1
ATOM 2780 C CA . GLN B 1 45 ? 9.883 5.562 2.395 1 98.12 45 GLN B CA 1
ATOM 2781 C C . GLN B 1 45 ? 8.602 4.988 1.79 1 98.12 45 GLN B C 1
ATOM 2783 O O . GLN B 1 45 ? 8.656 4.203 0.841 1 98.12 45 GLN B O 1
ATOM 2788 N N . THR B 1 46 ? 7.48 5.328 2.299 1 98.81 46 THR B N 1
ATOM 2789 C CA . THR B 1 46 ? 6.16 4.887 1.857 1 98.81 46 THR B CA 1
ATOM 2790 C C . THR B 1 46 ? 5.203 6.07 1.753 1 98.81 46 THR B C 1
ATOM 2792 O O . THR B 1 46 ? 5.164 6.926 2.641 1 98.81 46 THR B O 1
ATOM 2795 N N . VAL B 1 47 ? 4.496 6.137 0.688 1 98.94 47 VAL B N 1
ATOM 2796 C CA . VAL B 1 47 ? 3.432 7.113 0.484 1 98.94 47 VAL B CA 1
ATOM 2797 C C . VAL B 1 47 ? 2.076 6.465 0.767 1 98.94 47 VAL B C 1
ATOM 2799 O O . VAL B 1 47 ? 1.804 5.355 0.307 1 98.94 47 VAL B O 1
ATOM 2802 N N . HIS B 1 48 ? 1.271 7.152 1.514 1 98.94 48 HIS B N 1
ATOM 2803 C CA . HIS B 1 48 ? -0.065 6.676 1.853 1 98.94 48 HIS B CA 1
ATOM 2804 C C . HIS B 1 48 ? -1.14 7.609 1.305 1 98.94 48 HIS B C 1
ATOM 2806 O O . HIS B 1 48 ? -1.034 8.828 1.438 1 98.94 48 HIS B O 1
ATOM 2812 N N . GLN B 1 49 ? -2.166 7.016 0.727 1 98.62 49 GLN B N 1
ATOM 2813 C CA . GLN B 1 49 ? -3.391 7.715 0.357 1 98.62 49 GLN B CA 1
ATOM 2814 C C . GLN B 1 49 ? -4.625 6.887 0.7 1 98.62 49 GLN B C 1
ATOM 2816 O O . GLN B 1 49 ? -4.52 5.684 0.958 1 98.62 49 GLN B O 1
ATOM 2821 N N . LEU B 1 50 ? -5.727 7.582 0.777 1 97.69 50 LEU B N 1
ATOM 2822 C CA . LEU B 1 50 ? -6.965 6.902 1.141 1 97.69 50 LEU B CA 1
ATOM 2823 C C . LEU B 1 50 ? -7.879 6.758 -0.07 1 97.69 50 LEU B C 1
ATOM 2825 O O . LEU B 1 50 ? -8.156 7.738 -0.767 1 97.69 50 LEU B O 1
ATOM 2829 N N . LEU B 1 51 ? -8.234 5.562 -0.322 1 95.06 51 LEU B N 1
ATOM 2830 C CA . LEU B 1 51 ? -9.273 5.273 -1.303 1 95.06 51 LEU B CA 1
ATOM 2831 C C . LEU B 1 51 ? -10.555 4.812 -0.617 1 95.06 51 LEU B C 1
ATOM 2833 O O . LEU B 1 51 ? -10.867 3.617 -0.614 1 95.06 51 LEU B O 1
ATOM 2837 N N . LEU B 1 52 ? -11.242 5.723 -0.11 1 92.38 52 LEU B N 1
ATOM 2838 C CA . LEU B 1 52 ? -12.508 5.469 0.577 1 92.38 52 LEU B CA 1
ATOM 2839 C C . LEU B 1 52 ? -13.688 5.906 -0.281 1 92.38 52 LEU B C 1
ATOM 2841 O O . LEU B 1 52 ? -13.617 6.926 -0.974 1 92.38 52 LEU B O 1
ATOM 2845 N N . SER B 1 53 ? -14.672 5.109 -0.222 1 87.12 53 SER B N 1
ATOM 2846 C CA . SER B 1 53 ? -15.883 5.504 -0.936 1 87.12 53 SER B CA 1
ATOM 2847 C C . SER B 1 53 ? -16.5 6.766 -0.335 1 87.12 53 SER B C 1
ATOM 2849 O O . SER B 1 53 ? -16.594 6.895 0.887 1 87.12 53 SER B O 1
ATOM 2851 N N . MET B 1 54 ? -16.734 7.719 -1.11 1 82.12 54 MET B N 1
ATOM 2852 C CA . MET B 1 54 ? -17.422 8.953 -0.744 1 82.12 54 MET B CA 1
ATOM 2853 C C . MET B 1 54 ? -18.781 9.047 -1.438 1 82.12 54 MET B C 1
ATOM 2855 O O . MET B 1 54 ? -19.016 8.375 -2.445 1 82.12 54 MET B O 1
ATOM 2859 N N . PRO B 1 55 ? -19.625 9.867 -0.795 1 78 55 PRO B N 1
ATOM 2860 C CA . PRO B 1 55 ? -20.875 10.062 -1.518 1 78 55 PRO B CA 1
ATOM 2861 C C . PRO B 1 55 ? -20.672 10.531 -2.955 1 78 55 PRO B C 1
ATOM 2863 O O . PRO B 1 55 ? -19.844 11.422 -3.205 1 78 55 PRO B O 1
ATOM 2866 N N . ASP B 1 56 ? -21.172 9.93 -3.877 1 79.81 56 ASP B N 1
ATOM 2867 C CA . ASP B 1 56 ? -21.172 10.25 -5.301 1 79.81 56 ASP B CA 1
ATOM 2868 C C . ASP B 1 56 ? -19.828 9.875 -5.938 1 79.81 56 ASP B C 1
ATOM 2870 O O . ASP B 1 56 ? -19.578 10.188 -7.105 1 79.81 56 ASP B O 1
ATOM 2874 N N . HIS B 1 57 ? -18.969 9.344 -5.145 1 84.38 57 HIS B N 1
ATOM 2875 C CA . HIS B 1 57 ? -17.688 8.914 -5.66 1 84.38 57 HIS B CA 1
ATOM 2876 C C . HIS B 1 57 ? -17.344 7.5 -5.191 1 84.38 57 HIS B C 1
ATOM 2878 O O . HIS B 1 57 ? -16.469 7.312 -4.348 1 84.38 57 HIS B O 1
ATOM 2884 N N . PRO B 1 58 ? -18.047 6.641 -5.82 1 90.31 58 PRO B N 1
ATOM 2885 C CA . PRO B 1 58 ? -17.766 5.258 -5.438 1 90.31 58 PRO B CA 1
ATOM 2886 C C . PRO B 1 58 ? -16.391 4.789 -5.926 1 90.31 58 PRO B C 1
ATOM 2888 O O . PRO B 1 58 ? -15.891 5.285 -6.938 1 90.31 58 PRO B O 1
ATOM 2891 N N . ILE B 1 59 ? -15.797 3.885 -5.262 1 92.81 59 ILE B N 1
ATOM 2892 C CA . ILE B 1 59 ? -14.469 3.375 -5.574 1 92.81 59 ILE B CA 1
ATOM 2893 C C . ILE B 1 59 ? -14.484 2.691 -6.941 1 92.81 59 ILE B C 1
ATOM 2895 O O . ILE B 1 59 ? -13.492 2.719 -7.668 1 92.81 59 ILE B O 1
ATOM 2899 N N . SER B 1 60 ? -15.625 2.15 -7.309 1 92.69 60 SER B N 1
ATOM 2900 C CA . SER B 1 60 ? -15.758 1.447 -8.578 1 92.69 60 SER B CA 1
ATOM 2901 C C . SER B 1 60 ? -15.547 2.391 -9.758 1 92.69 60 SER B C 1
ATOM 2903 O O . SER B 1 60 ? -15.328 1.943 -10.891 1 92.69 60 SER B O 1
ATOM 2905 N N . GLN B 1 61 ? -15.586 3.691 -9.469 1 92.12 61 GLN B N 1
ATOM 2906 C CA . GLN B 1 61 ? -15.414 4.68 -10.531 1 92.12 61 GLN B CA 1
ATOM 2907 C C . GLN B 1 61 ? -14.094 5.434 -10.375 1 92.12 61 GLN B C 1
ATOM 2909 O O . GLN B 1 61 ? -13.852 6.414 -11.078 1 92.12 61 GLN B O 1
ATOM 2914 N N . PHE B 1 62 ? -13.352 4.918 -9.523 1 94.56 62 PHE B N 1
ATOM 2915 C CA . PHE B 1 62 ? -12.078 5.594 -9.297 1 94.56 62 PHE B CA 1
ATOM 2916 C C . PHE B 1 62 ? -11.203 5.539 -10.547 1 94.56 62 PHE B C 1
ATOM 2918 O O . PHE B 1 62 ? -11.062 4.484 -11.164 1 94.56 62 PHE B O 1
ATOM 2925 N N . GLU B 1 63 ? -10.609 6.68 -10.859 1 94.06 63 GLU B N 1
ATOM 2926 C CA . GLU B 1 63 ? -9.578 6.859 -11.875 1 94.06 63 GLU B CA 1
ATOM 2927 C C . GLU B 1 63 ? -8.477 7.793 -11.375 1 94.06 63 GLU B C 1
ATOM 2929 O O . GLU B 1 63 ? -8.75 8.938 -11 1 94.06 63 GLU B O 1
ATOM 2934 N N . PRO B 1 64 ? -7.309 7.27 -11.383 1 95.94 64 PRO B N 1
ATOM 2935 C CA . PRO B 1 64 ? -6.246 8.148 -10.891 1 95.94 64 PRO B CA 1
ATOM 2936 C C . PRO B 1 64 ? -6.07 9.398 -11.758 1 95.94 64 PRO B C 1
ATOM 2938 O O . PRO B 1 64 ? -5.988 9.297 -12.984 1 95.94 64 PRO B O 1
ATOM 2941 N N . SER B 1 65 ? -6.055 10.562 -11.062 1 95.19 65 SER B N 1
ATOM 2942 C CA . SER B 1 65 ? -5.742 11.828 -11.719 1 95.19 65 SER B CA 1
ATOM 2943 C C . SER B 1 65 ? -4.234 12.016 -11.875 1 95.19 65 SER B C 1
ATOM 2945 O O . SER B 1 65 ? -3.449 11.211 -11.367 1 95.19 65 SER B O 1
ATOM 2947 N N . ASP B 1 66 ? -3.879 13.102 -12.531 1 95.81 66 ASP B N 1
ATOM 2948 C CA . ASP B 1 66 ? -2.469 13.469 -12.641 1 95.81 66 ASP B CA 1
ATOM 2949 C C . ASP B 1 66 ? -1.849 13.695 -11.266 1 95.81 66 ASP B C 1
ATOM 2951 O O . ASP B 1 66 ? -0.657 13.445 -11.07 1 95.81 66 ASP B O 1
ATOM 2955 N N . HIS B 1 67 ? -2.623 14.109 -10.336 1 96 67 HIS B N 1
ATOM 2956 C CA . HIS B 1 67 ? -2.135 14.32 -8.977 1 96 67 HIS B CA 1
ATOM 2957 C C . HIS B 1 67 ? -1.756 13 -8.312 1 96 67 HIS B C 1
ATOM 2959 O O . HIS B 1 67 ? -0.666 12.875 -7.754 1 96 67 HIS B O 1
ATOM 2965 N N . VAL B 1 68 ? -2.654 12.039 -8.477 1 97.25 68 VAL B N 1
ATOM 2966 C CA . VAL B 1 68 ? -2.416 10.703 -7.938 1 97.25 68 VAL B CA 1
ATOM 2967 C C . VAL B 1 68 ? -1.195 10.086 -8.617 1 97.25 68 VAL B C 1
ATOM 2969 O O . VAL B 1 68 ? -0.323 9.531 -7.949 1 97.25 68 VAL B O 1
ATOM 2972 N N . ILE B 1 69 ? -1.07 10.25 -9.883 1 97.94 69 ILE B N 1
ATOM 2973 C CA . ILE B 1 69 ? -0.004 9.664 -10.688 1 97.94 69 ILE B CA 1
ATOM 2974 C C . ILE B 1 69 ? 1.341 10.25 -10.266 1 97.94 69 ILE B C 1
ATOM 2976 O O . ILE B 1 69 ? 2.354 9.547 -10.242 1 97.94 69 ILE B O 1
ATOM 2980 N N . SER B 1 70 ? 1.371 11.531 -9.906 1 97.81 70 SER B N 1
ATOM 2981 C CA . SER B 1 70 ? 2.615 12.172 -9.492 1 97.81 70 SER B CA 1
ATOM 2982 C C . SER B 1 70 ? 3.229 11.461 -8.289 1 97.81 70 SER B C 1
ATOM 2984 O O . SER B 1 70 ? 4.453 11.383 -8.164 1 97.81 70 SER B O 1
ATOM 2986 N N . TRP B 1 71 ? 2.402 10.914 -7.449 1 98.44 71 TRP B N 1
ATOM 2987 C CA . TRP B 1 71 ? 2.881 10.188 -6.277 1 98.44 71 TRP B CA 1
ATOM 2988 C C . TRP B 1 71 ? 3.281 8.766 -6.648 1 98.44 71 TRP B C 1
ATOM 2990 O O . TRP B 1 71 ? 4.242 8.219 -6.094 1 98.44 71 TRP B O 1
ATOM 3000 N N . GLN B 1 72 ? 2.533 8.156 -7.547 1 97.88 72 GLN B N 1
ATOM 3001 C CA . GLN B 1 72 ? 2.883 6.82 -8.023 1 97.88 72 GLN B CA 1
ATOM 3002 C C . GLN B 1 72 ? 4.258 6.816 -8.688 1 97.88 72 GLN B C 1
ATOM 3004 O O . GLN B 1 72 ? 4.984 5.824 -8.609 1 97.88 72 GLN B O 1
ATOM 3009 N N . GLN B 1 73 ? 4.633 7.918 -9.234 1 97.81 73 GLN B N 1
ATOM 3010 C CA . GLN B 1 73 ? 5.879 8.047 -9.984 1 97.81 73 GLN B CA 1
ATOM 3011 C C . GLN B 1 73 ? 7.039 8.406 -9.055 1 97.81 73 GLN B C 1
ATOM 3013 O O . GLN B 1 73 ? 8.164 8.609 -9.508 1 97.81 73 GLN B O 1
ATOM 3018 N N . SER B 1 74 ? 6.863 8.453 -7.773 1 97.56 74 SER B N 1
ATOM 3019 C CA . SER B 1 74 ? 7.844 8.953 -6.816 1 97.56 74 SER B CA 1
ATOM 3020 C C . SER B 1 74 ? 9.008 7.98 -6.652 1 97.56 74 SER B C 1
ATOM 3022 O O . SER B 1 74 ? 10.062 8.352 -6.145 1 97.56 74 SER B O 1
ATOM 3024 N N . GLY B 1 75 ? 8.75 6.715 -6.961 1 96.88 75 GLY B N 1
ATOM 3025 C CA . GLY B 1 75 ? 9.742 5.68 -6.703 1 96.88 75 GLY B CA 1
ATOM 3026 C C . GLY B 1 75 ? 9.617 5.074 -5.316 1 96.88 75 GLY B C 1
ATOM 3027 O O . GLY B 1 75 ? 10.289 4.086 -5.004 1 96.88 75 GLY B O 1
ATOM 3028 N N . TRP B 1 76 ? 8.812 5.668 -4.461 1 98 76 TRP B N 1
ATOM 3029 C CA . TRP B 1 76 ? 8.547 5.105 -3.139 1 98 76 TRP B CA 1
ATOM 3030 C C . TRP B 1 76 ? 7.438 4.059 -3.209 1 98 76 TRP B C 1
ATOM 3032 O O . TRP B 1 76 ? 6.703 3.988 -4.195 1 98 76 TRP B O 1
ATOM 3042 N N . LYS B 1 77 ? 7.395 3.186 -2.168 1 98.62 77 LYS B N 1
ATOM 3043 C CA . LYS B 1 77 ? 6.203 2.355 -2.008 1 98.62 77 LYS B CA 1
ATOM 3044 C C . LYS B 1 77 ? 4.953 3.215 -1.857 1 98.62 77 LYS B C 1
ATOM 3046 O O . LYS B 1 77 ? 4.969 4.227 -1.153 1 98.62 77 LYS B O 1
ATOM 3051 N N . VAL B 1 78 ? 3.84 2.828 -2.52 1 98.75 78 VAL B N 1
ATOM 3052 C CA . VAL B 1 78 ? 2.582 3.561 -2.432 1 98.75 78 VAL B CA 1
ATOM 3053 C C . VAL B 1 78 ? 1.479 2.635 -1.919 1 98.75 78 VAL B C 1
ATOM 3055 O O . VAL B 1 78 ? 1.319 1.517 -2.412 1 98.75 78 VAL B O 1
ATOM 3058 N N . GLU B 1 79 ? 0.78 3.096 -0.943 1 98.81 79 GLU B N 1
ATOM 3059 C CA . GLU B 1 79 ? -0.324 2.33 -0.372 1 98.81 79 GLU B CA 1
ATOM 3060 C C . GLU B 1 79 ? -1.634 3.109 -0.447 1 98.81 79 GLU B C 1
ATOM 3062 O O . GLU B 1 79 ? -1.702 4.262 -0.012 1 98.81 79 GLU B O 1
ATOM 3067 N N . TYR B 1 80 ? -2.625 2.457 -1.005 1 98.69 80 TYR B N 1
ATOM 3068 C CA . TYR B 1 80 ? -3.994 2.959 -0.979 1 98.69 80 TYR B CA 1
ATOM 3069 C C . TYR B 1 80 ? -4.828 2.207 0.05 1 98.69 80 TYR B C 1
ATOM 3071 O O . TYR B 1 80 ? -5.07 1.007 -0.095 1 98.69 80 TYR B O 1
ATOM 3079 N N . TRP B 1 81 ? -5.273 2.914 0.992 1 98.62 81 TRP B N 1
ATOM 3080 C CA . TRP B 1 81 ? -5.945 2.301 2.133 1 98.62 81 TRP B CA 1
ATOM 3081 C C . TRP B 1 81 ? -7.457 2.287 1.93 1 98.62 81 TRP B C 1
ATOM 3083 O O . TRP B 1 81 ? -8.039 3.27 1.462 1 98.62 81 TRP B O 1
ATOM 3093 N N . SER B 1 82 ? -8.062 1.175 2.268 1 97.62 82 SER B N 1
ATOM 3094 C CA . SER B 1 82 ? -9.516 1.056 2.355 1 97.62 82 SER B CA 1
ATOM 3095 C C . SER B 1 82 ? -10 1.291 3.781 1 97.62 82 SER B C 1
ATOM 3097 O O . SER B 1 82 ? -9.203 1.324 4.719 1 97.62 82 SER B O 1
ATOM 3099 N N . GLU B 1 83 ? -11.312 1.47 3.863 1 96.81 83 GLU B N 1
ATOM 3100 C CA . GLU B 1 83 ? -11.898 1.626 5.191 1 96.81 83 GLU B CA 1
ATOM 3101 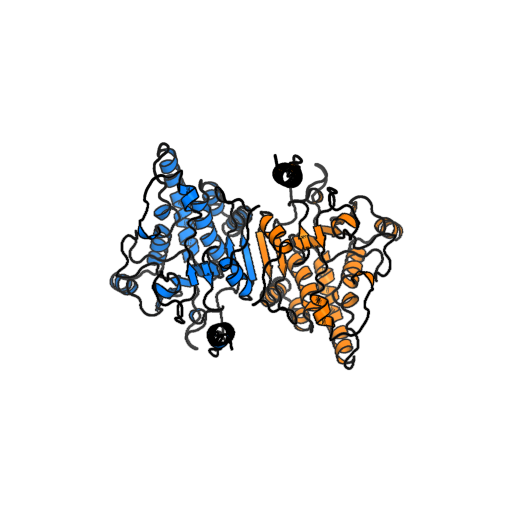C C . GLU B 1 83 ? -11.633 0.399 6.059 1 96.81 83 GLU B C 1
ATOM 3103 O O . GLU B 1 83 ? -11.289 0.529 7.238 1 96.81 83 GLU B O 1
ATOM 3108 N N . GLU B 1 84 ? -11.758 -0.772 5.488 1 96.75 84 GLU B N 1
ATOM 3109 C CA . GLU B 1 84 ? -11.531 -2.02 6.211 1 96.75 84 GLU B CA 1
ATOM 3110 C C . GLU B 1 84 ? -10.086 -2.131 6.688 1 96.75 84 GLU B C 1
ATOM 3112 O O . GLU B 1 84 ? -9.828 -2.564 7.812 1 96.75 84 GLU B O 1
ATOM 3117 N N . ALA B 1 85 ? -9.188 -1.771 5.84 1 98.38 85 ALA B N 1
ATOM 3118 C CA . ALA B 1 85 ? -7.777 -1.813 6.207 1 98.38 85 ALA B CA 1
ATOM 3119 C C . ALA B 1 85 ? -7.48 -0.853 7.355 1 98.38 85 ALA B C 1
ATOM 3121 O O . ALA B 1 85 ? -6.66 -1.152 8.227 1 98.38 85 ALA B O 1
ATOM 3122 N N . CYS B 1 86 ? -8.078 0.28 7.348 1 98.62 86 CYS B N 1
ATOM 3123 C CA . CYS B 1 86 ? -7.902 1.236 8.438 1 98.62 86 CYS B CA 1
ATOM 3124 C C . CYS B 1 86 ? -8.438 0.676 9.75 1 98.62 86 CYS B C 1
ATOM 3126 O O . CYS B 1 86 ? -7.816 0.833 10.797 1 98.62 86 CYS B O 1
ATOM 3128 N N . LEU B 1 87 ? -9.594 0.058 9.664 1 98.44 87 LEU B N 1
ATOM 3129 C CA . LEU B 1 87 ? -10.164 -0.552 10.859 1 98.44 87 LEU B CA 1
ATOM 3130 C C . LEU B 1 87 ? -9.242 -1.636 11.406 1 98.44 87 LEU B C 1
ATOM 3132 O O . LEU B 1 87 ? -9.023 -1.713 12.617 1 98.44 87 LEU B O 1
ATOM 3136 N N . GLU B 1 88 ? -8.742 -2.428 10.531 1 97.94 88 GLU B N 1
ATOM 3137 C CA . GLU B 1 88 ? -7.789 -3.455 10.945 1 97.94 88 GLU B CA 1
ATOM 3138 C C . GLU B 1 88 ? -6.562 -2.836 11.609 1 97.94 88 GLU B C 1
ATOM 3140 O O . GLU B 1 88 ? -6.082 -3.338 12.625 1 97.94 88 GLU B O 1
ATOM 3145 N N . LEU B 1 89 ? -6.098 -1.784 11.031 1 98.62 89 LEU B N 1
ATOM 3146 C CA . LEU B 1 89 ? -4.941 -1.098 11.609 1 98.62 89 LEU B CA 1
ATOM 3147 C C . LEU B 1 89 ? -5.266 -0.551 12.992 1 98.62 89 LEU B C 1
ATOM 3149 O O . LEU B 1 89 ? -4.43 -0.606 13.898 1 98.62 89 LEU B O 1
ATOM 3153 N N . ALA B 1 90 ? -6.461 -0.004 13.141 1 98.81 90 ALA B N 1
ATOM 3154 C CA . ALA B 1 90 ? -6.887 0.517 14.438 1 98.81 90 ALA B CA 1
ATOM 3155 C C . ALA B 1 90 ? -6.812 -0.564 15.516 1 98.81 90 ALA B C 1
ATOM 3157 O O . ALA B 1 90 ? -6.363 -0.307 16.625 1 98.81 90 ALA B O 1
ATOM 3158 N N . HIS B 1 91 ? -7.215 -1.762 15.172 1 98.31 91 HIS B N 1
ATOM 3159 C CA . HIS B 1 91 ? -7.137 -2.885 16.094 1 98.31 91 HIS B CA 1
ATOM 3160 C C . HIS B 1 91 ? -5.688 -3.258 16.391 1 98.31 91 HIS B C 1
ATOM 3162 O O . HIS B 1 91 ? -5.348 -3.602 17.531 1 98.31 91 HIS B O 1
ATOM 3168 N N . GLU B 1 92 ? -4.918 -3.18 15.391 1 97.75 92 GLU B N 1
ATOM 3169 C CA . GLU B 1 92 ? -3.52 -3.59 15.508 1 97.75 92 GLU B CA 1
ATOM 3170 C C . GLU B 1 92 ? -2.748 -2.664 16.438 1 97.75 92 GLU B C 1
ATOM 3172 O O . GLU B 1 92 ? -1.979 -3.127 17.281 1 97.75 92 GLU B O 1
ATOM 3177 N N . VAL B 1 93 ? -2.963 -1.397 16.344 1 98.25 93 VAL B N 1
ATOM 3178 C CA . VAL B 1 93 ? -2.074 -0.448 17 1 98.25 93 VAL B CA 1
ATOM 3179 C C . VAL B 1 93 ? -2.609 -0.121 18.391 1 98.25 93 VAL B C 1
ATOM 3181 O O . VAL B 1 93 ? -1.926 0.523 19.203 1 98.25 93 VAL B O 1
ATOM 3184 N N . ASP B 1 94 ? -3.793 -0.485 18.656 1 98 94 ASP B N 1
ATOM 3185 C CA . ASP B 1 94 ? -4.418 -0.236 19.953 1 98 94 ASP B CA 1
ATOM 3186 C C . ASP B 1 94 ? -5.184 -1.465 20.438 1 98 94 ASP B C 1
ATOM 3188 O O . ASP B 1 94 ? -6.375 -1.612 20.156 1 98 94 ASP B O 1
ATOM 3192 N N . ALA B 1 95 ? -4.617 -2.262 21.25 1 96 95 ALA B N 1
ATOM 3193 C CA . ALA B 1 95 ? -5.148 -3.537 21.719 1 96 95 ALA B CA 1
ATOM 3194 C C . ALA B 1 95 ? -6.375 -3.328 22.609 1 96 95 ALA B C 1
ATOM 3196 O O . ALA B 1 95 ? -7.203 -4.23 22.75 1 96 95 ALA B O 1
ATOM 3197 N N . SER B 1 96 ? -6.48 -2.17 23.203 1 96.94 96 SER B N 1
ATOM 3198 C CA . SER B 1 96 ? -7.633 -1.885 24.047 1 96.94 96 SER B CA 1
ATOM 3199 C C . SER B 1 96 ? -8.914 -1.777 23.234 1 96.94 96 SER B C 1
ATOM 3201 O O . SER B 1 96 ? -10.016 -1.829 23.781 1 96.94 96 SER B O 1
ATOM 3203 N N . GLY B 1 97 ? -8.727 -1.47 21.938 1 97.81 97 GLY B N 1
ATOM 3204 C CA . GLY B 1 97 ? -9.875 -1.377 21.062 1 97.81 97 GLY B CA 1
ATOM 3205 C C . GLY B 1 97 ? -10.484 0.012 21.016 1 97.81 97 GLY B C 1
ATOM 3206 O O . GLY B 1 97 ? -11.5 0.229 20.359 1 97.81 97 GLY B O 1
ATOM 3207 N N . THR B 1 98 ? -9.906 0.982 21.672 1 98.31 98 THR B N 1
ATOM 3208 C CA . THR B 1 98 ? -10.43 2.34 21.766 1 98.31 98 THR B CA 1
ATOM 3209 C C . THR B 1 98 ? -10.453 3.002 20.391 1 98.31 98 THR B C 1
ATOM 3211 O O . THR B 1 98 ? -11.461 3.609 20.016 1 98.31 98 THR B O 1
ATOM 3214 N N . PHE B 1 99 ? -9.398 2.898 19.641 1 98.75 99 PHE B N 1
ATOM 3215 C CA . PHE B 1 99 ? -9.32 3.529 18.328 1 98.75 99 PHE B CA 1
ATOM 3216 C C . PHE B 1 99 ? -10.32 2.898 17.359 1 98.75 99 PHE B C 1
ATOM 3218 O O . PHE B 1 99 ? -10.992 3.604 16.609 1 98.75 99 PHE B O 1
ATOM 3225 N N . ALA B 1 100 ? -10.375 1.551 17.422 1 98.75 100 ALA B N 1
ATOM 3226 C CA . ALA B 1 100 ? -11.312 0.856 16.531 1 98.75 100 ALA B CA 1
ATOM 3227 C C . ALA B 1 100 ? -12.75 1.253 16.859 1 98.75 100 ALA B C 1
ATOM 3229 O O . ALA B 1 100 ? -13.547 1.507 15.945 1 98.75 100 ALA B O 1
ATOM 3230 N N . ALA B 1 101 ? -13.109 1.317 18.109 1 98.62 101 ALA B N 1
ATOM 3231 C CA . ALA B 1 101 ? -14.453 1.696 18.516 1 98.62 101 ALA B CA 1
ATOM 3232 C C . ALA B 1 101 ? -14.789 3.117 18.078 1 98.62 101 ALA B C 1
ATOM 3234 O O . ALA B 1 101 ? -15.891 3.379 17.594 1 98.62 101 ALA B O 1
ATOM 3235 N N . ALA B 1 102 ? -13.883 4.039 18.25 1 98.62 102 ALA B N 1
ATOM 3236 C CA . ALA B 1 102 ? -14.086 5.418 17.812 1 98.62 102 ALA B CA 1
ATOM 3237 C C . ALA B 1 102 ? -14.297 5.492 16.297 1 98.62 102 ALA B C 1
ATOM 3239 O O . ALA B 1 102 ? -15.211 6.172 15.828 1 98.62 102 ALA B O 1
ATOM 3240 N N . PHE B 1 103 ? -13.477 4.762 15.594 1 98.38 103 PHE B N 1
ATOM 3241 C CA . PHE B 1 103 ? -13.539 4.754 14.133 1 98.38 103 PHE B CA 1
ATOM 3242 C C . PHE B 1 103 ? -14.914 4.289 13.656 1 98.38 103 PHE B C 1
ATOM 3244 O O . PHE B 1 103 ? -15.508 4.906 12.773 1 98.38 103 PHE B O 1
ATOM 3251 N N . GLU B 1 104 ? -15.367 3.283 14.227 1 97.75 104 GLU B N 1
ATOM 3252 C CA . GLU B 1 104 ? -16.641 2.688 13.828 1 97.75 104 GLU B CA 1
ATOM 3253 C C . GLU B 1 104 ? -17.812 3.631 14.117 1 97.75 104 GLU B C 1
ATOM 3255 O O . GLU B 1 104 ? -18.844 3.572 13.453 1 97.75 104 GLU B O 1
ATOM 3260 N N . LYS B 1 105 ? -17.641 4.527 15.055 1 96.94 105 LYS B N 1
ATOM 3261 C CA . LYS B 1 105 ? -18.719 5.414 15.477 1 96.94 105 LYS B CA 1
ATOM 3262 C C . LYS B 1 105 ? -18.781 6.66 14.594 1 96.94 105 LYS B C 1
ATOM 3264 O O . LYS B 1 105 ? -19.766 7.41 14.648 1 96.94 105 LYS B O 1
ATOM 3269 N N . LEU B 1 106 ? -17.781 6.914 13.82 1 96.12 106 LEU B N 1
ATOM 3270 C CA . LEU B 1 106 ? -17.766 8.094 12.969 1 96.12 106 LEU B CA 1
ATOM 3271 C C . LEU B 1 106 ? -18.812 7.965 11.859 1 96.12 106 LEU B C 1
ATOM 3273 O O . LEU B 1 106 ? -18.734 7.066 11.023 1 96.12 106 LEU B O 1
ATOM 3277 N N . PRO B 1 107 ? -19.688 8.844 11.781 1 91.56 107 PRO B N 1
ATOM 3278 C CA . PRO B 1 107 ? -20.875 8.625 10.938 1 91.56 107 PRO B CA 1
ATOM 3279 C C . PRO B 1 107 ? -20.656 9.07 9.492 1 91.56 107 PRO B C 1
ATOM 3281 O O . PRO B 1 107 ? -21.438 8.703 8.602 1 91.56 107 PRO B O 1
ATOM 3284 N N . TYR B 1 108 ? -19.641 9.914 9.258 1 88.88 108 TYR B N 1
ATOM 3285 C CA . TYR B 1 108 ? -19.469 10.484 7.926 1 88.88 108 TYR B CA 1
ATOM 3286 C C . TYR B 1 108 ? -18.109 10.109 7.344 1 88.88 108 TYR B C 1
ATOM 3288 O O . TYR B 1 108 ? -17.125 9.969 8.078 1 88.88 108 TYR B O 1
ATOM 3296 N N . ALA B 1 109 ? -18.047 10.055 6.035 1 89.81 109 ALA B N 1
ATOM 3297 C CA . ALA B 1 109 ? -16.844 9.641 5.316 1 89.81 109 ALA B CA 1
ATOM 3298 C C . ALA B 1 109 ? -15.688 10.602 5.582 1 89.81 109 ALA B C 1
ATOM 3300 O O . ALA B 1 109 ? -14.539 10.172 5.684 1 89.81 109 ALA B O 1
ATOM 3301 N N . VAL B 1 110 ? -16.047 11.883 5.684 1 91.5 110 VAL B N 1
ATOM 3302 C CA . VAL B 1 110 ? -15 12.883 5.883 1 91.5 110 VAL B CA 1
ATOM 3303 C C . VAL B 1 110 ? -14.344 12.672 7.246 1 91.5 110 VAL B C 1
ATOM 3305 O O . VAL B 1 110 ? -13.125 12.828 7.383 1 91.5 110 VAL B O 1
ATOM 3308 N N . LEU B 1 111 ? -15.133 12.32 8.305 1 95.75 111 LEU B N 1
ATOM 3309 C CA . LEU B 1 111 ? -14.602 12.062 9.641 1 95.75 111 LEU B CA 1
ATOM 3310 C C . LEU B 1 111 ? -13.727 10.812 9.641 1 95.75 111 LEU B C 1
ATOM 3312 O O . LEU B 1 111 ? -12.656 10.797 10.258 1 95.75 111 LEU B O 1
ATOM 3316 N N . LYS B 1 112 ? -14.156 9.82 8.891 1 96.5 112 LYS B N 1
ATOM 3317 C CA . LYS B 1 112 ? -13.391 8.586 8.773 1 96.5 112 LYS B CA 1
ATOM 3318 C C . LYS B 1 112 ? -12.078 8.82 8.039 1 96.5 112 LYS B C 1
ATOM 3320 O O . LYS B 1 112 ? -11.031 8.297 8.43 1 96.5 112 LYS B O 1
ATOM 3325 N N . SER B 1 113 ? -12.117 9.562 7.039 1 96.44 113 SER B N 1
ATOM 3326 C CA . SER B 1 113 ? -10.914 9.898 6.281 1 96.44 113 SER B CA 1
ATOM 3327 C C . SER B 1 113 ? -9.891 10.609 7.16 1 96.44 113 SER B C 1
ATOM 3329 O O . SER B 1 113 ? -8.703 10.266 7.148 1 96.44 113 SER B O 1
ATOM 3331 N N . ASP B 1 114 ? -10.359 11.602 7.93 1 97.62 114 ASP B N 1
ATOM 3332 C CA . ASP B 1 114 ? -9.477 12.32 8.844 1 97.62 114 ASP B CA 1
ATOM 3333 C C . ASP B 1 114 ? -8.82 11.367 9.844 1 97.62 114 ASP B C 1
ATOM 3335 O O . ASP B 1 114 ? -7.598 11.359 9.992 1 97.62 114 ASP B O 1
ATOM 3339 N N . PHE B 1 115 ? -9.648 10.586 10.445 1 98.69 115 PHE B N 1
ATOM 3340 C CA . PHE B 1 115 ? -9.148 9.672 11.469 1 98.69 115 PHE B CA 1
ATOM 3341 C C . PHE B 1 115 ? -8.148 8.688 10.867 1 98.69 115 PHE B C 1
ATOM 3343 O O . PHE B 1 115 ? -7.109 8.406 11.469 1 98.69 115 PHE B O 1
ATOM 3350 N N . CYS B 1 116 ? -8.391 8.203 9.664 1 98.62 116 CYS B N 1
ATOM 3351 C CA . CYS B 1 116 ? -7.551 7.223 8.992 1 98.62 116 CYS B CA 1
ATOM 3352 C C . CYS B 1 116 ? -6.188 7.812 8.648 1 98.62 116 CYS B C 1
ATOM 3354 O O . CYS B 1 116 ? -5.164 7.145 8.789 1 98.62 116 CYS B O 1
ATOM 3356 N N . ARG B 1 117 ? -6.152 8.992 8.195 1 98.62 117 ARG B N 1
ATOM 3357 C CA . ARG B 1 117 ? -4.863 9.562 7.816 1 98.62 117 ARG B CA 1
ATOM 3358 C C . ARG B 1 117 ? -3.922 9.633 9.016 1 98.62 117 ARG B C 1
ATOM 3360 O O . ARG B 1 117 ? -2.729 9.359 8.891 1 98.62 117 ARG B O 1
ATOM 3367 N N . TYR B 1 118 ? -4.496 9.984 10.203 1 98.88 118 TYR B N 1
ATOM 3368 C CA . TYR B 1 118 ? -3.699 10.008 11.422 1 98.88 118 TYR B CA 1
ATOM 3369 C C . TYR B 1 118 ? -3.299 8.602 11.844 1 98.88 118 TYR B C 1
ATOM 3371 O O . TYR B 1 118 ? -2.16 8.367 12.25 1 98.88 118 TYR B O 1
ATOM 3379 N N . LEU B 1 119 ? -4.258 7.723 11.695 1 98.94 119 LEU B N 1
ATOM 3380 C CA . LEU B 1 119 ? -4.059 6.332 12.086 1 98.94 119 LEU B CA 1
ATOM 3381 C C . LEU B 1 119 ? -2.947 5.691 11.258 1 98.94 119 LEU B C 1
ATOM 3383 O O . LEU B 1 119 ? -2.082 5.004 11.805 1 98.94 119 LEU B O 1
ATOM 3387 N N . VAL B 1 120 ? -2.955 5.895 10 1 98.94 120 VAL B N 1
ATOM 3388 C CA . VAL B 1 120 ? -1.978 5.316 9.086 1 98.94 120 VAL B CA 1
ATOM 3389 C C . VAL B 1 120 ? -0.581 5.828 9.43 1 98.94 120 VAL B C 1
ATOM 3391 O O . VAL B 1 120 ? 0.373 5.051 9.5 1 98.94 120 VAL B O 1
ATOM 3394 N N . LEU B 1 121 ? -0.469 7.109 9.672 1 98.94 121 LEU B N 1
ATOM 3395 C CA . LEU B 1 121 ? 0.835 7.66 10.023 1 98.94 121 LEU B CA 1
ATOM 3396 C C . LEU B 1 121 ? 1.298 7.137 11.383 1 98.94 121 LEU B C 1
ATOM 3398 O O . LEU B 1 121 ? 2.482 6.855 11.57 1 98.94 121 LEU B O 1
ATOM 3402 N N . PHE B 1 122 ? 0.395 7.031 12.305 1 98.94 122 PHE B N 1
ATOM 3403 C CA . PHE B 1 122 ? 0.756 6.484 13.602 1 98.94 122 PHE B CA 1
ATOM 3404 C C . PHE B 1 122 ? 1.255 5.051 13.469 1 98.94 122 PHE B C 1
ATOM 3406 O O . PHE B 1 122 ? 2.303 4.699 14.016 1 98.94 122 PHE B O 1
ATOM 3413 N N . GLY B 1 123 ? 0.526 4.266 12.719 1 98.81 123 GLY B N 1
ATOM 3414 C CA . GLY B 1 123 ? 0.805 2.838 12.664 1 98.81 123 GLY B CA 1
ATOM 3415 C C . GLY B 1 123 ? 1.974 2.494 11.758 1 98.81 123 GLY B C 1
ATOM 3416 O O . GLY B 1 123 ? 2.705 1.536 12.016 1 98.81 123 GLY B O 1
ATOM 3417 N N . ARG B 1 124 ? 2.186 3.248 10.664 1 98.75 124 ARG B N 1
ATOM 3418 C CA . ARG B 1 124 ? 3.123 2.807 9.633 1 98.75 124 ARG B CA 1
ATOM 3419 C C . ARG B 1 124 ? 4.199 3.859 9.391 1 98.75 124 ARG B C 1
ATOM 3421 O O . ARG B 1 124 ? 5.277 3.547 8.875 1 98.75 124 ARG B O 1
ATOM 3428 N N . GLY B 1 125 ? 3.916 5.129 9.781 1 98.88 125 GLY B N 1
ATOM 3429 C CA . GLY B 1 125 ? 4.777 6.207 9.32 1 98.88 125 GLY B CA 1
ATOM 3430 C C . GLY B 1 125 ? 4.754 6.398 7.82 1 98.88 125 GLY B C 1
ATOM 3431 O O . GLY B 1 125 ? 3.941 5.781 7.125 1 98.88 125 GLY B O 1
ATOM 3432 N N . GLY B 1 126 ? 5.625 7.305 7.367 1 98.81 126 GLY B N 1
ATOM 3433 C CA . GLY B 1 126 ? 5.656 7.629 5.949 1 98.81 126 GLY B CA 1
ATOM 3434 C C . GLY B 1 126 ? 5.109 9.008 5.641 1 98.81 126 GLY B C 1
ATOM 3435 O O . GLY B 1 126 ? 5.133 9.898 6.496 1 98.81 126 GLY B O 1
ATOM 3436 N N . VAL B 1 127 ? 4.75 9.18 4.379 1 98.94 127 VAL B N 1
ATOM 3437 C CA . VAL B 1 127 ? 4.145 10.422 3.906 1 98.94 127 VAL B CA 1
ATOM 3438 C C . VAL B 1 127 ? 2.676 10.188 3.572 1 98.94 127 VAL B C 1
ATOM 3440 O O . VAL B 1 127 ? 2.346 9.297 2.779 1 98.94 127 VAL B O 1
ATOM 3443 N N . TYR B 1 128 ? 1.834 10.93 4.215 1 98.94 128 TYR B N 1
ATOM 3444 C CA . TYR B 1 128 ? 0.436 10.953 3.801 1 98.94 128 TYR B CA 1
ATOM 3445 C C . TYR B 1 128 ? 0.15 12.148 2.906 1 98.94 128 TYR B C 1
ATOM 3447 O O . TYR B 1 128 ? 0.605 13.266 3.186 1 98.94 128 TYR B O 1
ATOM 3455 N N . SER B 1 129 ? -0.664 11.938 1.864 1 98.62 129 SER B N 1
ATOM 3456 C CA . SER B 1 129 ? -1.162 13.039 1.051 1 98.62 129 SER B CA 1
ATOM 3457 C C . SER B 1 129 ? -2.541 12.727 0.48 1 98.62 129 SER B C 1
ATOM 3459 O O . SER B 1 129 ? -2.803 11.602 0.06 1 98.62 129 SER B O 1
ATOM 3461 N N . ASP B 1 130 ? -3.408 13.75 0.408 1 96.81 130 ASP B N 1
ATOM 3462 C CA . ASP B 1 130 ? -4.727 13.586 -0.195 1 96.81 130 ASP B CA 1
ATOM 3463 C C . ASP B 1 130 ? -4.613 13.234 -1.677 1 96.81 130 ASP B C 1
ATOM 3465 O O . ASP B 1 130 ? -3.586 13.5 -2.307 1 96.81 130 ASP B O 1
ATOM 3469 N N . LEU B 1 131 ? -5.691 12.719 -2.242 1 95.56 131 LEU B N 1
ATOM 3470 C CA . LEU B 1 131 ? -5.715 12.289 -3.635 1 95.56 131 LEU B CA 1
ATOM 3471 C C . LEU B 1 131 ? -5.633 13.492 -4.574 1 95.56 131 LEU B C 1
ATOM 3473 O O . LEU B 1 131 ? -5.207 13.352 -5.723 1 95.56 131 LEU B O 1
ATOM 3477 N N . ASP B 1 132 ? -6.09 14.68 -4.07 1 94.44 132 ASP B N 1
ATOM 3478 C CA . ASP B 1 132 ? -6.094 15.859 -4.93 1 94.44 132 ASP B CA 1
ATOM 3479 C C . ASP B 1 132 ? -4.895 16.75 -4.641 1 94.44 132 ASP B C 1
ATOM 3481 O O . ASP B 1 132 ? -4.961 17.969 -4.84 1 94.44 132 ASP B O 1
ATOM 3485 N N . VAL B 1 133 ? -3.877 16.188 -4.098 1 96.38 133 VAL B N 1
ATOM 3486 C CA . VAL B 1 133 ? -2.611 16.875 -3.871 1 96.38 133 VAL B CA 1
ATOM 3487 C C . VAL B 1 133 ? -1.569 16.391 -4.875 1 96.38 133 VAL B C 1
ATOM 3489 O O . VAL B 1 133 ? -1.401 15.18 -5.07 1 96.38 133 VAL B O 1
ATOM 3492 N N . HIS B 1 134 ? -0.904 17.312 -5.504 1 96.44 134 HIS B N 1
ATOM 3493 C CA . HIS B 1 134 ? 0.123 17 -6.496 1 96.44 134 HIS B CA 1
ATOM 3494 C C . HIS B 1 134 ? 1.518 17.078 -5.883 1 96.44 134 HIS B C 1
ATOM 3496 O O . HIS B 1 134 ? 1.858 18.047 -5.211 1 96.44 134 HIS B O 1
ATOM 3502 N N . LEU B 1 135 ? 2.271 16.016 -6.09 1 97.62 135 LEU B N 1
ATOM 3503 C CA . LEU B 1 135 ? 3.676 16.031 -5.691 1 97.62 135 LEU B CA 1
ATOM 3504 C C . LEU B 1 135 ? 4.504 16.891 -6.645 1 97.62 135 LEU B C 1
ATOM 3506 O O . LEU B 1 135 ? 4.66 16.547 -7.816 1 97.62 135 LEU B O 1
ATOM 3510 N N . VAL B 1 136 ? 5.062 17.953 -6.133 1 96.19 136 VAL B N 1
ATOM 3511 C CA . VAL B 1 136 ? 5.77 18.891 -6.988 1 96.19 136 VAL B CA 1
ATOM 3512 C C . VAL B 1 136 ? 7.262 18.578 -6.984 1 96.19 136 VAL B C 1
ATOM 3514 O O . VAL B 1 136 ? 7.875 18.438 -8.047 1 96.19 136 VAL B O 1
ATOM 3517 N N . GLN B 1 137 ? 7.875 18.531 -5.785 1 96.06 137 GLN B N 1
ATOM 3518 C CA . GLN B 1 137 ? 9.281 18.172 -5.656 1 96.06 137 GLN B CA 1
ATOM 3519 C C . GLN B 1 137 ? 9.445 16.672 -5.414 1 96.06 137 GLN B C 1
ATOM 3521 O O . GLN B 1 137 ? 8.672 16.062 -4.664 1 96.06 137 GLN B O 1
ATOM 3526 N N . PRO B 1 138 ? 10.43 16.094 -6.031 1 95.56 138 PRO B N 1
ATOM 3527 C CA . PRO B 1 138 ? 10.625 14.648 -5.852 1 95.56 138 PRO B CA 1
ATOM 3528 C C . PRO B 1 138 ? 10.992 14.281 -4.414 1 95.56 138 PRO B C 1
ATOM 3530 O O . PRO B 1 138 ? 11.539 15.109 -3.682 1 95.56 138 PRO B O 1
ATOM 3533 N N . LEU B 1 139 ? 10.695 13.031 -4.051 1 96.62 139 LEU B N 1
ATOM 3534 C CA . LEU B 1 139 ? 11.094 12.453 -2.773 1 96.62 139 LEU B CA 1
ATOM 3535 C C . LEU B 1 139 ? 12.461 11.789 -2.881 1 96.62 139 LEU B C 1
ATOM 3537 O O . LEU B 1 139 ? 12.828 11.281 -3.943 1 96.62 139 LEU B O 1
ATOM 3541 N N . PRO B 1 140 ? 13.203 11.773 -1.797 1 97.25 140 PRO B N 1
ATOM 3542 C CA . PRO B 1 140 ? 12.93 12.453 -0.529 1 97.25 140 PRO B CA 1
ATOM 3543 C C . PRO B 1 140 ? 13.164 13.961 -0.604 1 97.25 140 PRO B C 1
ATOM 3545 O O . PRO B 1 140 ? 14.07 14.406 -1.31 1 97.25 140 PRO B O 1
ATOM 3548 N N . TRP B 1 141 ? 12.328 14.695 0.142 1 96.62 141 TRP B N 1
ATOM 3549 C CA . TRP B 1 141 ? 12.57 16.125 0.282 1 96.62 141 TRP B CA 1
ATOM 3550 C C . TRP B 1 141 ? 13.844 16.375 1.089 1 96.62 141 TRP B C 1
ATOM 3552 O O . TRP B 1 141 ? 14.172 15.617 1.997 1 96.62 141 TRP B O 1
ATOM 3562 N N . THR B 1 142 ? 14.461 17.469 0.864 1 93.25 142 THR B N 1
ATOM 3563 C CA . THR B 1 142 ? 15.695 17.828 1.562 1 93.25 142 THR B CA 1
ATOM 3564 C C . THR B 1 142 ? 15.453 17.922 3.066 1 93.25 142 THR B C 1
ATOM 3566 O O . THR B 1 142 ? 16.297 17.516 3.863 1 93.25 142 THR B O 1
ATOM 3569 N N . VAL B 1 143 ? 14.32 18.359 3.459 1 94.81 143 VAL B N 1
ATOM 3570 C CA . VAL B 1 143 ? 14.016 18.625 4.859 1 94.81 143 VAL B CA 1
ATOM 3571 C C . VAL B 1 143 ? 13.883 17.297 5.609 1 94.81 143 VAL B C 1
ATOM 3573 O O . VAL B 1 143 ? 13.844 17.266 6.84 1 94.81 143 VAL B O 1
ATOM 3576 N N . MET B 1 144 ? 13.852 16.219 4.906 1 96 144 MET B N 1
ATOM 3577 C CA . MET B 1 144 ? 13.688 14.906 5.531 1 96 144 MET B CA 1
ATOM 3578 C C . MET B 1 144 ? 15.008 14.391 6.082 1 96 144 MET B C 1
ATOM 3580 O O . MET B 1 144 ? 15.031 13.461 6.891 1 96 144 MET B O 1
ATOM 3584 N N . GLY B 1 145 ? 16.062 14.906 5.551 1 92.19 145 GLY B N 1
ATOM 3585 C CA . GLY B 1 145 ? 17.375 14.453 5.945 1 92.19 145 GLY B CA 1
ATOM 3586 C C . GLY B 1 145 ? 17.922 15.172 7.168 1 92.19 145 GLY B C 1
ATOM 3587 O O . GLY B 1 145 ? 17.234 16 7.766 1 92.19 145 GLY B O 1
ATOM 3588 N N . SER B 1 146 ? 19.141 14.703 7.512 1 84.44 146 SER B N 1
ATOM 3589 C CA . SER B 1 146 ? 19.844 15.344 8.625 1 84.44 146 SER B CA 1
ATOM 3590 C C . SER B 1 146 ? 20.359 16.719 8.219 1 84.44 146 SER B C 1
ATOM 3592 O O . SER B 1 146 ? 20.797 16.922 7.086 1 84.44 146 SER B O 1
ATOM 3594 N N . GLU B 1 147 ? 20.078 17.719 9 1 70.81 147 GLU B N 1
ATOM 3595 C CA . GLU B 1 147 ? 20.578 19.062 8.727 1 70.81 147 GLU B CA 1
ATOM 3596 C C . GLU B 1 147 ? 22.094 19.094 8.727 1 70.81 147 GLU B C 1
ATOM 3598 O O . GLU B 1 147 ? 22.719 19.719 7.863 1 70.81 147 GLU B O 1
ATOM 3603 N N . ASP B 1 148 ? 22.625 18.547 9.695 1 67.31 148 ASP B N 1
ATOM 3604 C CA . ASP B 1 148 ? 24.078 18.438 9.812 1 67.31 148 ASP B CA 1
ATOM 3605 C C . ASP B 1 148 ? 24.484 17.141 10.523 1 67.31 148 ASP B C 1
ATOM 3607 O O . ASP B 1 148 ? 23.625 16.281 10.789 1 67.31 148 ASP B O 1
ATOM 3611 N N . ARG B 1 149 ? 25.75 16.875 10.539 1 63.72 149 ARG B N 1
ATOM 3612 C CA . ARG B 1 149 ? 26.328 15.672 11.125 1 63.72 149 ARG B CA 1
ATOM 3613 C C . ARG B 1 149 ? 25.891 15.5 12.578 1 63.72 149 ARG B C 1
ATOM 3615 O O . ARG B 1 149 ? 25.969 14.398 13.125 1 63.72 149 ARG B O 1
ATOM 3622 N N . HIS B 1 150 ? 25.359 16.578 13.102 1 65.38 150 HIS B N 1
ATOM 3623 C CA . HIS B 1 150 ? 25.109 16.516 14.539 1 65.38 150 HIS B CA 1
ATOM 3624 C C . HIS B 1 150 ? 23.625 16.438 14.836 1 65.38 150 HIS B C 1
ATOM 3626 O O . HIS B 1 150 ? 23.219 16.172 15.969 1 65.38 150 HIS B O 1
ATOM 3632 N N . HIS B 1 151 ? 22.844 16.688 13.805 1 78.5 151 HIS B N 1
ATOM 3633 C CA . HIS B 1 151 ? 21.422 16.672 14.102 1 78.5 151 HIS B CA 1
ATOM 3634 C C . HIS B 1 151 ? 20.719 15.523 13.391 1 78.5 151 HIS B C 1
ATOM 3636 O O . HIS B 1 151 ? 20.875 15.344 12.18 1 78.5 151 HIS B O 1
ATOM 3642 N N . ARG B 1 152 ? 20.016 14.75 14.148 1 89.06 152 ARG B N 1
ATOM 3643 C CA . ARG B 1 152 ? 19.219 13.633 13.664 1 89.06 152 ARG B CA 1
ATOM 3644 C C . ARG B 1 152 ? 18.094 14.109 12.758 1 89.06 152 ARG B C 1
ATOM 3646 O O . ARG B 1 152 ? 17.641 15.25 12.867 1 89.06 152 ARG B O 1
ATOM 3653 N N . PRO B 1 153 ? 17.703 13.367 11.82 1 95.69 153 PRO B N 1
ATOM 3654 C CA . PRO B 1 153 ? 16.578 13.727 10.969 1 95.69 153 PRO B CA 1
ATOM 3655 C C . PRO B 1 153 ? 15.281 13.914 11.75 1 95.69 153 PRO B C 1
ATOM 3657 O O . PRO B 1 153 ? 15.141 13.383 12.859 1 95.69 153 PRO B O 1
ATOM 3660 N N . PRO B 1 154 ? 14.375 14.742 11.211 1 97 154 PRO B N 1
ATOM 3661 C CA . PRO B 1 154 ? 13.094 14.906 11.906 1 97 154 PRO B CA 1
ATOM 3662 C C . PRO B 1 154 ? 12.25 13.633 11.898 1 97 154 PRO B C 1
ATOM 3664 O O . PRO B 1 154 ? 12.344 12.828 10.969 1 97 154 PRO B O 1
ATOM 3667 N N . ASN B 1 155 ? 11.453 13.539 12.953 1 98.12 155 ASN B N 1
ATOM 3668 C CA . ASN B 1 155 ? 10.516 12.422 13.031 1 98.12 155 ASN B CA 1
ATOM 3669 C C . ASN B 1 155 ? 9.164 12.781 12.414 1 98.12 155 ASN B C 1
ATOM 3671 O O . ASN B 1 155 ? 8.383 11.898 12.062 1 98.12 155 ASN B O 1
ATOM 3675 N N . VAL B 1 156 ? 8.891 14.07 12.398 1 98.75 156 VAL B N 1
ATOM 3676 C CA . VAL B 1 156 ? 7.625 14.555 11.852 1 98.75 156 VAL B CA 1
ATOM 3677 C C . VAL B 1 156 ? 7.871 15.789 10.984 1 98.75 156 VAL B C 1
ATOM 3679 O O . VAL B 1 156 ? 8.703 16.641 11.32 1 98.75 156 VAL B O 1
ATOM 3682 N N . ILE B 1 157 ? 7.188 15.875 9.883 1 98.69 157 ILE B N 1
ATOM 3683 C CA . ILE B 1 157 ? 7.203 17.047 9.016 1 98.69 157 ILE B CA 1
ATOM 3684 C C . ILE B 1 157 ? 5.773 17.516 8.758 1 98.69 157 ILE B C 1
ATOM 3686 O O . ILE B 1 157 ? 4.941 16.75 8.266 1 98.69 157 ILE B O 1
ATOM 3690 N N . ILE B 1 158 ? 5.496 18.75 9.102 1 98.56 158 ILE B N 1
ATOM 3691 C CA . ILE B 1 158 ? 4.188 19.375 8.906 1 98.56 158 ILE B CA 1
ATOM 3692 C C . ILE B 1 158 ? 4.355 20.766 8.305 1 98.56 158 ILE B C 1
ATOM 3694 O O . ILE B 1 158 ? 5.469 21.297 8.242 1 98.56 158 ILE B O 1
ATOM 3698 N N . GLY B 1 159 ? 3.229 21.297 7.809 1 97.56 159 GLY B N 1
ATOM 3699 C CA . GLY B 1 159 ? 3.266 22.625 7.215 1 97.56 159 GLY B CA 1
ATOM 3700 C C . GLY B 1 159 ? 2.135 23.516 7.684 1 97.56 159 GLY B C 1
ATOM 3701 O O . GLY B 1 159 ? 1.054 23.031 8.023 1 97.56 159 GLY B O 1
ATOM 3702 N N . LEU B 1 160 ? 2.408 24.797 7.641 1 96.44 160 LEU B N 1
ATOM 3703 C CA . LEU B 1 160 ? 1.382 25.781 7.973 1 96.44 160 LEU B CA 1
ATOM 3704 C C . LEU B 1 160 ? 0.338 25.875 6.863 1 96.44 160 LEU B C 1
ATOM 3706 O O . LEU B 1 160 ? 0.679 25.828 5.68 1 96.44 160 LEU B O 1
ATOM 3710 N N . GLU B 1 161 ? -0.911 25.969 7.273 1 94.31 161 GLU B N 1
ATOM 3711 C CA . GLU B 1 161 ? -1.997 26.141 6.316 1 94.31 161 GLU B CA 1
ATOM 3712 C C . GLU B 1 161 ? -2.172 27.625 5.945 1 94.31 161 GLU B C 1
ATOM 3714 O O . GLU B 1 161 ? -2.656 27.938 4.859 1 94.31 161 GLU B O 1
ATOM 3719 N N . GLY B 1 162 ? -1.855 28.453 6.902 1 87.25 162 GLY B N 1
ATOM 3720 C CA . GLY B 1 162 ? -1.946 29.906 6.727 1 87.25 162 GLY B CA 1
ATOM 3721 C C . GLY B 1 162 ? -0.763 30.641 7.309 1 87.25 162 GLY B C 1
ATOM 3722 O O . GLY B 1 162 ? 0.069 30.062 8 1 87.25 162 GLY B O 1
ATOM 3723 N N . ASP B 1 163 ? -0.685 31.922 6.91 1 82.06 163 ASP B N 1
ATOM 3724 C CA . ASP B 1 163 ? 0.303 32.812 7.504 1 82.06 163 ASP B CA 1
ATOM 3725 C C . ASP B 1 163 ? -0.371 34 8.164 1 82.06 163 ASP B C 1
ATOM 3727 O O . ASP B 1 163 ? -1.576 34 8.422 1 82.06 163 ASP B O 1
ATOM 3731 N N . ALA B 1 164 ? 0.423 34.938 8.609 1 79.12 164 ALA B N 1
ATOM 3732 C CA . ALA B 1 164 ? -0.06 36.125 9.352 1 79.12 164 ALA B CA 1
ATOM 3733 C C . ALA B 1 164 ? -1.161 36.844 8.586 1 79.12 164 ALA B C 1
ATOM 3735 O O . ALA B 1 164 ? -2.014 37.5 9.188 1 79.12 164 ALA B O 1
ATOM 3736 N N . THR B 1 165 ? -1.216 36.562 7.316 1 80.31 165 THR B N 1
ATOM 3737 C CA . THR B 1 165 ? -2.168 37.312 6.5 1 80.31 165 THR B CA 1
ATOM 3738 C C . THR B 1 165 ? -3.424 36.5 6.246 1 80.31 165 THR B C 1
ATOM 3740 O O . THR B 1 165 ? -4.43 37 5.762 1 80.31 165 THR B O 1
ATOM 3743 N N . THR B 1 166 ? -3.32 35.281 6.551 1 84.38 166 THR B N 1
ATOM 3744 C CA . THR B 1 166 ? -4.445 34.375 6.27 1 84.38 166 THR B CA 1
ATOM 3745 C C . THR B 1 166 ? -5.582 34.625 7.258 1 84.38 166 THR B C 1
ATOM 3747 O O . THR B 1 166 ? -5.371 34.625 8.469 1 84.38 166 THR B O 1
ATOM 3750 N N . LYS B 1 167 ? -6.754 34.844 6.668 1 83.56 167 LYS B N 1
ATOM 3751 C CA . LYS B 1 167 ? -7.926 35.094 7.504 1 83.56 167 LYS B CA 1
ATOM 3752 C C . LYS B 1 167 ? -8.922 33.938 7.402 1 83.56 167 LYS B C 1
ATOM 3754 O O . LYS B 1 167 ? -8.914 33.188 6.426 1 83.56 167 LYS B O 1
ATOM 3759 N N . GLY B 1 168 ? -9.656 33.75 8.531 1 86.25 168 GLY B N 1
ATOM 3760 C CA . GLY B 1 168 ? -10.805 32.875 8.438 1 86.25 168 GLY B CA 1
ATOM 3761 C C . GLY B 1 168 ? -10.516 31.453 8.922 1 86.25 168 GLY B C 1
ATOM 3762 O O . GLY B 1 168 ? -11.406 30.609 8.953 1 86.25 168 GLY B O 1
ATOM 3763 N N . LEU B 1 169 ? -9.32 31.172 9.242 1 89.31 169 LEU B N 1
ATOM 3764 C CA . LEU B 1 169 ? -9.008 29.859 9.789 1 89.31 169 LEU B CA 1
ATOM 3765 C C . LEU B 1 169 ? -9.414 29.781 11.258 1 89.31 169 LEU B C 1
ATOM 3767 O O . LEU B 1 169 ? -9.234 30.734 12.016 1 89.31 169 LEU B O 1
ATOM 3771 N N . PRO B 1 170 ? -9.875 28.656 11.688 1 90.62 170 PRO B N 1
ATOM 3772 C CA . PRO B 1 170 ? -10.32 28.516 13.07 1 90.62 170 PRO B CA 1
ATOM 3773 C C . PRO B 1 170 ? -9.18 28.641 14.078 1 90.62 170 PRO B C 1
ATOM 3775 O O . PRO B 1 170 ? -9.398 29.016 15.234 1 90.62 170 PRO B O 1
ATOM 3778 N N . ARG B 1 171 ? -8.023 28.266 13.688 1 91.88 171 ARG B N 1
ATOM 3779 C CA . ARG B 1 171 ? -6.836 28.391 14.523 1 91.88 171 ARG B CA 1
ATOM 3780 C C . ARG B 1 171 ? -5.785 29.266 13.852 1 91.88 171 ARG B C 1
ATOM 3782 O O . ARG B 1 171 ? -5.77 29.406 12.625 1 91.88 171 ARG B O 1
ATOM 3789 N N . SER B 1 172 ? -5.031 29.828 14.766 1 89.69 172 SER B N 1
ATOM 3790 C CA . SER B 1 172 ? -3.883 30.609 14.312 1 89.69 172 SER B CA 1
ATOM 3791 C C . SER B 1 172 ? -2.678 30.406 15.219 1 89.69 172 SER B C 1
ATOM 3793 O O . SER B 1 172 ? -2.672 30.844 16.375 1 89.69 172 SER B O 1
ATOM 3795 N N . PRO B 1 173 ? -1.62 29.812 14.742 1 93.38 173 PRO B N 1
ATOM 3796 C CA . PRO B 1 173 ? -1.467 29.188 13.422 1 93.38 173 PRO B CA 1
ATOM 3797 C C . PRO B 1 173 ? -2.34 27.938 13.258 1 93.38 173 PRO B C 1
ATOM 3799 O O . PRO B 1 173 ? -2.838 27.391 14.25 1 93.38 173 PRO B O 1
ATOM 3802 N N . GLN B 1 174 ? -2.586 27.578 12.008 1 95.56 174 GLN B N 1
ATOM 3803 C CA . GLN B 1 174 ? -3.213 26.312 11.664 1 95.56 174 GLN B CA 1
ATOM 3804 C C . GLN B 1 174 ? -2.312 25.484 10.75 1 95.56 174 GLN B C 1
ATOM 3806 O O . GLN B 1 174 ? -1.716 26.016 9.805 1 95.56 174 GLN B O 1
ATOM 3811 N N . PHE B 1 175 ? -2.283 24.172 11.008 1 96.94 175 PHE B N 1
ATOM 3812 C CA . PHE B 1 175 ? -1.445 23.266 10.219 1 96.94 175 PHE B CA 1
ATOM 3813 C C . PHE B 1 175 ? -2.285 22.484 9.227 1 96.94 175 PHE B C 1
ATOM 3815 O O . PHE B 1 175 ? -3.416 22.094 9.523 1 96.94 175 PHE B O 1
ATOM 3822 N N . VAL B 1 176 ? -1.675 22.203 8.055 1 96.81 176 VAL B N 1
ATOM 3823 C CA . VAL B 1 176 ? -2.359 21.406 7.051 1 96.81 176 VAL B CA 1
ATOM 3824 C C . VAL B 1 176 ? -2.461 19.953 7.52 1 96.81 176 VAL B C 1
ATOM 3826 O O . VAL B 1 176 ? -1.586 19.469 8.234 1 96.81 176 VAL B O 1
ATOM 3829 N N . GLN B 1 177 ? -3.521 19.328 7.031 1 96.31 177 GLN B N 1
ATOM 3830 C CA . GLN B 1 177 ? -3.596 17.891 7.324 1 96.31 177 GLN B CA 1
ATOM 3831 C C . GLN B 1 177 ? -3.777 17.078 6.043 1 96.31 177 GLN B C 1
ATOM 3833 O O . GLN B 1 177 ? -4.129 15.898 6.098 1 96.31 177 GLN B O 1
ATOM 3838 N N . TRP B 1 178 ? -3.592 17.734 4.852 1 97.06 178 TRP B N 1
ATOM 3839 C CA . TRP B 1 178 ? -3.689 17 3.596 1 97.06 178 TRP B CA 1
ATOM 3840 C C . TRP B 1 178 ? -2.332 16.438 3.193 1 97.06 178 TRP B C 1
ATOM 3842 O O . TRP B 1 178 ? -2.24 15.625 2.268 1 97.06 178 TRP B O 1
ATOM 3852 N N . THR B 1 179 ? -1.265 16.844 3.777 1 98.62 179 THR B N 1
ATOM 3853 C CA . THR B 1 179 ? 0.062 16.266 3.611 1 98.62 179 THR B CA 1
ATOM 3854 C C . THR B 1 179 ? 0.847 16.328 4.918 1 98.62 179 THR B C 1
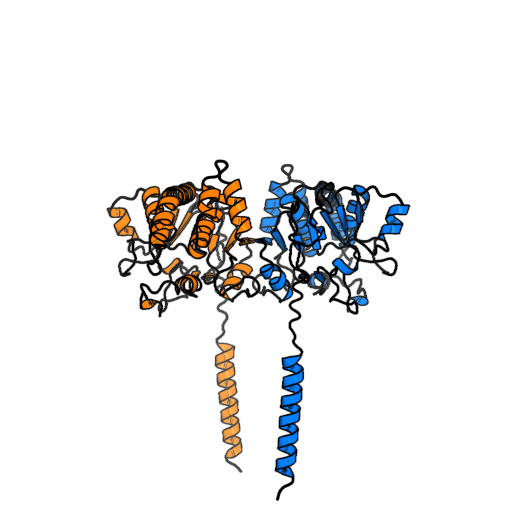ATOM 3856 O O . THR B 1 179 ? 0.941 17.375 5.543 1 98.62 179 THR B O 1
ATOM 3859 N N . MET B 1 180 ? 1.368 15.258 5.371 1 98.81 180 MET B N 1
ATOM 3860 C CA . MET B 1 180 ? 2.164 15.086 6.582 1 98.81 180 MET B CA 1
ATOM 3861 C C . MET B 1 180 ? 3.152 13.93 6.426 1 98.81 180 MET B C 1
ATOM 3863 O O . MET B 1 180 ? 2.947 13.047 5.598 1 98.81 180 MET B O 1
ATOM 3867 N N . ALA B 1 181 ? 4.184 13.969 7.168 1 98.88 181 ALA B N 1
ATOM 3868 C CA . ALA B 1 181 ? 5.129 12.852 7.219 1 98.88 181 ALA B CA 1
ATOM 3869 C C . ALA B 1 181 ? 5.543 12.547 8.656 1 98.88 181 ALA B C 1
ATOM 3871 O O . ALA B 1 181 ? 5.684 13.461 9.477 1 98.88 181 ALA B O 1
ATOM 3872 N N . SER B 1 182 ? 5.773 11.328 8.945 1 98.81 182 SER B N 1
ATOM 3873 C CA . SER B 1 182 ? 6.094 10.953 10.32 1 98.81 182 SER B CA 1
ATOM 3874 C C . SER B 1 182 ? 6.762 9.586 10.383 1 98.81 182 SER B C 1
ATOM 3876 O O . SER B 1 182 ? 6.59 8.766 9.477 1 98.81 182 SER B O 1
ATOM 3878 N N . THR B 1 183 ? 7.559 9.422 11.391 1 98.69 183 THR B N 1
ATOM 3879 C CA . THR B 1 183 ? 7.91 8.07 11.805 1 98.69 183 THR B CA 1
ATOM 3880 C C . THR B 1 183 ? 6.703 7.355 12.406 1 98.69 183 THR B C 1
ATOM 3882 O O . THR B 1 183 ? 5.719 7.996 12.773 1 98.69 183 THR B O 1
ATOM 3885 N N . ALA B 1 184 ? 6.746 6.027 12.453 1 98.62 184 ALA B N 1
ATOM 3886 C CA . ALA B 1 184 ? 5.664 5.254 13.062 1 98.62 184 ALA B CA 1
ATOM 3887 C C . ALA B 1 184 ? 5.645 5.43 14.578 1 98.62 184 ALA B C 1
ATOM 3889 O O . ALA B 1 184 ? 6.68 5.699 15.188 1 98.62 184 ALA B O 1
ATOM 3890 N N . LEU B 1 185 ? 4.453 5.355 15.125 1 98.56 185 LEU B N 1
ATOM 3891 C CA . LEU B 1 185 ? 4.195 5.312 16.562 1 98.56 185 LEU B CA 1
ATOM 3892 C C . LEU B 1 185 ? 4.641 6.609 17.234 1 98.56 185 LEU B C 1
ATOM 3894 O O . LEU B 1 185 ? 5.078 6.598 18.391 1 98.56 185 LEU B O 1
ATOM 3898 N N . HIS B 1 186 ? 4.66 7.668 16.547 1 98.75 186 HIS B N 1
ATOM 3899 C CA . HIS B 1 186 ? 4.984 8.961 17.141 1 98.75 186 HIS B CA 1
ATOM 3900 C C . HIS B 1 186 ? 3.928 9.383 18.156 1 98.75 186 HIS B C 1
ATOM 3902 O O . HIS B 1 186 ? 2.729 9.305 17.875 1 98.75 186 HIS B O 1
ATOM 3908 N N . PRO B 1 187 ? 4.312 9.898 19.266 1 98.5 187 PRO B N 1
ATOM 3909 C CA . PRO B 1 187 ? 3.357 10.211 20.328 1 98.5 187 PRO B CA 1
ATOM 3910 C C . PRO B 1 187 ? 2.363 11.297 19.922 1 98.5 187 PRO B C 1
ATOM 3912 O O . PRO B 1 187 ? 1.222 11.297 20.391 1 98.5 187 PRO B O 1
ATOM 3915 N N . MET B 1 188 ? 2.775 12.172 19.094 1 98.19 188 MET B N 1
ATOM 3916 C CA . MET B 1 188 ? 1.891 13.242 18.641 1 98.19 188 MET B CA 1
ATOM 3917 C C . MET B 1 188 ? 0.637 12.672 17.984 1 98.19 188 MET B C 1
ATOM 3919 O O . MET B 1 188 ? -0.472 13.141 18.25 1 98.19 188 MET B O 1
ATOM 3923 N N . PHE B 1 189 ? 0.818 11.688 17.219 1 98.81 189 PHE B N 1
ATOM 3924 C CA . PHE B 1 189 ? -0.318 11.078 16.547 1 98.81 189 PHE B CA 1
ATOM 3925 C C . PHE B 1 189 ? -1.126 10.219 17.516 1 98.81 189 PHE B C 1
ATOM 3927 O O . PHE B 1 189 ? -2.352 10.141 17.406 1 98.81 189 PHE B O 1
ATOM 3934 N N . ARG B 1 190 ? -0.501 9.586 18.422 1 98.62 190 ARG B N 1
ATOM 3935 C CA . ARG B 1 190 ? -1.231 8.867 19.469 1 98.62 190 ARG B CA 1
ATOM 3936 C C . ARG B 1 190 ? -2.139 9.805 20.25 1 98.62 190 ARG B C 1
ATOM 3938 O O . ARG B 1 190 ? -3.307 9.484 20.5 1 98.62 190 ARG B O 1
ATOM 3945 N N . ASP B 1 191 ? -1.544 10.914 20.625 1 98.56 191 ASP B N 1
ATOM 3946 C CA . ASP B 1 191 ? -2.311 11.898 21.375 1 98.56 191 ASP B CA 1
ATOM 3947 C C . ASP B 1 191 ? -3.518 12.383 20.578 1 98.56 191 ASP B C 1
ATOM 3949 O O . ASP B 1 191 ? -4.605 12.547 21.141 1 98.56 191 ASP B O 1
ATOM 3953 N N . LEU B 1 192 ? -3.322 12.633 19.328 1 98.81 192 LEU B N 1
ATOM 3954 C CA . LEU B 1 192 ? -4.391 13.094 18.453 1 98.81 192 LEU B CA 1
ATOM 3955 C C . LEU B 1 192 ? -5.508 12.062 18.359 1 98.81 192 LEU B C 1
ATOM 3957 O O . LEU B 1 192 ? -6.68 12.391 18.562 1 98.81 192 LEU B O 1
ATOM 3961 N N . LEU B 1 193 ? -5.137 10.828 18.078 1 98.88 193 LEU B N 1
ATOM 3962 C CA . LEU B 1 193 ? -6.109 9.742 17.969 1 98.88 193 LEU B CA 1
ATOM 3963 C C . LEU B 1 193 ? -6.867 9.562 19.281 1 98.88 193 LEU B C 1
ATOM 3965 O O . LEU B 1 193 ? -8.086 9.359 19.266 1 98.88 193 LEU B O 1
ATOM 3969 N N . THR B 1 194 ? -6.172 9.664 20.359 1 98.75 194 THR B N 1
ATOM 3970 C CA . THR B 1 194 ? -6.781 9.547 21.688 1 98.75 194 THR B CA 1
ATOM 3971 C C . THR B 1 194 ? -7.777 10.68 21.922 1 98.75 194 THR B C 1
ATOM 3973 O O . THR B 1 194 ? -8.898 10.438 22.375 1 98.75 194 THR B O 1
ATOM 3976 N N . ARG B 1 195 ? -7.363 11.875 21.609 1 98.56 195 ARG B N 1
ATOM 3977 C CA . ARG B 1 195 ? -8.219 13.047 21.781 1 98.56 195 ARG B CA 1
ATOM 3978 C C . ARG B 1 195 ? -9.508 12.898 20.969 1 98.56 195 ARG B C 1
ATOM 3980 O O . ARG B 1 195 ? -10.602 13.156 21.484 1 98.56 195 ARG B O 1
ATOM 3987 N N . ILE B 1 196 ? -9.383 12.484 19.766 1 98.75 196 ILE B N 1
ATOM 3988 C CA . ILE B 1 196 ? -10.555 12.297 18.906 1 98.75 196 ILE B CA 1
ATOM 3989 C C . ILE B 1 196 ? -11.43 11.188 19.469 1 98.75 196 ILE B C 1
ATOM 3991 O O . ILE B 1 196 ? -12.656 11.328 19.562 1 98.75 196 ILE B O 1
ATOM 3995 N N . ALA B 1 197 ? -10.836 10.07 19.844 1 98.75 197 ALA B N 1
ATOM 3996 C CA . ALA B 1 197 ? -11.586 8.93 20.375 1 98.75 197 ALA B CA 1
ATOM 3997 C C . ALA B 1 197 ? -12.383 9.328 21.609 1 98.75 197 ALA B C 1
ATOM 3999 O O . ALA B 1 197 ? -13.555 8.969 21.75 1 98.75 197 ALA B O 1
ATOM 4000 N N . GLU B 1 198 ? -11.766 10.078 22.484 1 97.94 198 GLU B N 1
ATOM 4001 C CA . GLU B 1 198 ? -12.383 10.469 23.734 1 97.94 198 GLU B CA 1
ATOM 4002 C C . GLU B 1 198 ? -13.547 11.43 23.516 1 97.94 198 GLU B C 1
ATOM 4004 O O . GLU B 1 198 ? -14.531 11.414 24.25 1 97.94 198 GLU B O 1
ATOM 4009 N N . ARG B 1 199 ? -13.477 12.203 22.531 1 97.06 199 ARG B N 1
ATOM 4010 C CA . ARG B 1 199 ? -14.469 13.242 22.297 1 97.06 199 ARG B CA 1
ATOM 4011 C C . ARG B 1 199 ? -15.594 12.742 21.391 1 97.06 199 ARG B C 1
ATOM 4013 O O . ARG B 1 199 ? -16.656 13.359 21.312 1 97.06 199 ARG B O 1
ATOM 4020 N N . THR B 1 200 ? -15.414 11.672 20.672 1 97.5 200 THR B N 1
ATOM 4021 C CA . THR B 1 200 ? -16.312 11.188 19.625 1 97.5 200 THR B CA 1
ATOM 4022 C C . THR B 1 200 ? -17.703 10.906 20.172 1 97.5 200 THR B C 1
ATOM 4024 O O . THR B 1 200 ? -18.703 11.289 19.578 1 97.5 200 THR B O 1
ATOM 4027 N N . PRO B 1 201 ? -17.891 10.312 21.422 1 96.06 201 PRO B N 1
ATOM 4028 C CA . PRO B 1 201 ? -19.234 10.062 21.922 1 96.06 201 PRO B CA 1
ATOM 4029 C C . PRO B 1 201 ? -20.062 11.344 22.094 1 96.06 201 PRO B C 1
ATOM 4031 O O . PRO B 1 201 ? -21.25 11.367 21.766 1 96.06 201 PRO B O 1
ATOM 4034 N N . ASN B 1 202 ? -19.422 12.352 22.547 1 94.88 202 ASN B N 1
ATOM 4035 C CA . ASN B 1 202 ? -20.125 13.617 22.734 1 94.88 202 ASN B CA 1
ATOM 4036 C C . ASN B 1 202 ? -20.5 14.242 21.391 1 94.88 202 ASN B C 1
ATOM 4038 O O . ASN B 1 202 ? -21.594 14.789 21.25 1 94.88 202 ASN B O 1
ATOM 4042 N N . PHE B 1 203 ? -19.578 14.18 20.438 1 93.62 203 PHE B N 1
ATOM 4043 C CA . PHE B 1 203 ? -19.859 14.727 19.109 1 93.62 203 PHE B CA 1
ATOM 4044 C C . PHE B 1 203 ? -21 13.953 18.438 1 93.62 203 PHE B C 1
ATOM 4046 O O . PHE B 1 203 ? -21.828 14.539 17.75 1 93.62 203 PHE B O 1
ATOM 4053 N N . VAL B 1 204 ? -21 12.656 18.609 1 92.75 204 VAL B N 1
ATOM 4054 C CA . VAL B 1 204 ? -22.047 11.828 18.031 1 92.75 204 VAL B CA 1
ATOM 4055 C C . VAL B 1 204 ? -23.406 12.227 18.609 1 92.75 204 VAL B C 1
ATOM 4057 O O . VAL B 1 204 ? -24.391 12.367 17.875 1 92.75 204 VAL B O 1
ATOM 4060 N N . LYS B 1 205 ? -23.484 12.414 19.938 1 91.25 205 LYS B N 1
ATOM 4061 C CA . LYS B 1 205 ? -24.703 12.844 20.609 1 91.25 205 LYS B CA 1
ATOM 4062 C C . LYS B 1 205 ? -25.188 14.188 20.062 1 91.25 205 LYS B C 1
ATOM 4064 O O . LYS B 1 205 ? -26.375 14.375 19.812 1 91.25 205 LYS B O 1
ATOM 4069 N N . GLN B 1 206 ? -24.25 15.062 19.891 1 88.31 206 GLN B N 1
ATOM 4070 C CA . GLN B 1 206 ? -24.578 16.391 19.375 1 88.31 206 GLN B CA 1
ATOM 4071 C C . GLN B 1 206 ? -25.109 16.297 17.953 1 88.31 206 GLN B C 1
ATOM 4073 O O . GLN B 1 206 ? -26.062 16.984 17.594 1 88.31 206 GLN B O 1
ATOM 4078 N N . ALA B 1 207 ? -24.484 15.477 17.188 1 84.56 207 ALA B N 1
ATOM 4079 C CA . ALA B 1 207 ? -24.906 15.305 15.797 1 84.56 207 ALA B CA 1
ATOM 4080 C C . ALA B 1 207 ? -26.312 14.719 15.711 1 84.56 207 ALA B C 1
ATOM 4082 O O . ALA B 1 207 ? -27.094 15.086 14.828 1 84.56 207 ALA B O 1
ATOM 4083 N N . GLN B 1 208 ? -26.625 13.805 16.531 1 83.44 208 GLN B N 1
ATOM 4084 C CA . GLN B 1 208 ? -27.938 13.164 16.562 1 83.44 208 GLN B CA 1
ATOM 4085 C C . GLN B 1 208 ? -29.016 14.133 17.031 1 83.44 208 GLN B C 1
ATOM 4087 O O . GLN B 1 208 ? -30.172 14.047 16.609 1 83.44 208 GLN B O 1
ATOM 4092 N N . ALA B 1 209 ? -28.609 14.898 17.938 1 80.75 209 ALA B N 1
ATOM 4093 C CA . ALA B 1 209 ? -29.547 15.883 18.469 1 80.75 209 ALA B CA 1
ATOM 4094 C C . ALA B 1 209 ? -29.859 16.969 17.422 1 80.75 209 ALA B C 1
ATOM 4096 O O . ALA B 1 209 ? -30.922 17.578 17.469 1 80.75 209 ALA B O 1
ATOM 4097 N N . LEU B 1 210 ? -28.797 17.25 16.797 1 69.75 210 LEU B N 1
ATOM 4098 C CA . LEU B 1 210 ? -28.938 18.281 15.789 1 69.75 210 LEU B CA 1
ATOM 4099 C C . LEU B 1 210 ? -29.891 17.828 14.688 1 69.75 210 LEU B C 1
ATOM 4101 O O . LEU B 1 210 ? -29.844 16.688 14.25 1 69.75 210 LEU B O 1
ATOM 4105 N N . GLU B 1 211 ? -31.234 17.938 14.969 1 53.59 211 GLU B N 1
ATOM 4106 C CA . GLU B 1 211 ? -32.25 17.734 13.953 1 53.59 211 GLU B CA 1
ATOM 4107 C C . GLU B 1 211 ? -31.797 18.188 12.586 1 53.59 211 GLU B C 1
ATOM 4109 O O . GLU B 1 211 ? -31.203 19.266 12.453 1 53.59 211 GLU B O 1
ATOM 4114 N N . GLY B 1 212 ? -31.844 17.516 11.484 1 49.97 212 GLY B N 1
ATOM 4115 C CA . GLY B 1 212 ? -31.703 17.734 10.055 1 49.97 212 GLY B CA 1
ATOM 4116 C C . GLY B 1 212 ? -30.391 18.391 9.68 1 49.97 212 GLY B C 1
ATOM 4117 O O . GLY B 1 212 ? -29.484 17.734 9.156 1 49.97 212 GLY B O 1
ATOM 4118 N N . ASP B 1 213 ? -30.438 19.891 9.742 1 47.44 213 ASP B N 1
ATOM 4119 C CA . ASP B 1 213 ? -29.594 20.781 8.945 1 47.44 213 ASP B CA 1
ATOM 4120 C C . ASP B 1 213 ? -28.312 21.156 9.695 1 47.44 213 ASP B C 1
ATOM 4122 O O . ASP B 1 213 ? -27.516 21.953 9.211 1 47.44 213 ASP B O 1
ATOM 4126 N N . ALA B 1 214 ? -28.234 20.891 10.977 1 52.09 214 ALA B N 1
ATOM 4127 C CA . ALA B 1 214 ? -27.094 21.484 11.656 1 52.09 214 ALA B CA 1
ATOM 4128 C C . ALA B 1 214 ? -25.797 20.797 11.273 1 52.09 214 ALA B C 1
ATOM 4130 O O . ALA B 1 214 ? -25.766 19.578 11.102 1 52.09 214 ALA B O 1
ATOM 4131 N N . GLU B 1 215 ? -24.75 21.625 10.867 1 63 215 GLU B N 1
ATOM 4132 C CA . GLU B 1 215 ? -23.469 21.234 10.297 1 63 215 GLU B CA 1
ATOM 4133 C C . GLU B 1 215 ? -22.562 20.594 11.352 1 63 215 GLU B C 1
ATOM 4135 O O . GLU B 1 215 ? -22.406 21.141 12.453 1 63 215 GLU B O 1
ATOM 4140 N N . VAL B 1 216 ? -22.328 19.312 11.266 1 73.25 216 VAL B N 1
ATOM 4141 C CA . VAL B 1 216 ? -21.344 18.609 12.086 1 73.25 216 VAL B CA 1
ATOM 4142 C C . VAL B 1 216 ? -20.016 19.359 12.047 1 73.25 216 VAL B C 1
ATOM 4144 O O . VAL B 1 216 ? -19.547 19.781 10.977 1 73.25 216 VAL B O 1
ATOM 4147 N N . ASN B 1 217 ? -19.562 19.734 13.18 1 86.88 217 ASN B N 1
ATOM 4148 C CA . ASN B 1 217 ? -18.297 20.453 13.305 1 86.88 217 ASN B CA 1
ATOM 4149 C C . ASN B 1 217 ? -17.094 19.547 13.016 1 86.88 217 ASN B C 1
ATOM 4151 O O . ASN B 1 217 ? -16.391 19.125 13.938 1 86.88 217 ASN B O 1
ATOM 4155 N N . VAL B 1 218 ? -16.828 19.312 11.758 1 89.12 218 VAL B N 1
ATOM 4156 C CA . VAL B 1 218 ? -15.75 18.4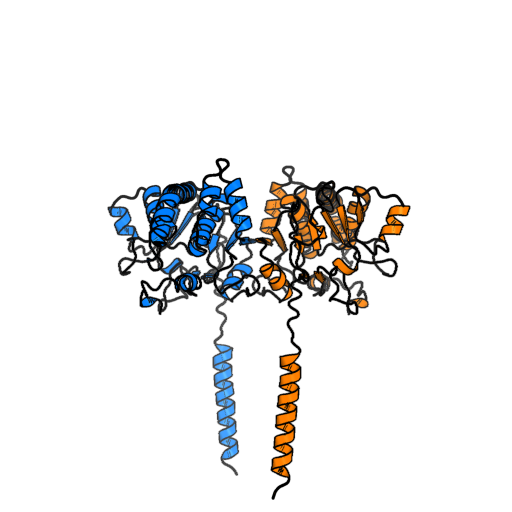22 11.305 1 89.12 218 VAL B CA 1
ATOM 4157 C C . VAL B 1 218 ? -14.398 18.969 11.758 1 89.12 218 VAL B C 1
ATOM 4159 O O . VAL B 1 218 ? -13.531 18.219 12.188 1 89.12 218 VAL B O 1
ATOM 4162 N N . MET B 1 219 ? -14.242 20.297 11.766 1 91.25 219 MET B N 1
ATOM 4163 C CA . MET B 1 219 ? -12.961 20.938 12.055 1 91.25 219 MET B CA 1
ATOM 4164 C C . MET B 1 219 ? -12.516 20.641 13.484 1 91.25 219 MET B C 1
ATOM 4166 O O . MET B 1 219 ? -11.344 20.344 13.719 1 91.25 219 MET B O 1
ATOM 4170 N N . ASP B 1 220 ? -13.477 20.672 14.328 1 94.31 220 ASP B N 1
ATOM 4171 C CA . ASP B 1 220 ? -13.164 20.484 15.742 1 94.31 220 ASP B CA 1
ATOM 4172 C C . ASP B 1 220 ? -13.148 19 16.109 1 94.31 220 ASP B C 1
ATOM 4174 O O . ASP B 1 220 ? -12.461 18.594 17.047 1 94.31 220 ASP B O 1
ATOM 4178 N N . TRP B 1 221 ? -13.914 18.234 15.391 1 96.25 221 TRP B N 1
ATOM 4179 C CA . TRP B 1 221 ? -14.062 16.828 15.711 1 96.25 221 TRP B CA 1
ATOM 4180 C C . TRP B 1 221 ? -12.836 16.031 15.258 1 96.25 221 TRP B C 1
ATOM 4182 O O . TRP B 1 221 ? -12.094 15.5 16.094 1 96.25 221 TRP B O 1
ATOM 4192 N N . THR B 1 222 ? -12.516 16.047 13.992 1 97.81 222 THR B N 1
ATOM 4193 C CA . THR B 1 222 ? -11.414 15.242 13.469 1 97.81 222 THR B CA 1
ATOM 4194 C C . THR B 1 222 ? -10.508 16.078 12.57 1 97.81 222 THR B C 1
ATOM 4196 O O . THR B 1 222 ? -9.414 15.648 12.203 1 97.81 222 THR B O 1
ATOM 4199 N N . GLY B 1 223 ? -10.859 17.297 12.312 1 96.62 223 GLY B N 1
ATOM 4200 C CA . GLY B 1 223 ? -10.219 18.078 11.266 1 96.62 223 GLY B CA 1
ATOM 4201 C C . GLY B 1 223 ? -9.047 18.891 11.766 1 96.62 223 GLY B C 1
ATOM 4202 O O . GLY B 1 223 ? -8.344 18.484 12.688 1 96.62 223 GLY B O 1
ATOM 4203 N N . PRO B 1 224 ? -8.766 20 11.062 1 96.19 224 PRO B N 1
ATOM 4204 C CA . PRO B 1 224 ? -7.523 20.75 11.297 1 96.19 224 PRO B CA 1
ATOM 4205 C C . PRO B 1 224 ? -7.48 21.391 12.672 1 96.19 224 PRO B C 1
ATOM 4207 O O . PRO B 1 224 ? -6.395 21.656 13.211 1 96.19 224 PRO B O 1
ATOM 4210 N N . SER B 1 225 ? -8.648 21.719 13.266 1 96 225 SER B N 1
ATOM 4211 C CA . SER B 1 225 ? -8.625 22.375 14.57 1 96 225 SER B CA 1
ATOM 4212 C C . SER B 1 225 ? -8.062 21.453 15.648 1 96 225 SER B C 1
ATOM 4214 O O . SER B 1 225 ? -7.109 21.812 16.344 1 96 225 SER B O 1
ATOM 4216 N N . VAL B 1 226 ? -8.656 20.281 15.789 1 97.75 226 VAL B N 1
ATOM 4217 C CA . VAL B 1 226 ? -8.164 19.344 16.797 1 97.75 226 VAL B CA 1
ATOM 4218 C C . VAL B 1 226 ? -6.734 18.922 16.469 1 97.75 226 VAL B C 1
ATOM 4220 O O . VAL B 1 226 ? -5.91 18.719 17.359 1 97.75 226 VAL B O 1
ATOM 4223 N N . TRP B 1 227 ? -6.426 18.766 15.203 1 98.25 227 TRP B N 1
ATOM 4224 C CA . TRP B 1 227 ? -5.074 18.5 14.727 1 98.25 227 TRP B CA 1
ATOM 4225 C C . TRP B 1 227 ? -4.102 19.578 15.188 1 98.25 227 TRP B C 1
ATOM 4227 O O . TRP B 1 227 ? -3.09 19.281 15.828 1 98.25 227 TRP B O 1
ATOM 4237 N N . THR B 1 228 ? -4.395 20.781 15.016 1 97 228 THR B N 1
ATOM 4238 C CA . THR B 1 228 ? -3.549 21.922 15.367 1 97 228 THR B CA 1
ATOM 4239 C C . THR B 1 228 ? -3.389 22.016 16.875 1 97 228 THR B C 1
ATOM 4241 O O . THR B 1 228 ? -2.277 22.203 17.375 1 97 228 THR B O 1
ATOM 4244 N N . ASP B 1 229 ? -4.496 21.891 17.594 1 96.31 229 ASP B N 1
ATOM 4245 C CA . ASP B 1 229 ? -4.438 21.938 19.062 1 96.31 229 ASP B CA 1
ATOM 4246 C C . ASP B 1 229 ? -3.477 20.891 19.609 1 96.31 229 ASP B C 1
ATOM 4248 O O . ASP B 1 229 ? -2.682 21.172 20.5 1 96.31 229 ASP B O 1
ATOM 4252 N N . THR B 1 230 ? -3.582 19.703 19.031 1 97.94 230 THR B N 1
ATOM 4253 C CA . THR B 1 230 ? -2.754 18.609 19.5 1 97.94 230 THR B CA 1
ATOM 4254 C C . THR B 1 230 ? -1.278 18.875 19.219 1 97.94 230 THR B C 1
ATOM 4256 O O . THR B 1 230 ? -0.422 18.625 20.078 1 97.94 230 THR B O 1
ATOM 4259 N N . ILE B 1 231 ? -1.002 19.406 18.047 1 97.25 231 ILE B N 1
ATOM 4260 C CA . ILE B 1 231 ? 0.373 19.703 17.656 1 97.25 231 ILE B CA 1
ATOM 4261 C C . ILE B 1 231 ? 0.944 20.766 18.609 1 97.25 231 ILE B C 1
ATOM 4263 O O . ILE B 1 231 ? 2.053 20.609 19.125 1 97.25 231 ILE B O 1
ATOM 4267 N N . LEU B 1 232 ? 0.239 21.828 18.812 1 95.62 232 LEU B N 1
ATOM 4268 C CA . LEU B 1 232 ? 0.716 22.906 19.656 1 95.62 232 LEU B CA 1
ATOM 4269 C C . LEU B 1 232 ? 0.94 22.422 21.094 1 95.62 232 LEU B C 1
ATOM 4271 O O . LEU B 1 232 ? 1.912 22.812 21.734 1 95.62 232 LEU B O 1
ATOM 4275 N N . ASP B 1 233 ? 0.041 21.578 21.594 1 96.56 233 ASP B N 1
ATOM 4276 C CA . ASP B 1 233 ? 0.227 20.984 22.922 1 96.56 233 ASP B CA 1
ATO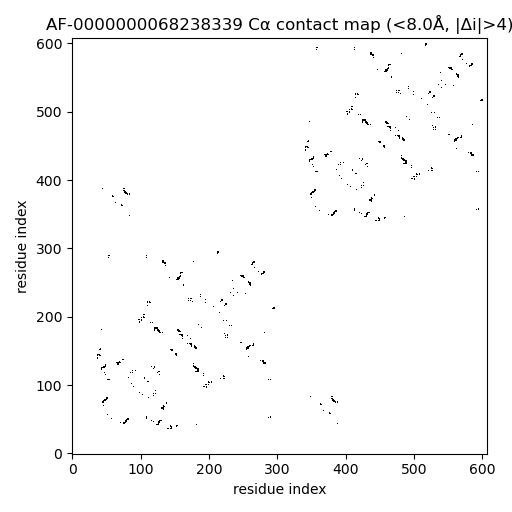M 4277 C C . ASP B 1 233 ? 1.512 20.156 22.969 1 96.56 233 ASP B C 1
ATOM 4279 O O . ASP B 1 233 ? 2.266 20.234 23.938 1 96.56 233 ASP B O 1
ATOM 4283 N N . TYR B 1 234 ? 1.71 19.375 21.953 1 97.69 234 TYR B N 1
ATOM 4284 C CA . TYR B 1 234 ? 2.896 18.516 21.906 1 97.69 234 TYR B CA 1
ATOM 4285 C C . TYR B 1 234 ? 4.168 19.359 21.875 1 97.69 234 TYR B C 1
ATOM 4287 O O . TYR B 1 234 ? 5.152 19.031 22.547 1 97.69 234 TYR B O 1
ATOM 4295 N N . LEU B 1 235 ? 4.121 20.422 21.078 1 96 235 LEU B N 1
ATOM 4296 C CA . LEU B 1 235 ? 5.301 21.25 20.906 1 96 235 LEU B CA 1
ATOM 4297 C C . LEU B 1 235 ? 5.609 22.031 22.188 1 96 235 LEU B C 1
ATOM 4299 O O . LEU B 1 235 ? 6.77 22.344 22.469 1 96 235 LEU B O 1
ATOM 4303 N N . GLY B 1 236 ? 4.625 22.328 22.953 1 93.88 236 GLY B N 1
ATOM 4304 C CA . GLY B 1 236 ? 4.836 23.047 24.203 1 93.88 236 GLY B CA 1
ATOM 4305 C C . GLY B 1 236 ? 5.414 24.438 23.984 1 93.88 236 GLY B C 1
ATOM 4306 O O . GLY B 1 236 ? 6.27 24.891 24.75 1 93.88 236 GLY B O 1
ATOM 4307 N N . CYS B 1 237 ? 4.969 25.062 22.969 1 85.88 237 CYS B N 1
ATOM 4308 C CA . CYS B 1 237 ? 5.52 26.359 22.578 1 85.88 237 CYS B CA 1
ATOM 4309 C C . CYS B 1 237 ? 5.047 27.453 23.516 1 85.88 237 CYS B C 1
ATOM 4311 O O . CYS B 1 237 ? 3.908 27.438 24 1 85.88 237 CYS B O 1
ATOM 4313 N N . SER B 1 238 ? 6.008 28.406 23.719 1 88.12 238 SER B N 1
ATOM 4314 C CA . SER B 1 238 ? 5.621 29.656 24.375 1 88.12 238 SER B CA 1
ATOM 4315 C C . SER B 1 238 ? 4.734 30.5 23.453 1 88.12 238 SER B C 1
ATOM 4317 O O . SER B 1 238 ? 4.629 30.219 22.266 1 88.12 238 SER B O 1
ATOM 4319 N N . GLU B 1 239 ? 4.102 31.438 24.062 1 87.88 239 GLU B N 1
ATOM 4320 C CA . GLU B 1 239 ? 3.283 32.344 23.281 1 87.88 239 GLU B CA 1
ATOM 4321 C C . GLU B 1 239 ? 4.109 33.062 22.203 1 87.88 239 GLU B C 1
ATOM 4323 O O . GLU B 1 239 ? 3.637 33.25 21.094 1 87.88 239 GLU B O 1
ATOM 4328 N N . GLU B 1 240 ? 5.281 33.375 22.609 1 87.44 240 GLU B N 1
ATOM 4329 C CA . GLU B 1 240 ? 6.176 34.031 21.656 1 87.44 240 GLU B CA 1
ATOM 4330 C C . GLU B 1 240 ? 6.508 33.125 20.484 1 87.44 240 GLU B C 1
ATOM 4332 O O . GLU B 1 240 ? 6.527 33.562 19.344 1 87.44 240 GLU B O 1
ATOM 4337 N N . GLN B 1 241 ? 6.723 31.891 20.766 1 86.25 241 GLN B N 1
ATOM 4338 C CA . GLN B 1 241 ? 7.031 30.922 19.719 1 86.25 241 GLN B CA 1
ATOM 4339 C C . GLN B 1 241 ? 5.844 30.719 18.781 1 86.25 241 GLN B C 1
ATOM 4341 O O . GLN B 1 241 ? 6.02 30.594 17.578 1 86.25 241 GLN B O 1
ATOM 4346 N N . ILE B 1 242 ? 4.715 30.703 19.344 1 89 242 ILE B N 1
ATOM 4347 C CA . ILE B 1 242 ? 3.498 30.562 18.562 1 89 242 ILE B CA 1
ATOM 4348 C C . ILE B 1 242 ? 3.344 31.75 17.609 1 89 242 ILE B C 1
ATOM 4350 O O . ILE B 1 242 ? 2.992 31.578 16.438 1 89 242 ILE B O 1
ATOM 4354 N N . GLN B 1 243 ? 3.6 32.906 18.109 1 87.25 243 GLN B N 1
ATOM 4355 C CA . GLN B 1 243 ? 3.51 34.125 17.281 1 87.25 243 GLN B CA 1
ATOM 4356 C C . GLN B 1 243 ? 4.512 34.062 16.141 1 87.25 243 GLN B C 1
ATOM 4358 O O . GLN B 1 243 ? 4.203 34.5 15.016 1 87.25 243 GLN B O 1
ATOM 4363 N N . ASN B 1 244 ? 5.641 33.531 16.422 1 88.38 244 ASN B N 1
ATOM 4364 C CA . ASN B 1 244 ? 6.676 33.438 15.391 1 88.38 244 ASN B CA 1
ATOM 4365 C C . ASN B 1 244 ? 6.309 32.438 14.312 1 88.38 244 ASN B C 1
ATOM 4367 O O . ASN B 1 244 ? 6.691 32.594 13.156 1 88.38 244 ASN B O 1
ATOM 4371 N N . LEU B 1 245 ? 5.594 31.438 14.703 1 91 245 LEU B N 1
ATOM 4372 C CA . LEU B 1 245 ? 5.195 30.406 13.75 1 91 245 LEU B CA 1
ATOM 4373 C C . LEU B 1 245 ? 4.211 30.953 12.727 1 91 245 LEU B C 1
ATOM 4375 O O . LEU B 1 245 ? 4.184 30.516 11.578 1 91 245 LEU B O 1
ATOM 4379 N N . ARG B 1 246 ? 3.473 31.938 13.039 1 87.75 246 ARG B N 1
ATOM 4380 C CA . ARG B 1 246 ? 2.393 32.469 12.203 1 87.75 246 ARG B CA 1
ATOM 4381 C C . ARG B 1 246 ? 2.934 33.031 10.898 1 87.75 246 ARG B C 1
ATOM 4383 O O . ARG B 1 246 ? 2.238 33.031 9.875 1 87.75 246 ARG B O 1
ATOM 4390 N N . ASP B 1 247 ? 4.125 33.531 10.945 1 86 247 ASP B N 1
ATOM 4391 C CA . ASP B 1 247 ? 4.699 34.094 9.727 1 86 247 ASP B CA 1
ATOM 4392 C C . ASP B 1 247 ? 6.035 33.469 9.391 1 86 247 ASP B C 1
ATOM 4394 O O . ASP B 1 247 ? 7.008 34.156 9.078 1 86 247 ASP B O 1
ATOM 4398 N N . LEU B 1 248 ? 6.035 32.219 9.438 1 91.75 248 LEU B N 1
ATOM 4399 C CA . LEU B 1 248 ? 7.25 31.438 9.195 1 91.75 248 LEU B CA 1
ATOM 4400 C C . LEU B 1 248 ? 7.695 31.562 7.746 1 91.75 248 LEU B C 1
ATOM 4402 O O . LEU B 1 248 ? 6.898 31.359 6.828 1 91.75 248 LEU B O 1
ATOM 4406 N N . LYS B 1 249 ? 8.984 31.953 7.52 1 89.12 249 LYS B N 1
ATOM 4407 C CA . LYS B 1 249 ? 9.523 32.125 6.176 1 89.12 249 LYS B CA 1
ATOM 4408 C C . LYS B 1 249 ? 10.414 30.938 5.793 1 89.12 249 LYS B C 1
ATOM 4410 O O . LYS B 1 249 ? 10.508 30.578 4.617 1 89.12 249 LYS B O 1
ATOM 4415 N N . ASP B 1 250 ? 11.086 30.406 6.836 1 93.25 250 ASP B N 1
ATOM 4416 C CA . ASP B 1 250 ? 11.961 29.25 6.656 1 93.25 250 ASP B CA 1
ATOM 4417 C C . ASP B 1 250 ? 11.547 28.094 7.566 1 93.25 250 ASP B C 1
ATOM 4419 O O . ASP B 1 250 ? 10.945 28.312 8.617 1 93.25 250 ASP B O 1
ATOM 4423 N N . PRO B 1 251 ? 11.883 26.875 7.109 1 94.94 251 PRO B N 1
ATOM 4424 C CA . PRO B 1 251 ? 11.562 25.75 7.988 1 94.94 251 PRO B CA 1
ATOM 4425 C C . PRO B 1 251 ? 12.203 25.875 9.375 1 94.94 251 PRO B C 1
ATOM 4427 O O . PRO B 1 251 ? 13.328 26.375 9.492 1 94.94 251 PRO B O 1
ATOM 4430 N N . VAL B 1 252 ? 11.484 25.453 10.344 1 94.12 252 VAL B N 1
ATOM 4431 C CA . VAL B 1 252 ? 12.023 25.484 11.703 1 94.12 252 VAL B CA 1
ATOM 4432 C C . VAL B 1 252 ? 11.805 24.125 12.375 1 94.12 252 VAL B C 1
ATOM 4434 O O . VAL B 1 252 ? 10.766 23.484 12.18 1 94.12 252 VAL B O 1
ATOM 4437 N N . ARG B 1 253 ? 12.758 23.734 13.195 1 93.69 253 ARG B N 1
ATOM 4438 C CA . ARG B 1 253 ? 12.68 22.516 13.984 1 93.69 253 ARG B CA 1
ATOM 4439 C C . ARG B 1 253 ? 12.305 22.812 15.43 1 93.69 253 ARG B C 1
ATOM 4441 O O . ARG B 1 253 ? 12.953 23.625 16.094 1 93.69 253 ARG B O 1
ATOM 4448 N N . ILE B 1 254 ? 11.281 22.281 15.875 1 94.06 254 ILE B N 1
ATOM 4449 C CA . ILE B 1 254 ? 10.914 22.297 17.297 1 94.06 254 ILE B CA 1
ATOM 4450 C C . ILE B 1 254 ? 10.766 20.859 17.797 1 94.06 254 ILE B C 1
ATOM 4452 O O . ILE B 1 254 ? 9.898 20.125 17.328 1 94.06 254 ILE B O 1
ATOM 4456 N N . ARG B 1 255 ? 11.625 20.469 18.781 1 93.94 255 ARG B N 1
ATOM 4457 C CA . ARG B 1 255 ? 11.727 19.062 19.172 1 93.94 255 ARG B CA 1
ATOM 4458 C C . ARG B 1 255 ? 12.07 18.188 17.969 1 93.94 255 ARG B C 1
ATOM 4460 O O . ARG B 1 255 ? 13.078 18.406 17.297 1 93.94 255 ARG B O 1
ATOM 4467 N N . ASP B 1 256 ? 11.375 17.219 17.703 1 96.31 256 ASP B N 1
ATOM 4468 C CA . ASP B 1 256 ? 11.656 16.328 16.578 1 96.31 256 ASP B CA 1
ATOM 4469 C C . ASP B 1 256 ? 10.727 16.609 15.398 1 96.31 256 ASP B C 1
ATOM 4471 O O . ASP B 1 256 ? 10.586 15.781 14.5 1 96.31 256 ASP B O 1
ATOM 4475 N N . VAL B 1 257 ? 10.133 17.812 15.438 1 97.25 257 VAL B N 1
ATOM 4476 C CA . VAL B 1 257 ? 9.156 18.172 14.422 1 97.25 257 VAL B CA 1
ATOM 4477 C C . VAL B 1 257 ? 9.727 19.281 13.539 1 97.25 257 VAL B C 1
ATOM 4479 O O . VAL B 1 257 ? 10.141 20.328 14.039 1 97.25 257 VAL B O 1
ATOM 4482 N N . MET B 1 258 ? 9.75 19.016 12.242 1 97 258 MET B N 1
ATOM 4483 C CA . MET B 1 258 ? 10.07 20.031 11.25 1 97 258 MET B CA 1
ATOM 4484 C C . MET B 1 258 ? 8.805 20.75 10.781 1 97 258 MET B C 1
ATOM 4486 O O . MET B 1 258 ? 7.875 20.109 10.281 1 97 258 MET B O 1
ATOM 4490 N N . ILE B 1 259 ? 8.734 22.047 10.938 1 97.38 259 ILE B N 1
ATOM 4491 C CA . ILE B 1 259 ? 7.586 22.859 10.547 1 97.38 259 ILE B CA 1
ATOM 4492 C C . ILE B 1 259 ? 7.938 23.688 9.32 1 97.38 259 ILE B C 1
ATOM 4494 O O . ILE B 1 259 ? 8.898 24.469 9.352 1 97.38 259 ILE B O 1
ATOM 4498 N N . LEU B 1 260 ? 7.137 23.547 8.305 1 97.31 260 LEU B N 1
ATOM 4499 C CA . LEU B 1 260 ? 7.398 24.219 7.039 1 97.31 260 LEU B CA 1
ATOM 4500 C C . LEU B 1 260 ? 6.496 25.438 6.875 1 97.31 260 LEU B C 1
ATOM 4502 O O . LEU B 1 260 ? 5.375 25.453 7.383 1 97.31 260 LEU B O 1
ATOM 4506 N N . PRO B 1 261 ? 7.004 26.422 6.152 1 94.94 261 PRO B N 1
ATOM 4507 C CA . PRO B 1 261 ? 6.168 27.594 5.855 1 94.94 261 PRO B CA 1
ATOM 4508 C C . PRO B 1 261 ? 4.957 27.25 4.988 1 94.94 261 PRO B C 1
ATOM 4510 O O . PRO B 1 261 ? 4.934 26.188 4.355 1 94.94 261 PRO B O 1
ATOM 4513 N N . LYS B 1 262 ? 4.012 28.156 4.934 1 93.62 262 LYS B N 1
ATOM 4514 C CA . LYS B 1 262 ? 2.746 27.969 4.23 1 93.62 262 LYS B CA 1
ATOM 4515 C C . LYS B 1 262 ? 2.977 27.5 2.797 1 93.62 262 LYS B C 1
ATOM 4517 O O . LYS B 1 262 ? 2.301 26.594 2.316 1 93.62 262 LYS B O 1
ATOM 4522 N N . ARG B 1 263 ? 3.893 28.016 2.105 1 92.19 263 ARG B N 1
ATOM 4523 C CA . ARG B 1 263 ? 4.062 27.797 0.672 1 92.19 263 ARG B CA 1
ATOM 4524 C C . ARG B 1 263 ? 4.473 26.359 0.382 1 92.19 263 ARG B C 1
ATOM 4526 O O . ARG B 1 263 ? 4.281 25.859 -0.731 1 92.19 263 ARG B O 1
ATOM 4533 N N . SER B 1 264 ? 5.07 25.672 1.348 1 95.62 264 SER B N 1
ATOM 4534 C CA . SER B 1 264 ? 5.605 24.344 1.104 1 95.62 264 SER B CA 1
ATOM 4535 C C . SER B 1 264 ? 4.488 23.344 0.826 1 95.62 264 SER B C 1
ATOM 4537 O O . SER B 1 264 ? 4.594 22.516 -0.088 1 95.62 264 SER B O 1
ATOM 4539 N N . PHE B 1 265 ? 3.43 23.438 1.626 1 96 265 PHE B N 1
ATOM 4540 C CA . PHE B 1 265 ? 2.359 22.453 1.474 1 96 265 PHE B CA 1
ATOM 4541 C C . PHE B 1 265 ? 1.058 23.141 1.068 1 96 265 PHE B C 1
ATOM 4543 O O . PHE B 1 265 ? 0.103 22.469 0.664 1 96 265 PHE B O 1
ATOM 4550 N N . ALA B 1 266 ? 0.963 24.453 1.194 1 90.88 266 ALA B N 1
ATOM 4551 C CA . ALA B 1 266 ? -0.314 25.141 1.01 1 90.88 266 ALA B CA 1
ATOM 4552 C C . ALA B 1 266 ? -0.174 26.312 0.049 1 90.88 266 ALA B C 1
ATOM 4554 O O . ALA B 1 266 ? -0.735 27.391 0.285 1 90.88 266 ALA B O 1
ATOM 4555 N N . VAL B 1 267 ? 0.494 26.016 -0.903 1 80.62 267 VAL B N 1
ATOM 4556 C CA . VAL B 1 267 ? 0.657 27.062 -1.904 1 80.62 267 VAL B CA 1
ATOM 4557 C C . VAL B 1 267 ? -0.689 27.359 -2.559 1 80.62 267 VAL B C 1
ATOM 4559 O O . VAL B 1 267 ? -1.481 26.453 -2.814 1 80.62 267 VAL B O 1
ATOM 4562 N N . THR B 1 268 ? -0.979 28.594 -2.6 1 71.06 268 THR B N 1
ATOM 4563 C CA . THR B 1 268 ? -2.27 28.984 -3.146 1 71.06 268 THR B CA 1
ATOM 4564 C C . THR B 1 268 ? -2.115 29.516 -4.57 1 71.06 268 THR B C 1
ATOM 4566 O O . THR B 1 268 ? -0.995 29.719 -5.043 1 71.06 268 THR B O 1
ATOM 4569 N N . GLN B 1 269 ? -3.281 29.562 -5.141 1 64.38 269 GLN B N 1
ATOM 4570 C CA . GLN B 1 269 ? -3.307 30.109 -6.492 1 64.38 269 GLN B CA 1
ATOM 4571 C C . GLN B 1 269 ? -2.709 31.516 -6.531 1 64.38 269 GLN B C 1
ATOM 4573 O O . GLN B 1 269 ? -2.965 32.344 -5.641 1 64.38 269 GLN B O 1
ATOM 4578 N N . GLY B 1 270 ? -1.867 31.781 -7.465 1 66.69 270 GLY B N 1
ATOM 4579 C CA . GLY B 1 270 ? -1.242 33.094 -7.641 1 66.69 270 GLY B CA 1
ATOM 4580 C C . GLY B 1 270 ? 0.19 33.125 -7.141 1 66.69 270 GLY B C 1
ATOM 4581 O O . GLY B 1 270 ? 0.957 34 -7.523 1 66.69 270 GLY B O 1
ATOM 4582 N N . GLU B 1 271 ? 0.41 32.188 -6.277 1 74 271 GLU B N 1
ATOM 4583 C CA . GLU B 1 271 ? 1.782 32.094 -5.785 1 74 271 GLU B CA 1
ATOM 4584 C C . GLU B 1 271 ? 2.68 31.359 -6.77 1 74 271 GLU B C 1
ATOM 4586 O O . GLU B 1 271 ? 2.189 30.625 -7.629 1 74 271 GLU B O 1
ATOM 4591 N N . ASP B 1 272 ? 3.963 31.734 -6.727 1 72.69 272 ASP B N 1
ATOM 4592 C CA . ASP B 1 272 ? 4.949 31.094 -7.59 1 72.69 272 ASP B CA 1
ATOM 4593 C C . ASP B 1 272 ? 5.113 29.625 -7.23 1 72.69 272 ASP B C 1
ATOM 4595 O O . ASP B 1 272 ? 5.641 29.281 -6.168 1 72.69 272 ASP B O 1
ATOM 4599 N N . HIS B 1 273 ? 4.719 28.797 -8.133 1 78.62 273 HIS B N 1
ATOM 4600 C CA . HIS B 1 273 ? 4.699 27.359 -7.883 1 78.62 273 HIS B CA 1
ATOM 4601 C C . HIS B 1 273 ? 6.016 26.719 -8.289 1 78.62 273 HIS B C 1
ATOM 4603 O O . HIS B 1 273 ? 6.207 25.516 -8.094 1 78.62 273 HIS B O 1
ATOM 4609 N N . THR B 1 274 ? 6.961 27.469 -8.727 1 80.69 274 THR B N 1
ATOM 4610 C CA . THR B 1 274 ? 8.195 26.906 -9.258 1 80.69 274 THR B CA 1
ATOM 4611 C C . THR B 1 274 ? 9.312 26.969 -8.211 1 80.69 274 THR B C 1
ATOM 4613 O O . THR B 1 274 ? 10.414 26.484 -8.445 1 80.69 274 THR B O 1
ATOM 4616 N N . LEU B 1 275 ? 8.977 27.578 -7.133 1 86.62 275 LEU B N 1
ATOM 4617 C CA . LEU B 1 275 ? 9.977 27.703 -6.078 1 86.62 275 LEU B CA 1
ATOM 4618 C C . LEU B 1 275 ? 10.344 26.328 -5.512 1 86.62 275 LEU B C 1
ATOM 4620 O O . LEU B 1 275 ? 9.477 25.469 -5.355 1 86.62 275 LEU B O 1
ATOM 4624 N N . PRO B 1 276 ? 11.633 26.156 -5.109 1 88.19 276 PRO B N 1
ATOM 4625 C CA . PRO B 1 276 ? 12.109 24.844 -4.664 1 88.19 276 PRO B CA 1
ATOM 4626 C C . PRO B 1 276 ? 11.492 24.422 -3.336 1 88.19 276 PRO B C 1
ATOM 4628 O O . PRO B 1 276 ? 11.523 23.234 -2.994 1 88.19 276 PRO B O 1
ATOM 4631 N N . ASP B 1 277 ? 10.953 25.312 -2.662 1 90.81 277 ASP B N 1
ATOM 4632 C CA . ASP B 1 277 ? 10.43 24.938 -1.353 1 90.81 277 ASP B CA 1
ATOM 4633 C C . ASP B 1 277 ? 8.922 24.688 -1.416 1 90.81 277 ASP B C 1
ATOM 4635 O O . ASP B 1 277 ? 8.281 24.5 -0.384 1 90.81 277 ASP B O 1
ATOM 4639 N N . VAL B 1 278 ? 8.344 24.766 -2.668 1 95.19 278 VAL B N 1
ATOM 4640 C CA . VAL B 1 278 ? 6.996 24.25 -2.893 1 95.19 278 VAL B CA 1
ATOM 4641 C C . VAL B 1 278 ? 7.051 22.734 -3.098 1 95.19 278 VAL B C 1
ATOM 4643 O O . VAL B 1 278 ? 7.445 22.266 -4.168 1 95.19 278 VAL B O 1
ATOM 4646 N N . LEU B 1 279 ? 6.629 22.047 -2.135 1 97.12 279 LEU B N 1
ATOM 4647 C CA . LEU B 1 279 ? 6.828 20.609 -2.154 1 97.12 279 LEU B CA 1
ATOM 4648 C C . LEU B 1 279 ? 5.605 19.891 -2.725 1 97.12 279 LEU B C 1
ATOM 4650 O O . LEU B 1 279 ? 5.734 18.891 -3.416 1 97.12 279 LEU B O 1
ATOM 4654 N N . VAL B 1 280 ? 4.434 20.375 -2.395 1 97.12 280 VAL B N 1
ATOM 4655 C CA . VAL B 1 280 ? 3.197 19.828 -2.941 1 97.12 280 VAL B CA 1
ATOM 4656 C C . VAL B 1 280 ? 2.232 20.969 -3.273 1 97.12 280 VAL B C 1
ATOM 4658 O O . VAL B 1 280 ? 2.43 22.109 -2.84 1 97.12 280 VAL B O 1
ATOM 4661 N N . LYS B 1 281 ? 1.192 20.641 -4.066 1 93.69 281 LYS B N 1
ATOM 4662 C CA . LYS B 1 281 ? 0.116 21.578 -4.383 1 93.69 281 LYS B CA 1
ATOM 4663 C C . LYS B 1 281 ? -1.25 20.922 -4.234 1 93.69 281 LYS B C 1
ATOM 4665 O O . LYS B 1 281 ? -1.488 19.844 -4.789 1 93.69 281 LYS B O 1
ATOM 4670 N N . HIS B 1 282 ? -2.068 21.5 -3.471 1 92.56 282 HIS B N 1
ATOM 4671 C CA . HIS B 1 282 ? -3.426 21.016 -3.24 1 92.56 282 HIS B CA 1
ATOM 4672 C C . HIS B 1 282 ? -4.41 21.656 -4.215 1 92.56 282 HIS B C 1
ATOM 4674 O O . HIS B 1 282 ? -4.441 22.875 -4.363 1 92.56 282 HIS B O 1
ATOM 4680 N N . TYR B 1 283 ? -5.316 20.859 -4.848 1 86.19 283 TYR B N 1
ATOM 4681 C CA . TYR B 1 283 ? -6.219 21.391 -5.871 1 86.19 283 TYR B CA 1
ATOM 4682 C C . TYR B 1 283 ? -7.66 21.375 -5.379 1 86.19 283 TYR B C 1
ATOM 4684 O O . TYR B 1 283 ? -8.562 21.828 -6.09 1 86.19 283 TYR B O 1
ATOM 4692 N N . PHE B 1 284 ? -7.938 21.109 -4.195 1 76.06 284 PHE B N 1
ATOM 4693 C CA . PHE B 1 284 ? -9.18 21.234 -3.447 1 76.06 284 PHE B CA 1
ATOM 4694 C C . PHE B 1 284 ? -10.367 20.734 -4.27 1 76.06 284 PHE B C 1
ATOM 4696 O O . PHE B 1 284 ? -11.305 21.5 -4.531 1 76.06 284 PHE B O 1
ATOM 4703 N N . SER B 1 285 ? -10.391 19.516 -4.688 1 63.66 285 SER B N 1
ATOM 4704 C CA . SER B 1 285 ? -11.461 18.953 -5.5 1 63.66 285 SER B CA 1
ATOM 4705 C C . SER B 1 285 ? -12.781 18.922 -4.73 1 63.66 285 SER B C 1
ATOM 4707 O O . SER B 1 285 ? -13.852 18.828 -5.332 1 63.66 285 SER B O 1
ATOM 4709 N N . GLY B 1 286 ? -12.688 19.359 -3.477 1 59.69 286 GLY B N 1
ATOM 4710 C CA . GLY B 1 286 ? -13.875 19.5 -2.646 1 59.69 286 GLY B CA 1
ATOM 4711 C C . GLY B 1 286 ? -14.734 18.25 -2.619 1 59.69 286 GLY B C 1
ATOM 4712 O O . GLY B 1 286 ? -15.961 18.328 -2.506 1 59.69 286 GLY B O 1
ATOM 4713 N N . THR B 1 287 ? -14.234 17.047 -2.877 1 52.66 287 THR B N 1
ATOM 4714 C CA . THR B 1 287 ? -15.039 15.836 -2.939 1 52.66 287 THR B CA 1
ATOM 4715 C C . THR B 1 287 ? -15.703 15.562 -1.594 1 52.66 287 THR B C 1
ATOM 4717 O O . THR B 1 287 ? -16.734 14.891 -1.534 1 52.66 287 THR B O 1
ATOM 4720 N N . TRP B 1 288 ? -15.125 16.141 -0.592 1 50.78 288 TRP B N 1
ATOM 4721 C CA . TRP B 1 288 ? -15.664 15.906 0.741 1 50.78 288 TRP B CA 1
ATOM 4722 C C . TRP B 1 288 ? -16.859 16.812 1.015 1 50.78 288 TRP B C 1
ATOM 4724 O O . TRP B 1 288 ? -17.656 16.547 1.916 1 50.78 288 TRP B O 1
ATOM 4734 N N . LYS B 1 289 ? -16.859 17.953 0.341 1 51.38 289 LYS B N 1
ATOM 4735 C CA . LYS B 1 289 ? -17.953 18.891 0.54 1 51.38 289 LYS B CA 1
ATOM 4736 C C . LYS B 1 289 ? -19.281 18.328 0.051 1 51.38 289 LYS B C 1
ATOM 4738 O O . LYS B 1 289 ? -20.328 18.609 0.619 1 51.38 289 LYS B O 1
ATOM 4743 N N . GLY B 1 290 ? -19.203 17.688 -1.151 1 45.25 290 GLY B N 1
ATOM 4744 C CA . GLY B 1 290 ? -20.453 17.062 -1.566 1 45.25 290 GLY B CA 1
ATOM 4745 C C . GLY B 1 290 ? -21.031 16.141 -0.519 1 45.25 290 GLY B C 1
ATOM 4746 O O . GLY B 1 290 ? -22.203 15.766 -0.595 1 45.25 290 GLY B O 1
ATOM 4747 N N . CYS B 1 291 ? -20.062 15.711 0.218 1 42.69 291 CYS B N 1
ATOM 4748 C CA . CYS B 1 291 ? -20.609 14.914 1.313 1 42.69 291 CYS B CA 1
ATOM 4749 C C . CYS B 1 291 ? -21.406 15.781 2.271 1 42.69 291 CYS B C 1
ATOM 4751 O O . CYS B 1 291 ? -22.234 15.273 3.037 1 42.69 291 CYS B O 1
ATOM 4753 N N . LYS B 1 292 ? -20.922 17.156 2.193 1 39.34 292 LYS B N 1
ATOM 4754 C CA . LYS B 1 292 ? -21.625 18.125 3.033 1 39.34 292 LYS B CA 1
ATOM 4755 C C . LYS B 1 292 ? -22.953 18.516 2.412 1 39.34 292 LYS B C 1
ATOM 4757 O O . LYS B 1 292 ? -23.859 18.969 3.115 1 39.34 292 LYS B O 1
ATOM 4762 N N . ASN B 1 293 ? -22.938 18.625 1.031 1 36.28 293 ASN B N 1
ATOM 4763 C CA . ASN B 1 293 ? -24.141 19.297 0.535 1 36.28 293 ASN B CA 1
ATOM 4764 C C . ASN B 1 293 ? -25.406 18.641 1.074 1 36.28 293 ASN B C 1
ATOM 4766 O O . ASN B 1 293 ? -26.516 19.047 0.737 1 36.28 293 ASN B O 1
ATOM 4770 N N . HIS B 1 294 ? -25.438 17.531 1.644 1 33.72 294 HIS B N 1
ATOM 4771 C CA . HIS B 1 294 ? -26.656 17.688 2.424 1 33.72 294 HIS B CA 1
ATOM 4772 C C . HIS B 1 294 ? -26.484 18.703 3.551 1 33.72 294 HIS B C 1
ATOM 4774 O O . HIS B 1 294 ? -27.375 18.875 4.383 1 33.72 294 HIS B O 1
ATOM 4780 N N . TRP B 1 295 ? -25.062 19.141 3.777 1 29.19 295 TRP B N 1
ATOM 4781 C CA . TRP B 1 295 ? -24.953 20.172 4.789 1 29.19 295 TRP B CA 1
ATOM 4782 C C . TRP B 1 295 ? -24.953 21.562 4.148 1 29.19 295 TRP B C 1
ATOM 4784 O O . TRP B 1 295 ? -24.219 21.828 3.201 1 29.19 295 TRP B O 1
ATOM 4794 N N . HIS B 1 296 ? -26 22.391 4.105 1 30.19 296 HIS B N 1
ATOM 4795 C CA . HIS B 1 296 ? -26.281 23.734 3.637 1 30.19 296 HIS B CA 1
ATOM 4796 C C . HIS B 1 296 ? -25.188 24.703 4.051 1 30.19 296 HIS B C 1
ATOM 4798 O O . HIS B 1 296 ? -25.25 25.906 3.738 1 30.19 296 HIS B O 1
ATOM 4804 N N . GLY B 1 297 ? -24.359 24.5 5.223 1 27.98 297 GLY B N 1
ATOM 4805 C CA . GLY B 1 297 ? -23.891 25.734 5.812 1 27.98 297 GLY B CA 1
ATOM 4806 C C . GLY B 1 297 ? -22.844 26.453 4.965 1 27.98 297 GLY B C 1
ATOM 4807 O O . GLY B 1 297 ? -23.016 26.578 3.75 1 27.98 297 GLY B O 1
ATOM 4808 N N . TRP B 1 298 ? -21.531 26.828 5.609 1 28.97 298 TRP B N 1
ATOM 4809 C CA . TRP B 1 298 ? -20.719 28.016 5.406 1 28.97 298 TRP B CA 1
ATOM 4810 C C . TRP B 1 298 ? -19.844 27.875 4.168 1 28.97 298 TRP B C 1
ATOM 4812 O O . TRP B 1 298 ? -19.047 26.938 4.074 1 28.97 298 TRP B O 1
ATOM 4822 N N . SER B 1 299 ? -20.266 28.266 2.938 1 29.81 299 SER B N 1
ATOM 4823 C CA . SER B 1 299 ? -19.547 28.609 1.712 1 29.81 299 SER B CA 1
ATOM 4824 C C . SER B 1 299 ? -18.344 29.484 2.004 1 29.81 299 SER B C 1
ATOM 4826 O O . SER B 1 299 ? -18.5 30.641 2.412 1 29.81 299 SER B O 1
ATOM 4828 N N . LEU B 1 300 ? -17.25 29.094 2.604 1 30.02 300 LEU B N 1
ATOM 4829 C CA . LEU B 1 300 ? -16.188 30.094 2.494 1 30.02 300 LEU B CA 1
ATOM 4830 C C . LEU B 1 300 ? -15.922 30.438 1.035 1 30.02 300 LEU B C 1
ATOM 4832 O O . LEU B 1 300 ? -15.773 29.547 0.197 1 30.02 300 LEU B O 1
ATOM 4836 N N . PRO B 1 301 ? -16.188 31.703 0.587 1 31.2 301 PRO B N 1
ATOM 4837 C CA . PRO B 1 301 ? -16.109 32.25 -0.767 1 31.2 301 PRO B CA 1
ATOM 4838 C C . PRO B 1 301 ? -14.828 31.875 -1.491 1 31.2 301 PRO B C 1
ATOM 4840 O O . PRO B 1 301 ? -14.773 31.891 -2.723 1 31.2 301 PRO B O 1
ATOM 4843 N N . TRP B 1 302 ? -13.672 31.703 -0.765 1 31.47 302 TRP B N 1
ATOM 4844 C CA . TRP B 1 302 ? -12.461 31.703 -1.581 1 31.47 302 TRP B CA 1
ATOM 4845 C C . TRP B 1 302 ? -12.297 30.391 -2.334 1 31.47 302 TRP B C 1
ATOM 4847 O O . TRP B 1 302 ? -11.352 30.219 -3.111 1 31.47 302 TRP B O 1
ATOM 4857 N N . LEU B 1 303 ? -12.922 29.375 -1.893 1 27.27 303 LEU B N 1
ATOM 4858 C CA . LEU B 1 303 ? -12.703 28.219 -2.762 1 27.27 303 LEU B CA 1
ATOM 4859 C C . LEU B 1 303 ? -13.625 28.281 -3.979 1 27.27 303 LEU B C 1
ATOM 4861 O O . LEU B 1 303 ? -13.664 27.344 -4.777 1 27.27 303 LEU B O 1
ATOM 4865 N N . CYS B 1 304 ? -14.68 29.203 -3.943 1 23.47 304 CYS B N 1
ATOM 4866 C CA . CYS B 1 304 ? -15.336 29.281 -5.242 1 23.47 304 CYS B CA 1
ATOM 4867 C C . CYS B 1 304 ? -14.539 30.141 -6.211 1 23.47 304 CYS B C 1
ATOM 4869 O O . CYS B 1 304 ? -14.055 31.219 -5.84 1 23.47 304 CYS B O 1
#

Secondary structure (DSSP, 8-state):
--THHHHHHHHHHHHHHHHHHHHHS-----------------S-SEEEEE---BTTB-GGG----HHHHHHHTTSSEEEEEPHHHHHHHHHHH-TTSHHHHHHHH--SHHHHHHHHHHHHHHHH-EEEE-TTEEE-SPSSPGGGS-SSTTSPPPSEEEEBS--TT--S-SSSS-B-SSEEEE-TT-HHHHHHHHHHHHHHHHHHHHHHHS-TT----HHHHTSHHHHHHHHHHHHT--HHHHHHHTT--S-EEETTEEEE-HHHH-PPTTS-TTSTT--EEE----TTTTTTTTS-----GGG-/--THHHHHHHHHHHHHHHHHHHHHS-----------------S-SEEEEE---BTTB-GGG----HHHHHHHTTS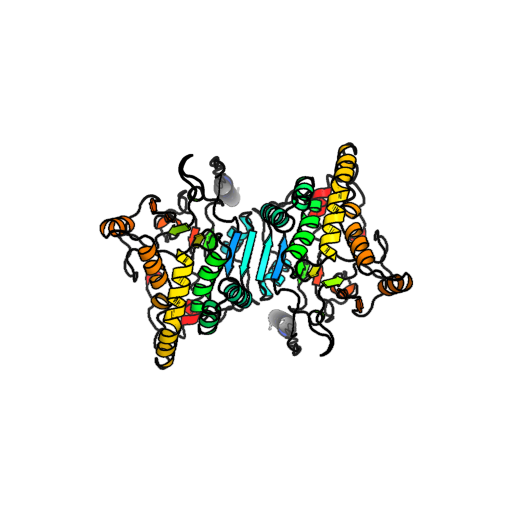SEEEEEPHHHHHHHHHHH-TTSHHHHHHHH--SHHHHHHHHHHHHHHHH-EEEE-TTEEE-SPSSPGGGS-SSTTSPPPSEEEEBS--TT--S-SSSS-B-SSEEEE-TT-HHHHHHHHHHHHHHHHHHHHHHHS-TT----HHHHTSHHHHHHHHHHHHT--HHHHHHHTT--S-EEETTEEEE-HHHH-PPTTS-TTSTT--EEE----TTTTTTTTS-----GGG-

Sequence (608 aa):
MRPFVAIQAIVVFSILGLLYRYYGHHSHLSAVTEAHPVTGLAIPQTVHQLLLSMPDHPISQFEPSDHVISWQQSGWKVEYWSEEACLELAHEVDASGTFAAAFEKLPYAVLKSDFCRYLVLFGRGGVYSDLDVHLVQPLPWTVMGSEDRHHRPPNVIIGLEGDATTKGLPRSPQFVQWTMASTALHPMFRDLLTRIAERTPNFVKQAQALEGDAEVNVMDWTGPSVWTDTILDYLGCSEEQIQNLRDLKDPVRIRDVMILPKRSFAVTQGEDHTLPDVLVKHYFSGTWKGCKNHWHGWSLPWLCMRPFVAIQAIVVFSILGLLYRYYGHHSHLSAVTEAHPVTGLAIPQTVHQLLLSMPDHPISQFEPSDHVISWQQSGWKVEYWSEEACLELAHEVDASGTFAAAFEKLPYAVLKSDFCRYLVLFGRGGVYSDLDVHLVQPLPWTVMGSEDRHHRPPNVIIGLEGDATTKGLPRSPQFVQWTMASTALHPMFRDLLTRIAERTPNFVKQAQALEGDAEVNVMDWTGPSVWTDTILDYLGCSEEQIQNLRDLKDPVRIRDVMILPKRSFAVTQGEDHTLPDVLVKHYFSGTWKGCKNHWHGWSLPWLC

Foldseek 3Di:
DDPPVVVVVVVVVVVVVVVCVVVVPVPPPPCPVVPPDFPQFLFAQEEEEEQEQAVVRGSVPDDQDQQQVQVVPQPGHYDYDYLVNLLVLQCVVDVVCLLNVLLVLDDHPLLNRLLSLLSCCQAAWFKYAYSQKHFDDHPPDNLRHAPDPPGHGFFKEWEWQAAPPDPDDPDQGWIDDRIMTGRYNDVLSVQLSVVLSVCSVVLSVVVVPPPQADDRPSCCRRRGNSSRVSVCVVLVDDPVRSNQLRHDPQWDDRPRYIYGYNQQRNNDPPDDCPDSSNGMYGLPPVSRCVSCVSHPDDPPPVND/DDPPVVVVVVVVVVVVVVVCVVVVPVPPPPCVVVPPDQPQFQFAQEEEEEQEQAVVRGSVPDDQDQQQVQVVPQPGHYDYDYLVNLLVLLCVVDVVCLLNVLLVLDDHPLLNRLLSLLSCCQAAWFKYAYSQKHFDDHPPDNLRHAPDPPGHGFFKEWEWQAAPPDPDDPDQRWIDDRIMTGRYNDVLSVQLSVVLSVCSVVLSVVVVPPPQADARPSCCRRRGNSSRVSVCVVLVDDPVVSNQLRHDPQWDDRPRYIYGYNQQRNNDPPDDCPDSSNGMYGPPPVSRCVSCVSHPDDPPPVVD

Radius of gyration: 28.27 Å; Cα contacts (8 Å, |Δi|>4): 983; chains: 2; bounding box: 70×77×85 Å

Solvent-accessible surface area (backbone atoms only — not comparable to full-atom values): 33132 Å² total; per-residue (Å²): 140,70,73,65,61,60,55,51,51,51,50,51,50,50,48,48,49,49,47,45,55,58,62,56,63,60,59,72,73,70,76,69,61,80,68,69,80,68,53,67,65,59,40,46,72,35,38,39,35,72,58,56,61,38,71,97,41,50,40,77,70,55,68,84,47,73,28,38,39,41,52,65,27,46,64,43,22,37,35,34,37,13,66,66,53,44,46,52,47,27,42,68,75,28,83,86,36,57,52,30,53,35,55,72,63,45,88,44,60,64,48,42,51,41,50,38,57,48,47,47,31,23,68,61,20,9,34,39,39,44,65,52,31,28,54,65,50,69,67,80,49,70,79,44,15,40,85,45,99,84,40,75,33,34,42,29,42,42,23,23,51,40,41,75,81,56,76,89,61,94,44,84,58,29,38,47,81,54,46,40,31,21,25,49,66,37,62,67,41,49,52,40,52,49,53,35,37,70,45,41,66,60,53,51,53,50,52,66,65,38,62,90,66,63,70,73,59,51,42,63,53,50,29,44,45,40,51,30,54,41,50,51,61,70,64,62,62,51,72,67,52,47,59,53,56,20,62,38,83,59,71,44,74,56,90,53,31,33,40,34,22,26,51,23,52,39,41,52,92,90,55,79,76,81,44,88,65,28,38,30,39,59,66,72,76,52,66,62,47,63,55,30,60,77,38,79,70,89,75,66,66,83,82,106,138,70,72,66,61,58,55,52,51,50,52,50,50,48,49,48,49,48,48,45,56,60,62,56,63,60,60,72,73,70,76,70,62,81,67,71,80,68,53,66,64,59,40,47,72,34,38,37,35,72,58,57,62,39,71,97,41,49,41,76,69,55,71,85,47,74,29,39,40,40,52,66,26,45,64,44,22,37,33,34,38,12,65,66,53,44,46,52,45,27,41,69,76,29,83,87,35,56,51,31,54,34,54,72,64,45,87,44,59,63,48,42,51,40,49,39,57,47,48,47,31,22,67,60,21,11,33,41,39,43,64,52,29,28,53,64,48,69,67,79,50,70,79,44,16,41,85,46,100,84,39,76,33,35,41,28,40,42,22,23,51,39,41,75,79,56,76,88,60,96,43,85,58,30,40,45,81,53,46,41,32,22,24,50,67,39,64,67,42,50,52,41,52,49,55,35,37,70,46,42,65,60,51,50,52,49,50,67,62,40,63,90,63,62,68,73,61,51,43,61,53,49,29,46,45,41,52,28,53,42,50,49,62,68,65,61,61,51,72,68,54,47,60,53,56,19,60,39,83,59,70,44,75,55,90,53,32,35,39,32,23,25,50,24,52,39,40,52,93,90,55,80,75,79,44,88,65,29,38,30,39,59,67,72,76,51,65,61,47,62,56,29,59,75,36,75,69,89,73,66,66,82,82,103

InterPro domains:
  IPR007577 Glycosyltransferase, DXD sugar-binding motif [PF04488] (74-142)
  IPR029044 Nucleotide-diphospho-sugar transferases [SSF53448] (112-245)
  IPR039367 Initiation-specific alpha-1,6-mannosyltransferase Och1-like [PTHR31834] (36-294)

pLDDT: mean 82.8, std 21.94, range [23.47, 98.94]